Protein 4QMI (pdb70)

Radius of gyration: 23.78 Å; Cα contacts (8 Å, |Δi|>4): 631; chains: 2; bounding box: 46×68×69 Å

InterPro domains:
  IPR011989 Armadillo-like helical [G3DSA:1.25.10.10] (2-251)
  IPR011989 Armadillo-like helical [G3DSA:1.25.10.10] (266-497)
  IPR011989 Armadillo-like helical [G3DSA:1.25.10.10] (587-831)
  IPR011989 Armadillo-like helical [G3DSA:1.25.10.10] (843-1081)
  IPR011989 Armadillo-like helical [G3DSA:1.25.10.10] (1160-1424)
  IPR016024 Armadillo-type fold [SSF48371] (14-808)
  IPR016024 Armadillo-type fold [SSF48371] (602-1880)
  IPR021133 HEAT, type 2 [PS50077] (440-478)
  IPR024395 CLASP N-terminal domain [PF12348] (864-1042)
  IPR034085 TOG domain [SM01349] (1-227)
  IPR034085 TOG domain [SM01349] (269-507)
  IPR034085 TOG domain [SM01349] (586-818)
  IPR034085 TOG domain [SM01349] (850-1082)
  IPR034085 TOG domain [SM01349] (1191-1429)
  IPR045110 XMAP215 [PTHR12609] (2-2030)
  IPR048491 XMAP215/Dis1/CLASP, TOG domain [PF21041] (6-218)
  IPR048491 XMAP215/Dis1/CLASP, TOG domain [PF21041] (285-484)
  IPR048491 XMAP215/Dis1/CLASP, TOG domain [PF21041] (608-809)
  IPR048491 XMAP215/Dis1/CLASP, TOG domain [PF21041] (1254-1414)

Nearest PDB structures (foldseek):
  4qmi-assembly2_B  TM=9.983E-01  e=2.477E-29  Homo sapiens
  4qmh-assembly1_A  TM=9.505E-01  e=1.145E-16  Drosophila melanogaster
  3woy-assembly1_A  TM=6.774E-01  e=5.704E-06  Homo sapiens
  4k92-assembly2_B  TM=7.128E-01  e=7.925E-05  Homo sapiens
  8whi-assembly1_A  TM=6.659E-01  e=3.290E-04  Homo sapiens

Sequence (453 aa):
PRTEISDKITSELVSKIGDKNWKIRKEGLDEVAGIINDAKFIQPNIGELPTALKGRLNDSNKILVQQTLNILQQLAVAMGPNIKQHVKNLGIPIITVLGDSKNNVRAAALATVNAWAEQTGMKEWLEGEDLSEELKKENPFLRQELLGWLAEKLPTLRSTPTDLILCVPHLYSCLEDRNGDVRKKAQDALPFFMMHLGYEKMAKATGKLKPTSKDQVLAMLEKAKVNMPRTEISDKITSELVSKIGDKNWKIRKEGLDEVAGIINDAKFIQPNIGELPTALKGRLNDSNKILVQQTLNILQQLAVAMGPNIKQHVKNLGIPIITVLGDSKNNVRAAALATVNAWAEQTGMKEWLEGEDLSEELKKENPFLRQELLGWLAEKLPTLRSTPTDLILCVPHLYSCLEDRNGDVRKKAQDALPFFMMHLGYEKMAKATGKLKPTSKDQVLAMLEKAK

Solvent-accessible surface area: 20914 Å² total; per-residue (Å²): 174,85,69,82,4,25,118,101,16,62,100,119,3,45,71,35,0,50,46,199,68,46,104,60,15,17,91,0,0,17,74,1,10,16,23,3,36,85,23,139,90,0,53,29,80,2,34,108,0,11,85,11,0,78,42,37,15,130,4,99,31,77,27,0,0,9,31,0,0,23,1,0,4,18,0,0,72,3,0,4,78,54,0,114,115,23,0,64,72,0,0,14,31,0,0,56,7,0,11,20,81,109,75,30,1,24,31,16,0,47,9,0,0,30,9,0,9,93,49,27,36,15,120,59,0,12,75,16,114,53,3,6,82,15,0,110,93,159,45,48,66,4,13,36,39,0,0,22,2,0,18,103,38,1,66,86,36,242,48,110,18,100,39,4,42,67,7,0,42,28,0,3,50,0,2,65,20,233,46,37,82,0,95,116,72,0,71,58,0,5,32,68,0,1,90,66,36,31,40,130,103,0,18,165,4,4,50,140,38,133,99,84,6,60,99,74,0,53,47,56,0,74,152,8,100,125,112,106,167,100,56,93,0,17,125,113,14,67,99,128,6,39,71,54,0,50,52,205,70,48,95,51,16,18,87,0,0,18,88,0,10,15,24,3,26,85,21,134,88,0,66,29,78,3,37,106,0,10,82,10,0,78,39,34,14,129,2,100,31,84,32,0,0,12,30,0,0,23,1,0,5,19,0,0,89,2,2,5,89,79,1,104,128,13,0,58,68,1,0,11,29,0,0,60,9,0,11,20,81,74,74,18,1,27,35,14,0,52,11,0,0,31,9,0,6,105,50,21,36,9,133,47,0,8,90,20,108,51,2,4,73,17,0,110,89,160,45,48,67,2,12,35,41,0,0,19,5,0,19,110,34,0,75,75,29,241,50,103,12,107,43,1,57,71,5,0,73,29,0,3,54,0,12,74,19,232,46,50,69,0,104,111,75,0,75,72,0,3,51,63,0,17,102,54,21,32,56,117,123,0,18,150,31,3,53,165,49,131,95,96,6,60,96,117,3,51,59,50,0,82,192,25,148

CATH classification: 1.25.10.10

B-factor: mean 21.79, std 12.62, range [5.91, 80.2]

GO terms:
  GO:0090063 positive regulation of microtubule nucleation (P, IDA)
  GO:0046785 microtubule polymerization (P, TAS)
  GO:0007019 microtubule depolymerization (P, TAS)
  GO:0008017 microtubule binding (F, IDA)
  GO:0005737 cytoplasm (C, IDA)
  GO:0043021 ribonucleoprotein complex binding (F, IDA)
  GO:0032991 protein-containing complex (C, IDA)
  GO:0007098 centrosome cycle (P, IMP)
  GO:0005813 centrosome (C, IDA)
  GO:0030951 establishment or maintenance of microtubule cytoskeleton polarity (P, IMP)
  GO:0005515 protein binding (F, IPI)
  GO:0035371 microtubule plus-end (C, IDA)
  GO:0000776 kinetochore (C, IDA)
  GO:0000922 spindle pole (C, IDA)
  GO:0005829 cytosol (C, TAS)
  GO:0045296 cadherin binding (F, HDA)
  GO:0016020 membrane (C, HDA)
  GO:0007051 spindle organization (P, IMP)

Organism: Homo sapiens (NCBI:txid9606)

Foldseek 3Di:
DQAECQVVCDPCLLCQCPDPDVVSVVVSLVVLQVSLVVSQAYELNNHCVLVSLLVQCPPPDVVSVLSSLVSLLSCCRRHALSCLVCCVPRVLSLLLQLLDPDPVSVVSSLVSNVSNCVRHPCAVVLPDCSVLVQLQDLRQSSLLSSLQVLLVRLVPHPDQRPRLLSNLVSLLVQCVRPDPSSVVSSLSNLLSSCVRQNLVSSLVVLVPDDPVSNVVVNVSSVVSNVVD/DAAACQVVCDPVLLCQCPDPDVVSVVVSLVVLQVSLVVRQAHELRNHCVLVSLLVQCPPPDVVSVLSSLVSLLSCCRRHAQSCLVCCQSRVLSLLVQLLDPDPVSVVSSLVSNVSNCVRHPCQSVLPDCSNLVQLQDLRQSSLLSSLQVLLVRLVVHPDQSVNNLSNLVSLLVQCVRPDPSSVVSSLSSVLSSCVRVNLPSSLVVLVPDDVVSNVVSNVSSVVSD

Secondary structure (DSSP, 8-state):
-PBP-GGGS-HHHHHHHT-SSHHHHHHHHHHHHHHHHHHSSB-S--TTHHHHHHTTTT-SSHHHHHHHHHHHHHHHHHHGGGGGGGIIIIIHHHHHGGG-SSHHHHHHHHHHHHHHHHHH-SHHHHSSSHHHHHHTS--HHHHHHHHHHHHHHGGG-SS--TTGGGGHHHHHHHHT-SSHHHHHHHHHHHHHHHHHH-HHHHHHGGGGS-HHHHHHHHHHHHHHGGG-/-PBP-GGGS-HHHHHHHT-SSHHHHHHHHHHHHHHHHHH-SB-S--TTHHHHHHHHTT-SSHHHHHHHHHHHHHHHHHHGGGGGGGIIIIIHHHHHHTT-SSHHHHHHHHHHHHHHHHHH-SHHHHSSSHHHHHHTS--HHHHHHHHHHHHHHGGG-SS--GGGGGGHHHHHHHTT-SSHHHHHHHHHHHHHHHHHHHHHHHHHGGGGS-HHHHHHHHHHHHTT-

Structure (mmCIF, N/CA/C/O backbone):
data_4QMI
#
_entry.id   4QMI
#
_cell.length_a   64.418
_cell.length_b   74.293
_cell.length_c   93.684
_cell.angle_alpha   90.00
_cell.angle_beta   90.00
_cell.angle_gamma   90.00
#
_symmetry.space_group_name_H-M   'P 21 21 21'
#
loop_
_entity.id
_entity.type
_entity.pdbx_description
1 polymer 'Cytoskeleton-associated protein 5'
2 water water
#
loop_
_atom_site.group_PDB
_atom_site.id
_atom_site.type_symbol
_atom_site.label_atom_id
_atom_site.label_alt_id
_atom_site.label_comp_id
_atom_site.label_asym_id
_atom_site.label_entity_id
_atom_site.label_seq_id
_atom_site.pdbx_PDB_ins_code
_atom_site.Cartn_x
_atom_site.Cartn_y
_atom_site.Cartn_z
_atom_site.occupancy
_atom_site.B_iso_or_equiv
_atom_site.auth_seq_id
_atom_site.auth_comp_id
_atom_site.auth_asym_id
_atom_site.auth_atom_id
_atom_site.pdbx_PDB_model_num
ATOM 1 N N . PRO A 1 12 ? -0.037 -5.703 8.267 1.00 46.00 853 PRO A N 1
ATOM 2 C CA . PRO A 1 12 ? -1.045 -5.535 7.219 1.00 43.16 853 PRO A CA 1
ATOM 3 C C . PRO A 1 12 ? -2.359 -5.027 7.802 1.00 41.53 853 PRO A C 1
ATOM 4 O O . PRO A 1 12 ? -2.435 -4.705 8.988 1.00 41.63 853 PRO A O 1
ATOM 8 N N . ARG A 1 13 ? -3.388 -4.957 6.967 1.00 35.74 854 ARG A N 1
ATOM 9 C CA . ARG A 1 13 ? -4.711 -4.593 7.436 1.00 27.16 854 ARG A CA 1
ATOM 10 C C . ARG A 1 13 ? -5.275 -5.761 8.244 1.00 26.47 854 ARG A C 1
ATOM 11 O O . ARG A 1 13 ? -4.870 -6.909 8.048 1.00 32.80 854 ARG A O 1
ATOM 19 N N . THR A 1 14 ? -6.196 -5.475 9.159 1.00 25.53 855 THR A N 1
ATOM 20 C CA . THR A 1 14 ? -6.784 -6.520 9.995 1.00 19.42 855 THR A CA 1
ATOM 21 C C . THR A 1 14 ? -7.968 -7.200 9.300 1.00 19.61 855 THR A C 1
ATOM 22 O O . THR A 1 14 ? -8.845 -6.532 8.745 1.00 18.35 855 THR A O 1
ATOM 26 N N . GLU A 1 15 ? -7.992 -8.529 9.338 1.00 18.35 856 GLU A N 1
ATOM 27 C CA . GLU A 1 15 ? -9.124 -9.301 8.840 1.00 20.39 856 GLU A CA 1
ATOM 28 C C . GLU A 1 15 ? -10.243 -9.330 9.888 1.00 19.69 856 GLU A C 1
ATOM 29 O O . GLU A 1 15 ? -10.023 -9.783 11.009 1.00 19.57 856 GLU A O 1
ATOM 35 N N . ILE A 1 16 ? -11.439 -8.853 9.543 1.00 14.36 857 ILE A N 1
ATOM 36 C CA . ILE A 1 16 ? -12.513 -8.796 10.541 1.00 14.01 857 ILE A CA 1
ATOM 37 C C . ILE A 1 16 ? -13.653 -9.748 10.222 1.00 15.51 857 ILE A C 1
ATOM 38 O O . ILE A 1 16 ? -14.708 -9.683 10.845 1.00 15.72 857 ILE A O 1
ATOM 43 N N . SER A 1 17 ? -13.436 -10.636 9.254 1.00 16.20 858 SER A N 1
ATOM 44 C CA . SER A 1 17 ? -14.485 -11.559 8.820 1.00 18.38 858 SER A CA 1
ATOM 45 C C . SER A 1 17 ? -14.983 -12.438 9.966 1.00 18.78 858 SER A C 1
ATOM 46 O O . SER A 1 17 ? -16.175 -12.743 10.036 1.00 16.46 858 SER A O 1
ATOM 49 N N . ASP A 1 18 ? -14.092 -12.833 10.874 1.00 17.80 859 ASP A N 1
ATOM 50 C CA . ASP A 1 18 ? -14.522 -13.700 11.981 1.00 18.28 859 ASP A CA 1
ATOM 51 C C . ASP A 1 18 ? -15.261 -12.941 13.088 1.00 18.80 859 ASP A C 1
ATOM 52 O O . ASP A 1 18 ? -15.836 -13.551 13.998 1.00 19.70 859 ASP A O 1
ATOM 57 N N . LYS A 1 19 ? -15.260 -11.612 13.000 1.00 15.87 860 LYS A N 1
ATOM 58 C CA . LYS A 1 19 ? -16.074 -10.785 13.902 1.00 16.54 860 LYS A CA 1
ATOM 59 C C . LYS A 1 19 ? -17.512 -10.681 13.415 1.00 16.58 860 LYS A C 1
ATOM 60 O O . LYS A 1 19 ? -18.408 -10.286 14.166 1.00 17.29 860 LYS A O 1
ATOM 66 N N . ILE A 1 20 ? -17.724 -11.009 12.145 1.00 16.62 861 ILE A N 1
ATOM 67 C CA . ILE A 1 20 ? -19.053 -10.952 11.555 1.00 18.30 861 ILE A CA 1
ATOM 68 C C . ILE A 1 20 ? -19.755 -12.294 11.759 1.00 20.56 861 ILE A C 1
ATOM 69 O O . ILE A 1 20 ? -19.896 -13.101 10.831 1.00 18.67 861 ILE A O 1
ATOM 74 N N . THR A 1 21 ? -20.194 -12.518 12.992 1.00 20.05 862 THR A N 1
ATOM 75 C CA . THR A 1 21 ? -20.753 -13.802 13.402 1.00 23.11 862 THR A CA 1
ATOM 76 C C . THR A 1 21 ? -22.225 -13.960 13.040 1.00 27.21 862 THR A C 1
ATOM 77 O O . THR A 1 21 ? -22.915 -12.992 12.691 1.00 19.57 862 THR A O 1
ATOM 81 N N . SER A 1 22 ? -22.698 -15.195 13.131 1.00 28.59 863 SER A N 1
ATOM 82 C CA . SER A 1 22 ? -24.113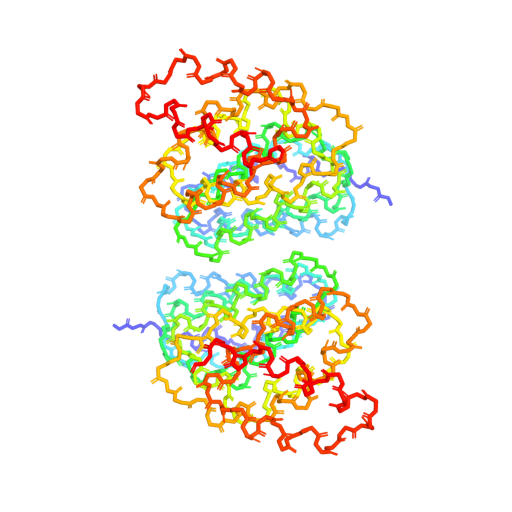 -15.486 12.984 1.00 28.47 863 SER A CA 1
ATOM 83 C C . SER A 1 22 ? -24.938 -14.671 13.985 1.00 26.09 863 SER A C 1
ATOM 84 O O . SER A 1 22 ? -26.009 -14.160 13.641 1.00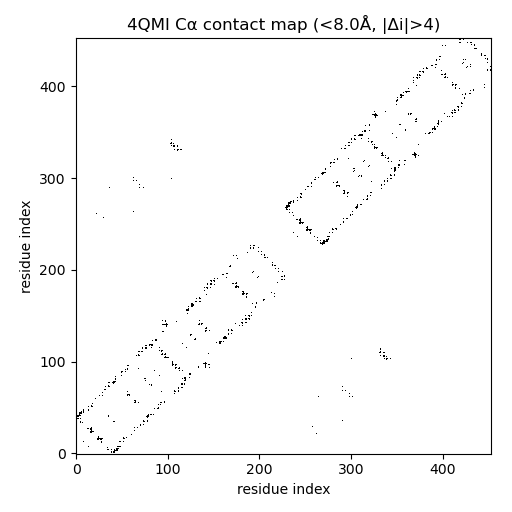 25.12 863 SER A O 1
ATOM 87 N N . GLU A 1 23 ? -24.435 -14.548 15.216 1.00 20.65 864 GLU A N 1
ATOM 88 C CA . GLU A 1 23 ? -25.084 -13.734 16.247 1.00 24.48 864 GLU A CA 1
ATOM 89 C C . GLU A 1 23 ? -25.205 -12.276 15.809 1.00 21.75 864 GLU A C 1
ATOM 90 O O . GLU A 1 23 ? -26.262 -11.653 15.949 1.00 20.04 864 GLU A O 1
ATOM 96 N N . LEU A 1 24 ? -24.113 -11.723 15.295 1.00 18.09 865 LEU A N 1
ATOM 97 C CA . LEU A 1 24 ? -24.109 -10.318 14.902 1.00 19.33 865 LEU A CA 1
ATOM 98 C C . LEU A 1 24 ? -25.032 -10.059 13.710 1.00 15.15 865 LEU A C 1
ATOM 99 O O . LEU A 1 24 ? -25.813 -9.105 13.720 1.00 15.53 865 LEU A O 1
ATOM 104 N N . VAL A 1 25 ? -24.940 -10.898 12.682 1.00 17.27 866 VAL A N 1
ATOM 105 C CA . VAL A 1 25 ? -25.806 -10.748 11.507 1.00 17.52 866 VAL A CA 1
ATOM 106 C C . VAL A 1 25 ? -27.272 -10.883 11.902 1.00 18.87 866 VAL A C 1
ATOM 107 O O . VAL A 1 25 ? -28.133 -10.134 11.429 1.00 16.29 866 VAL A O 1
ATOM 111 N N . SER A 1 26 ? -27.551 -11.817 12.806 1.00 18.87 867 SER A N 1
ATOM 112 C CA . SER A 1 26 ? -28.913 -12.019 13.298 1.00 19.72 867 SER A CA 1
ATOM 113 C C . SER A 1 26 ? -29.449 -10.782 14.026 1.00 18.55 867 SER A C 1
ATOM 114 O O . SER A 1 26 ? -30.620 -10.415 13.874 1.00 16.92 867 SER A O 1
ATOM 117 N N . LYS A 1 27 ? -28.599 -10.130 14.814 1.00 14.23 868 LYS A N 1
ATOM 118 C CA . LYS A 1 27 ? -29.028 -8.916 15.515 1.00 13.89 868 LYS A CA 1
ATOM 119 C C . LYS A 1 27 ? -29.389 -7.800 14.538 1.00 13.83 868 LYS A C 1
ATOM 120 O O . LYS A 1 27 ? -30.440 -7.167 14.661 1.00 14.91 868 LYS A O 1
ATOM 126 N N . ILE A 1 28 ? -28.505 -7.568 13.572 1.00 13.32 869 ILE A N 1
ATOM 127 C CA . ILE A 1 28 ? -28.691 -6.523 12.566 1.00 10.57 869 ILE A CA 1
ATOM 128 C C . ILE A 1 28 ? -30.031 -6.675 11.822 1.00 15.28 869 ILE A C 1
ATOM 129 O O . ILE A 1 28 ? -30.657 -5.683 11.466 1.00 13.82 869 ILE A O 1
ATOM 134 N N . GLY A 1 29 ? -30.497 -7.909 11.640 1.00 15.23 870 GLY A N 1
ATOM 135 C CA . GLY A 1 29 ? -31.761 -8.155 10.960 1.00 13.17 870 GLY A CA 1
ATOM 136 C C . GLY A 1 29 ? -32.966 -8.385 11.865 1.00 19.06 870 GLY A C 1
ATOM 137 O O . GLY A 1 29 ? -34.050 -8.718 11.379 1.00 16.12 870 GLY A O 1
ATOM 138 N N . ASP A 1 30 ? -32.788 -8.192 13.172 1.00 13.06 871 ASP A N 1
ATOM 139 C CA . ASP A 1 30 ? -33.856 -8.428 14.154 1.00 15.47 871 ASP A CA 1
ATOM 140 C C . ASP A 1 30 ? -35.102 -7.576 13.888 1.00 19.83 871 ASP A C 1
ATOM 141 O O . ASP A 1 30 ? -35.017 -6.521 13.264 1.00 16.10 871 ASP A O 1
ATOM 146 N N . LYS A 1 31 ? -36.263 -8.028 14.362 1.00 14.93 872 LYS A N 1
ATOM 147 C CA . LYS A 1 31 ? -37.484 -7.240 14.203 1.00 16.22 872 LYS A CA 1
ATOM 148 C C . LYS A 1 31 ? -37.549 -6.025 15.135 1.00 15.25 872 LYS A C 1
ATOM 149 O O . LYS A 1 31 ? -38.314 -5.087 14.889 1.00 17.41 872 LYS A O 1
ATOM 155 N N . ASN A 1 32 ? -36.751 -6.032 16.200 1.00 14.88 873 ASN A N 1
ATOM 156 C CA . ASN A 1 32 ? -36.744 -4.930 17.172 1.00 16.81 873 ASN A CA 1
ATOM 157 C C . ASN A 1 32 ? -35.632 -3.946 16.799 1.00 14.20 873 ASN A C 1
ATOM 158 O O . ASN A 1 32 ? -34.474 -4.351 16.713 1.00 12.14 873 ASN A O 1
ATOM 163 N N . TRP A 1 33 ? -35.966 -2.668 16.593 1.00 12.87 874 TRP A N 1
ATOM 164 C CA . TRP A 1 33 ? -34.961 -1.687 16.142 1.00 14.11 874 TRP A CA 1
ATOM 165 C C . TRP A 1 33 ? -33.824 -1.510 17.143 1.00 13.43 874 TRP A C 1
ATOM 166 O O . TRP A 1 33 ? -32.689 -1.194 16.766 1.00 11.47 874 TRP A O 1
ATOM 177 N N . LYS A 1 34 ? -34.122 -1.689 18.425 1.00 13.56 875 LYS A N 1
ATOM 178 C CA . LYS A 1 34 ? -33.072 -1.535 19.433 1.00 12.99 875 LYS A CA 1
ATOM 179 C C . LYS A 1 34 ? -31.991 -2.597 19.288 1.00 12.55 875 LYS A C 1
ATOM 180 O O . LYS A 1 34 ? -30.807 -2.349 19.549 1.00 14.11 875 LYS A O 1
ATOM 186 N N . ILE A 1 35 ? -32.395 -3.789 18.873 1.00 10.75 876 ILE A N 1
ATOM 187 C CA . ILE A 1 35 ? -31.432 -4.861 18.663 1.00 11.85 876 ILE A CA 1
ATOM 188 C C . ILE A 1 35 ? -30.675 -4.671 17.347 1.00 11.89 876 ILE A C 1
ATOM 189 O O . ILE A 1 35 ? -29.474 -4.940 17.274 1.00 11.65 876 ILE A O 1
ATOM 194 N N . ARG A 1 36 ? -31.372 -4.206 16.312 1.00 10.09 877 ARG A N 1
ATOM 195 C CA . ARG A 1 36 ? -30.699 -3.852 15.058 1.00 11.92 877 ARG A CA 1
ATOM 196 C C . ARG A 1 36 ? -29.637 -2.786 15.318 1.00 10.78 877 ARG A C 1
ATOM 197 O O . ARG A 1 36 ? -28.510 -2.859 14.805 1.00 10.27 877 ARG A O 1
ATOM 205 N N . LYS A 1 37 ? -29.996 -1.794 16.124 1.00 9.45 878 LYS A N 1
ATOM 206 C CA . LYS A 1 37 ? -29.080 -0.696 16.423 1.00 10.87 878 LYS A CA 1
ATOM 207 C C . LYS A 1 37 ? -27.864 -1.189 17.193 1.00 12.17 878 LYS A C 1
ATOM 208 O O . LYS A 1 37 ? -26.741 -0.775 16.927 1.00 9.64 878 LYS A O 1
ATOM 214 N N . GLU A 1 38 ? -28.097 -2.083 18.146 1.00 11.49 879 GLU A N 1
ATOM 215 C CA . GLU A 1 38 ? -27.012 -2.666 18.922 1.00 12.02 879 GLU A CA 1
ATOM 216 C C . GLU A 1 38 ? -26.034 -3.377 17.985 1.00 12.34 879 GLU A C 1
ATOM 217 O O . GLU A 1 38 ? -24.812 -3.262 18.140 1.00 11.97 879 GLU A O 1
ATOM 223 N N . GLY A 1 39 ? -26.567 -4.087 16.993 1.00 8.94 880 GLY A N 1
ATOM 224 C CA . GLY A 1 39 ? -25.719 -4.768 16.025 1.00 9.67 880 GLY A CA 1
ATOM 225 C C . GLY A 1 39 ? -24.898 -3.781 15.199 1.00 9.21 880 GLY A C 1
ATOM 226 O O . GLY A 1 39 ? -23.695 -3.957 15.014 1.00 10.12 880 GLY A O 1
ATOM 227 N N . LEU A 1 40 ? -25.552 -2.739 14.695 1.00 9.64 881 LEU A N 1
ATOM 228 C CA . LEU A 1 40 ? -24.872 -1.717 13.893 1.00 9.57 881 LEU A CA 1
ATOM 229 C C . LEU A 1 40 ? -23.867 -0.906 14.720 1.00 10.58 881 LEU A C 1
ATOM 230 O O . LEU A 1 40 ? -22.800 -0.564 14.223 1.00 9.33 881 LEU A O 1
ATOM 235 N N . ASP A 1 41 ? -24.197 -0.601 15.977 1.00 10.15 882 ASP A N 1
ATOM 236 C CA . ASP A 1 41 ? -23.226 0.036 16.873 1.00 10.96 882 ASP A CA 1
ATOM 237 C C . ASP A 1 41 ? -21.967 -0.819 17.011 1.00 10.87 882 ASP A C 1
ATOM 238 O O . ASP A 1 41 ? -20.850 -0.303 17.001 1.00 11.25 882 ASP A O 1
ATOM 243 N N . GLU A 1 42 ? -22.143 -2.126 17.175 1.00 10.68 883 GLU A N 1
ATOM 244 C CA . GLU A 1 42 ? -20.996 -3.017 17.326 1.00 10.64 883 GLU A CA 1
ATOM 245 C C . GLU A 1 42 ? -20.122 -3.015 16.074 1.00 10.80 883 GLU A C 1
ATOM 246 O O . GLU A 1 42 ? -18.895 -2.949 16.168 1.00 9.85 883 GLU A O 1
ATOM 252 N N . VAL A 1 43 ? -20.751 -3.096 14.905 1.00 9.28 884 VAL A N 1
ATOM 253 C CA . VAL A 1 43 ? -20.011 -3.056 13.643 1.00 7.76 884 VAL A CA 1
ATOM 254 C C . VAL A 1 43 ? -19.169 -1.784 13.519 1.00 9.27 884 VAL A C 1
ATOM 255 O O . VAL A 1 43 ? -18.015 -1.846 13.104 1.00 9.65 884 VAL A O 1
ATOM 259 N N . ALA A 1 44 ? -19.748 -0.633 13.862 1.00 8.12 885 ALA A N 1
ATOM 260 C CA . ALA A 1 44 ? -19.025 0.641 13.761 1.00 9.20 885 ALA A CA 1
ATOM 261 C C . ALA A 1 44 ? -17.784 0.617 14.636 1.00 10.84 885 ALA A C 1
ATOM 262 O O . ALA A 1 44 ? -16.732 1.126 14.241 1.00 9.71 885 ALA A O 1
ATOM 264 N N . GLY A 1 45 ? -17.923 0.041 15.831 1.00 9.56 886 GLY A N 1
ATOM 265 C CA . GLY A 1 45 ? -16.820 -0.066 16.771 1.00 9.17 886 GLY A CA 1
ATOM 266 C C . GLY A 1 45 ? -15.730 -1.000 16.271 1.00 10.35 886 GLY A C 1
ATOM 267 O O . GLY A 1 45 ? -14.542 -0.707 16.413 1.00 10.40 886 GLY A O 1
ATOM 268 N N . ILE A 1 46 ? -16.127 -2.126 15.683 1.00 10.23 887 ILE A N 1
ATOM 269 C CA . ILE A 1 46 ? -15.155 -3.096 15.170 1.00 9.93 887 ILE A CA 1
ATOM 270 C C . ILE A 1 46 ? -14.269 -2.489 14.080 1.00 10.79 887 ILE A C 1
ATOM 271 O O . ILE A 1 46 ? -13.050 -2.672 14.074 1.00 9.81 887 ILE A O 1
ATOM 276 N N . ILE A 1 47 ? -14.881 -1.772 13.149 1.00 8.34 888 ILE A N 1
ATOM 277 C CA . ILE A 1 47 ? -14.123 -1.144 12.064 1.00 9.69 888 ILE A CA 1
ATOM 278 C C . ILE A 1 47 ? -13.210 -0.018 12.574 1.00 9.64 888 ILE A C 1
ATOM 279 O O . ILE A 1 47 ? -12.051 0.092 12.163 1.00 9.44 888 ILE A O 1
ATOM 284 N N . ASN A 1 48 ? -13.727 0.826 13.465 1.00 7.81 889 ASN A N 1
ATOM 285 C CA . ASN A 1 48 ? -12.932 1.942 13.967 1.00 9.45 889 ASN A CA 1
ATOM 286 C C . ASN A 1 48 ? -11.729 1.457 14.779 1.00 10.13 889 ASN A C 1
ATOM 287 O O . ASN A 1 48 ? -10.647 2.055 14.718 1.00 9.98 889 ASN A O 1
ATOM 292 N N . ASP A 1 49 ? -11.912 0.364 15.520 1.00 9.61 890 ASP A N 1
ATOM 293 C CA . ASP A 1 49 ? -10.811 -0.224 16.303 1.00 11.17 890 ASP A CA 1
ATOM 294 C C . ASP A 1 49 ? -9.751 -0.871 15.404 1.00 14.74 890 ASP A C 1
ATOM 295 O O . ASP A 1 49 ? -8.561 -0.759 15.673 1.00 17.47 890 ASP A O 1
ATOM 300 N N . ALA A 1 50 ? -10.176 -1.532 14.325 1.00 11.33 891 ALA A N 1
ATOM 301 C CA . ALA A 1 50 ? -9.218 -2.113 13.373 1.00 14.99 891 ALA A CA 1
ATOM 302 C C . ALA A 1 50 ? -8.481 -1.034 12.580 1.00 11.65 891 ALA A C 1
ATOM 303 O O . ALA A 1 50 ? -7.310 -1.213 12.202 1.00 14.54 891 ALA A O 1
ATOM 305 N N . LYS A 1 51 ? -9.198 0.055 12.307 1.00 9.80 892 LYS A N 1
ATOM 306 C CA . LYS A 1 51 ? -8.731 1.206 11.527 1.00 14.30 892 LYS A CA 1
ATOM 307 C C . LYS A 1 51 ? -8.592 0.883 10.042 1.00 15.89 892 LYS A C 1
ATOM 308 O O . LYS A 1 51 ? -9.164 1.573 9.193 1.00 14.60 892 LYS A O 1
ATOM 314 N N . PHE A 1 52 ? -7.840 -0.162 9.724 1.00 10.25 893 PHE A N 1
ATOM 315 C CA . PHE A 1 52 ? -7.737 -0.609 8.333 1.00 14.36 893 PHE A CA 1
ATOM 316 C C . PHE A 1 52 ? -8.040 -2.095 8.246 1.00 17.48 893 PHE A C 1
ATOM 317 O O . PHE A 1 52 ? -7.594 -2.879 9.099 1.00 16.92 893 PHE A O 1
ATOM 325 N N . ILE A 1 53 ? -8.810 -2.493 7.236 1.00 13.39 894 ILE A N 1
ATOM 326 C CA . ILE A 1 53 ? -9.301 -3.873 7.179 1.00 11.73 894 ILE A CA 1
ATOM 327 C C . ILE A 1 53 ? -9.058 -4.557 5.831 1.00 15.87 894 ILE A C 1
ATOM 328 O O . ILE A 1 53 ? -8.868 -3.887 4.809 1.00 11.95 894 ILE A O 1
ATOM 333 N N . GLN A 1 54 ? -9.049 -5.891 5.852 1.00 18.02 895 GLN A N 1
ATOM 334 C CA . GLN A 1 54 ? -8.970 -6.717 4.645 1.00 18.06 895 GLN A CA 1
ATOM 335 C C . GLN A 1 54 ? -10.334 -6.742 3.954 1.00 16.01 895 GLN A C 1
ATOM 336 O O . GLN A 1 54 ? -11.340 -6.432 4.581 1.00 15.29 895 GLN A O 1
ATOM 342 N N . PRO A 1 55 ? -10.376 -7.110 2.658 1.00 14.45 896 PRO A N 1
ATOM 343 C CA . PRO A 1 55 ? -11.659 -7.020 1.942 1.00 19.18 896 PRO A CA 1
ATOM 344 C C . PRO A 1 55 ? -12.717 -8.063 2.302 1.00 16.40 896 PRO A C 1
ATOM 345 O O . PRO A 1 55 ? -13.891 -7.837 1.992 1.00 16.88 896 PRO A O 1
ATOM 349 N N . ASN A 1 56 ? -12.335 -9.178 2.917 1.00 18.17 897 ASN A N 1
ATOM 350 C CA . ASN A 1 56 ? -13.328 -10.179 3.320 1.00 20.50 897 ASN A CA 1
ATOM 351 C C . ASN A 1 56 ? -14.084 -9.743 4.573 1.00 18.91 897 ASN A C 1
ATOM 352 O O . ASN A 1 56 ? -13.553 -9.805 5.687 1.00 17.63 897 ASN A O 1
ATOM 357 N N . ILE A 1 57 ? -15.332 -9.325 4.398 1.00 17.23 898 ILE A N 1
ATOM 358 C CA . ILE A 1 57 ? -16.126 -8.895 5.538 1.00 19.06 898 ILE A CA 1
ATOM 359 C C . ILE A 1 57 ? -17.318 -9.817 5.782 1.00 17.38 898 ILE A C 1
ATOM 360 O O . ILE A 1 57 ? -18.382 -9.375 6.207 1.00 18.58 898 ILE A O 1
ATOM 365 N N . GLY A 1 58 ? -17.114 -11.107 5.516 1.00 19.68 899 GLY A N 1
ATOM 366 C CA . GLY A 1 58 ? -18.137 -12.119 5.729 1.00 21.72 899 GLY A CA 1
ATOM 367 C C . GLY A 1 58 ? -19.471 -11.765 5.111 1.00 21.59 899 GLY A C 1
ATOM 368 O O . GLY A 1 58 ? -19.527 -11.314 3.971 1.00 20.78 899 GLY A O 1
ATOM 369 N N . GLU A 1 59 ? -20.542 -11.954 5.876 1.00 19.17 900 GLU A N 1
ATOM 370 C CA . GLU A 1 59 ? -21.892 -11.671 5.405 1.00 21.93 900 GLU A CA 1
ATOM 371 C C . GLU A 1 59 ? -22.345 -10.250 5.716 1.00 16.15 900 GLU A C 1
ATOM 372 O O . GLU A 1 59 ? -23.537 -9.949 5.632 1.00 16.09 900 GLU A O 1
ATOM 378 N N . LEU A 1 60 ? -21.409 -9.382 6.087 1.00 13.26 901 LEU A N 1
ATOM 379 C CA . LEU A 1 60 ? -21.761 -7.989 6.388 1.00 10.78 901 LEU A CA 1
ATOM 380 C C . LEU A 1 60 ? -22.476 -7.268 5.231 1.00 10.43 901 LEU A C 1
ATOM 381 O O . LEU A 1 60 ? -23.445 -6.533 5.472 1.00 14.64 901 LEU A O 1
ATOM 386 N N . PRO A 1 61 ? -22.016 -7.470 3.977 1.00 11.82 902 PRO A N 1
ATOM 387 C CA . PRO A 1 61 ? -22.714 -6.723 2.923 1.00 13.37 902 PRO A CA 1
ATOM 388 C C . PRO A 1 61 ? -24.202 -7.052 2.842 1.00 14.36 902 PRO A C 1
ATOM 389 O O . PRO A 1 61 ? -25.015 -6.141 2.675 1.00 14.72 902 PRO A O 1
ATOM 393 N N . THR A 1 62 ? -24.564 -8.320 2.999 1.00 15.76 903 THR A N 1
ATOM 394 C CA . THR A 1 62 ? -25.983 -8.681 2.979 1.00 16.15 903 THR A CA 1
ATOM 395 C C . THR A 1 62 ? -26.732 -8.043 4.138 1.00 18.31 903 THR A C 1
ATOM 396 O O . THR A 1 62 ? -27.843 -7.536 3.959 1.00 13.43 903 THR A O 1
ATOM 400 N N . ALA A 1 63 ? -26.129 -8.057 5.323 1.00 14.22 904 ALA A N 1
ATOM 401 C CA . ALA A 1 63 ? -26.768 -7.435 6.479 1.00 13.71 904 ALA A CA 1
ATOM 402 C C . ALA A 1 63 ? -26.984 -5.933 6.282 1.00 11.78 904 ALA A C 1
ATOM 403 O O . ALA A 1 63 ? -28.047 -5.406 6.616 1.00 13.71 904 ALA A O 1
ATOM 405 N N . LEU A 1 64 ? -25.984 -5.233 5.749 1.00 12.28 905 LEU A N 1
ATOM 406 C CA . LEU A 1 64 ? -26.097 -3.776 5.622 1.00 12.25 905 LEU A CA 1
ATOM 407 C C . LEU A 1 64 ? -27.053 -3.358 4.501 1.00 12.85 905 LEU A C 1
ATOM 408 O O . LEU A 1 64 ? -27.749 -2.353 4.622 1.00 13.12 905 LEU A O 1
ATOM 413 N N . LYS A 1 65 ? -27.070 -4.122 3.412 1.00 15.81 906 LYS A N 1
ATOM 414 C CA . LYS A 1 65 ? -28.013 -3.892 2.316 1.00 16.80 906 LYS A CA 1
ATOM 415 C C . LYS A 1 65 ? -29.430 -3.934 2.839 1.00 17.12 906 LYS A C 1
ATOM 416 O O . LYS A 1 65 ? -30.286 -3.151 2.422 1.00 16.32 906 LYS A O 1
ATOM 422 N N . GLY A 1 66 ? -29.668 -4.848 3.771 1.00 16.95 907 GLY A N 1
ATOM 423 C CA . GLY A 1 66 ? -30.976 -4.988 4.376 1.00 17.43 907 GLY A CA 1
ATOM 424 C C . GLY A 1 66 ? -31.387 -3.822 5.252 1.00 18.35 907 GLY A C 1
ATOM 425 O O . GLY A 1 66 ? -32.551 -3.720 5.597 1.00 22.53 907 GLY A O 1
ATOM 426 N N . ARG A 1 67 ? -30.447 -2.953 5.631 1.00 14.25 908 ARG A N 1
ATOM 427 C CA . ARG A 1 67 ? -30.790 -1.825 6.504 1.00 12.79 908 ARG A CA 1
ATOM 428 C C . ARG A 1 67 ? -30.863 -0.494 5.753 1.00 10.43 908 ARG A C 1
ATOM 429 O O . ARG A 1 67 ? -31.164 0.539 6.344 1.00 11.12 908 ARG A O 1
ATOM 437 N N . LEU A 1 68 ? -30.577 -0.513 4.458 1.00 12.68 909 LEU A N 1
ATOM 438 C CA . LEU A 1 68 ? -30.627 0.721 3.668 1.00 11.74 909 LEU A CA 1
ATOM 439 C C . LEU A 1 68 ? -32.060 1.218 3.488 1.00 11.58 909 LEU A C 1
ATOM 440 O O . LEU A 1 68 ? -32.282 2.357 3.076 1.00 13.11 909 LEU A O 1
ATOM 445 N N . ASN A 1 69 ? -33.032 0.371 3.812 1.00 11.88 910 ASN A N 1
ATOM 446 C CA . ASN A 1 69 ? -34.430 0.815 3.834 1.00 12.79 910 ASN A CA 1
ATOM 447 C C . ASN A 1 69 ? -35.080 0.539 5.176 1.00 13.54 910 ASN A C 1
ATOM 448 O O . ASN A 1 69 ? -36.266 0.213 5.250 1.00 13.21 910 ASN A O 1
ATOM 453 N N . ASP A 1 70 ? -34.305 0.680 6.244 1.00 10.53 911 ASP A N 1
ATOM 454 C CA . ASP A 1 70 ? -34.832 0.447 7.583 1.00 11.86 911 ASP A CA 1
ATOM 455 C C . ASP A 1 70 ? -36.028 1.373 7.827 1.00 11.60 911 ASP A C 1
ATOM 456 O O . ASP A 1 70 ? -36.080 2.491 7.297 1.00 11.70 911 ASP A O 1
ATOM 461 N N . SER A 1 71 ? -37.004 0.896 8.596 1.00 11.25 912 SER A N 1
ATOM 462 C CA . SER A 1 71 ? -38.161 1.712 8.952 1.00 12.31 912 SER A CA 1
ATOM 463 C C . SER A 1 71 ? -37.756 2.854 9.886 1.00 14.05 912 SER A C 1
ATOM 464 O O . SER A 1 71 ? -38.437 3.879 9.960 1.00 13.57 912 SER A O 1
ATOM 467 N N . ASN A 1 72 ? -36.665 2.667 10.628 1.00 10.28 913 ASN A N 1
ATOM 468 C CA . ASN A 1 72 ? -36.149 3.730 11.491 1.00 8.92 913 ASN A CA 1
ATOM 469 C C . ASN A 1 72 ? -35.043 4.465 10.757 1.00 11.44 913 ASN A C 1
ATOM 470 O O . ASN A 1 72 ? -33.975 3.899 10.518 1.00 11.03 913 ASN A O 1
ATOM 475 N N . LYS A 1 73 ? -35.289 5.721 10.387 1.00 9.28 914 LYS A N 1
ATOM 476 C CA . LYS A 1 73 ? -34.319 6.467 9.581 1.00 10.31 914 LYS A CA 1
ATOM 477 C C . LYS A 1 73 ? -32.949 6.617 10.246 1.00 10.32 914 LYS A C 1
ATOM 478 O O . LYS A 1 73 ? -31.941 6.697 9.548 1.00 8.94 914 LYS A O 1
ATOM 484 N N . ILE A 1 74 ? -32.879 6.641 11.575 1.00 10.01 915 ILE A N 1
ATOM 485 C CA . ILE A 1 74 ? -31.541 6.737 12.188 1.00 12.03 915 ILE A CA 1
ATOM 486 C C . ILE A 1 74 ? -30.673 5.525 11.870 1.00 9.76 915 ILE A C 1
ATOM 487 O O . ILE A 1 74 ? -29.446 5.615 11.902 1.00 11.11 915 ILE A O 1
ATOM 492 N N . LEU A 1 75 ? -31.297 4.389 11.554 1.00 8.93 916 LEU A N 1
ATOM 493 C CA . LEU A 1 75 ? -30.523 3.194 11.256 1.00 8.32 916 LEU A CA 1
ATOM 494 C C . LEU A 1 75 ? -30.075 3.194 9.798 1.00 9.86 916 LEU A C 1
ATOM 495 O O . LEU A 1 75 ? -29.039 2.615 9.469 1.00 9.03 916 LEU A O 1
ATOM 500 N N . VAL A 1 76 ? -30.851 3.838 8.923 1.00 7.68 917 VAL A N 1
ATOM 501 C CA . VAL A 1 76 ? -30.373 4.111 7.563 1.00 6.72 917 VAL A CA 1
ATOM 502 C C . VAL A 1 76 ? -29.125 4.993 7.668 1.00 8.49 917 VAL A C 1
ATOM 503 O O . VAL A 1 76 ? -28.084 4.679 7.096 1.00 9.40 917 VAL A O 1
ATOM 507 N N . GLN A 1 77 ? -29.225 6.085 8.426 1.00 8.53 918 GLN A N 1
ATOM 508 C CA . GLN A 1 77 ? -28.080 6.979 8.619 1.00 12.48 918 GLN A CA 1
ATOM 509 C C . GLN A 1 77 ? -26.869 6.289 9.238 1.00 9.97 918 GLN A C 1
ATOM 510 O O . GLN A 1 77 ? -25.735 6.535 8.827 1.00 8.32 918 GLN A O 1
ATOM 516 N N . GLN A 1 78 ? -27.099 5.436 10.229 1.00 10.08 919 GLN A N 1
ATOM 517 C CA . GLN A 1 78 ? -26.002 4.686 10.838 1.00 10.12 919 GLN A CA 1
ATOM 518 C C . GLN A 1 78 ? -25.349 3.742 9.831 1.00 8.81 919 GLN A C 1
ATOM 519 O O . GLN A 1 78 ? -24.118 3.591 9.804 1.00 8.41 919 GLN A O 1
ATOM 525 N N . THR A 1 79 ? -26.168 3.119 8.988 1.00 7.74 920 THR A N 1
ATOM 526 C CA . THR A 1 79 ? -25.657 2.204 7.970 1.00 6.37 920 THR A CA 1
ATOM 527 C C . THR A 1 79 ? -24.804 2.978 6.955 1.00 7.89 920 THR A C 1
ATOM 528 O O . THR A 1 79 ? -23.715 2.530 6.565 1.00 7.31 920 THR A O 1
ATOM 532 N N . LEU A 1 80 ? -25.269 4.152 6.551 1.00 8.15 921 LEU A N 1
ATOM 533 C CA . LEU A 1 80 ? -24.482 4.976 5.631 1.00 6.19 921 LEU A CA 1
ATOM 534 C C . LEU A 1 80 ? -23.139 5.380 6.247 1.00 7.15 921 LEU A C 1
ATOM 535 O O . LEU A 1 80 ? -22.113 5.398 5.552 1.00 8.65 921 LEU A O 1
ATOM 540 N N . ASN A 1 81 ? -23.130 5.718 7.537 1.00 9.93 922 ASN A N 1
ATOM 541 C CA . ASN A 1 81 ? -21.860 6.055 8.183 1.00 9.21 922 ASN A CA 1
ATOM 542 C C . ASN A 1 81 ? -20.906 4.862 8.233 1.00 8.84 922 ASN A C 1
ATOM 543 O O . ASN A 1 81 ? -19.703 5.019 8.054 1.00 9.07 922 ASN A O 1
ATOM 548 N N . ILE A 1 82 ? -21.444 3.673 8.475 1.00 7.92 923 ILE A N 1
ATOM 549 C CA . ILE A 1 82 ? -20.643 2.445 8.469 1.00 8.33 923 ILE A CA 1
ATOM 550 C C . ILE A 1 82 ? -20.088 2.171 7.071 1.00 8.51 923 ILE A C 1
ATOM 551 O O . ILE A 1 82 ? -18.928 1.791 6.915 1.00 6.77 923 ILE A O 1
ATOM 556 N N . LEU A 1 83 ? -20.912 2.377 6.049 1.00 7.52 924 LEU A N 1
ATOM 557 C CA . LEU A 1 83 ? -20.428 2.259 4.673 1.00 7.37 924 LEU A CA 1
ATOM 558 C C . LEU A 1 83 ? -19.295 3.252 4.362 1.00 8.37 924 LEU A C 1
ATOM 559 O O . LEU A 1 83 ? -18.366 2.923 3.608 1.00 8.03 924 LEU A O 1
ATOM 564 N N . GLN A 1 84 ? -19.360 4.458 4.925 1.00 6.44 925 GLN A N 1
ATOM 565 C CA . GLN A 1 84 ? -18.240 5.402 4.809 1.00 7.80 925 GLN A CA 1
ATOM 566 C C . GLN A 1 84 ? -16.996 4.898 5.531 1.00 10.66 925 GLN A C 1
ATOM 567 O O . GLN A 1 84 ? -15.891 5.030 5.011 1.00 9.87 925 GLN A O 1
ATOM 573 N N . GLN A 1 85 ? -17.166 4.348 6.737 1.00 8.04 926 GLN A N 1
ATOM 574 C CA . GLN A 1 85 ? -16.037 3.761 7.452 1.00 8.02 926 GLN A CA 1
ATOM 575 C C . GLN A 1 85 ? -15.388 2.663 6.624 1.00 8.37 926 GLN A C 1
ATOM 576 O O . GLN A 1 85 ? -14.165 2.552 6.563 1.00 9.83 926 GLN A O 1
ATOM 582 N N . LEU A 1 86 ? -16.218 1.831 6.005 1.00 7.89 927 LEU A N 1
ATOM 583 C CA . LEU A 1 86 ? -15.716 0.697 5.236 1.00 8.73 927 LEU A CA 1
ATOM 584 C C . LEU A 1 86 ? -14.836 1.136 4.077 1.00 9.74 927 LEU A C 1
ATOM 585 O O . LEU A 1 86 ? -13.820 0.501 3.806 1.00 10.21 927 LEU A O 1
ATOM 590 N N . ALA A 1 87 ? -15.235 2.196 3.375 1.00 8.91 928 ALA A N 1
ATOM 591 C CA . ALA A 1 87 ? -14.435 2.693 2.257 1.00 10.78 928 ALA A CA 1
ATOM 592 C C . ALA A 1 87 ? -13.061 3.147 2.730 1.00 11.95 928 ALA A C 1
ATOM 593 O O . ALA A 1 87 ? -12.039 2.773 2.147 1.00 11.52 928 ALA A O 1
ATOM 595 N N . VAL A 1 88 ? -13.028 3.951 3.785 1.00 10.05 929 VAL A N 1
ATOM 596 C CA . VAL A 1 88 ? -11.744 4.433 4.305 1.00 9.98 929 VAL A CA 1
ATOM 597 C C . VAL A 1 88 ? -10.902 3.291 4.885 1.00 13.29 929 VAL A C 1
ATOM 598 O O . VAL A 1 88 ? -9.692 3.225 4.658 1.00 12.75 929 VAL A O 1
ATOM 602 N N . ALA A 1 89 ? -11.539 2.385 5.625 1.00 7.82 930 ALA A N 1
ATOM 603 C CA . ALA A 1 89 ? -10.803 1.301 6.288 1.00 9.89 930 ALA A CA 1
ATOM 604 C C . ALA A 1 89 ? -10.277 0.262 5.298 1.00 13.20 930 ALA A C 1
ATOM 605 O O . ALA A 1 89 ? -9.188 -0.294 5.480 1.00 12.39 930 ALA A O 1
ATOM 607 N N . MET A 1 90 ? -11.063 -0.018 4.263 1.00 8.48 931 MET A N 1
ATOM 608 C CA . MET A 1 90 ? -10.714 -1.057 3.292 1.00 11.80 931 MET A CA 1
ATOM 609 C C . MET A 1 90 ? -9.871 -0.506 2.133 1.00 13.55 931 MET A C 1
ATOM 610 O O . MET A 1 90 ? -9.105 -1.246 1.502 1.00 15.77 931 MET A O 1
ATOM 615 N N . GLY A 1 91 ? -10.011 0.789 1.848 1.00 13.08 932 GLY A N 1
ATOM 616 C CA . GLY A 1 91 ? -9.279 1.391 0.735 1.00 13.25 932 GLY A CA 1
ATOM 617 C C . GLY A 1 91 ? -9.813 0.904 -0.604 1.00 11.05 932 GLY A C 1
ATOM 618 O O . GLY A 1 91 ? -10.949 0.446 -0.682 1.00 10.01 932 GLY A O 1
ATOM 619 N N . PRO A 1 92 ? -8.993 0.993 -1.667 1.00 12.93 933 PRO A N 1
ATOM 620 C CA . PRO A 1 92 ? -9.418 0.636 -3.028 1.00 14.08 933 PRO A CA 1
ATOM 621 C C . PRO A 1 92 ? -10.001 -0.764 -3.193 1.00 12.63 933 PRO A C 1
ATOM 622 O O . PRO A 1 92 ? -10.773 -0.974 -4.129 1.00 14.66 933 PRO A O 1
ATOM 626 N N . ASN A 1 93 ? -9.666 -1.698 -2.308 1.00 12.74 934 ASN A N 1
ATOM 627 C CA . ASN A 1 93 ? -10.258 -3.035 -2.364 1.00 16.33 934 ASN A CA 1
ATOM 628 C C . ASN A 1 93 ? -11.776 -3.016 -2.190 1.00 15.34 934 ASN A C 1
ATOM 629 O O . ASN A 1 93 ? -12.453 -4.008 -2.472 1.00 15.83 934 ASN A O 1
ATOM 634 N N . ILE A 1 94 ? -12.316 -1.885 -1.756 1.00 12.36 935 ILE A N 1
ATOM 635 C CA . ILE A 1 94 ? -13.771 -1.763 -1.630 1.00 13.54 935 ILE A CA 1
ATOM 636 C C . ILE A 1 94 ? -14.439 -1.849 -3.015 1.00 14.54 935 ILE A C 1
ATOM 637 O O . ILE A 1 94 ? -15.638 -2.087 -3.120 1.00 11.13 935 ILE A O 1
ATOM 642 N N . LYS A 1 95 ? -13.651 -1.715 -4.083 1.00 12.38 936 LYS A N 1
ATOM 643 C CA . LYS A 1 95 ? -14.174 -1.933 -5.441 1.00 13.16 936 LYS A CA 1
ATOM 644 C C . LYS A 1 95 ? -14.888 -3.283 -5.593 1.00 13.25 936 LYS A C 1
ATOM 645 O O . LYS A 1 95 ? -15.828 -3.409 -6.386 1.00 15.83 936 LYS A O 1
ATOM 651 N N . GLN A 1 96 ? -14.445 -4.288 -4.837 1.00 15.26 937 GLN A N 1
ATOM 652 C CA . GLN A 1 96 ? -15.017 -5.634 -4.921 1.00 20.00 937 GLN A CA 1
ATOM 653 C C . GLN A 1 96 ? -16.476 -5.644 -4.481 1.00 18.92 937 GLN A C 1
ATOM 654 O O . GLN A 1 96 ? -17.229 -6.560 -4.818 1.00 21.52 937 GLN A O 1
ATOM 660 N N . HIS A 1 97 ? -16.873 -4.620 -3.730 1.00 13.78 938 HIS A N 1
ATOM 661 C CA . HIS A 1 97 ? -18.222 -4.559 -3.184 1.00 16.77 938 HIS A CA 1
ATOM 662 C C . HIS A 1 97 ? -19.135 -3.558 -3.894 1.00 14.49 938 HIS A C 1
ATOM 663 O O . HIS A 1 97 ? -20.283 -3.391 -3.492 1.00 14.71 938 HIS A O 1
ATOM 670 N N . VAL A 1 98 ? -18.650 -2.891 -4.942 1.00 12.34 939 VAL A N 1
ATOM 671 C CA . VAL A 1 98 ? -19.455 -1.830 -5.558 1.00 13.11 939 VAL A CA 1
ATOM 672 C C . VAL A 1 98 ? -20.787 -2.295 -6.170 1.00 13.16 939 VAL A C 1
ATOM 673 O O . VAL A 1 98 ? -21.840 -1.674 -5.962 1.00 16.45 939 VAL A O 1
ATOM 677 N N . LYS A 1 99 ? -20.752 -3.375 -6.935 1.00 16.94 940 LYS A N 1
ATOM 678 C CA . LYS A 1 99 ? -21.972 -3.809 -7.613 1.00 17.98 940 LYS A CA 1
ATOM 679 C C . LYS A 1 99 ? -23.002 -4.402 -6.648 1.00 21.10 940 LYS A C 1
ATOM 680 O O . LYS A 1 99 ? -24.208 -4.190 -6.808 1.00 20.20 940 LYS A O 1
ATOM 686 N N . ASN A 1 100 ? -22.531 -5.121 -5.634 1.00 18.11 941 ASN A N 1
ATOM 687 C CA . ASN A 1 100 ? -23.449 -5.746 -4.683 1.00 16.12 941 ASN A CA 1
ATOM 688 C C . ASN A 1 100 ? -23.958 -4.765 -3.626 1.00 20.22 941 ASN A C 1
ATOM 689 O O . ASN A 1 100 ? -25.138 -4.764 -3.277 1.00 18.72 941 ASN A O 1
ATOM 694 N N . LEU A 1 101 ? -23.062 -3.924 -3.123 1.00 17.13 942 LEU A N 1
ATOM 695 C CA . LEU A 1 101 ? -23.362 -3.102 -1.947 1.00 19.92 942 LEU A CA 1
ATOM 696 C C . LEU A 1 101 ? -23.376 -1.600 -2.249 1.00 22.45 942 LEU A C 1
ATOM 697 O O . LEU A 1 101 ? -24.142 -0.848 -1.648 1.00 20.58 942 LEU A O 1
ATOM 702 N N . GLY A 1 102 ? -22.539 -1.165 -3.191 1.00 20.99 943 GLY A N 1
ATOM 703 C CA . GLY A 1 102 ? -22.464 0.242 -3.547 1.00 17.55 943 GLY A CA 1
ATOM 704 C C . GLY A 1 102 ? -23.687 0.769 -4.282 1.00 19.05 943 GLY A C 1
ATOM 705 O O . GLY A 1 102 ? -24.237 1.809 -3.925 1.00 18.23 943 GLY A O 1
ATOM 706 N N . ILE A 1 103 ? -24.111 0.066 -5.327 1.00 17.56 944 ILE A N 1
ATOM 707 C CA . ILE A 1 103 ? -25.299 0.473 -6.075 1.00 15.87 944 ILE A CA 1
ATOM 708 C C . ILE A 1 103 ? -26.581 0.632 -5.240 1.00 18.95 944 ILE A C 1
ATOM 709 O O . ILE A 1 103 ? -27.347 1.575 -5.464 1.00 17.40 944 ILE A O 1
ATOM 714 N N . PRO A 1 104 ? -26.838 -0.289 -4.284 1.00 17.62 945 PRO A N 1
ATOM 715 C CA . PRO A 1 104 ? -27.981 -0.046 -3.397 1.00 18.35 945 PRO A CA 1
ATOM 716 C C . PRO A 1 104 ? -27.912 1.276 -2.631 1.00 15.44 945 PRO A C 1
ATOM 717 O O . PRO A 1 104 ? -28.960 1.788 -2.238 1.00 13.00 945 PRO A O 1
ATOM 721 N N . ILE A 1 105 ? -26.720 1.827 -2.420 1.00 10.75 946 ILE A N 1
ATOM 722 C CA . ILE A 1 105 ? -26.619 3.140 -1.773 1.00 9.35 946 ILE A CA 1
ATOM 723 C C . ILE A 1 105 ? -27.258 4.223 -2.640 1.00 11.63 946 ILE A C 1
ATOM 724 O O . ILE A 1 105 ? -27.857 5.176 -2.132 1.00 10.23 946 ILE A O 1
ATOM 729 N N . ILE A 1 106 ? -27.149 4.068 -3.955 1.00 12.06 947 ILE A N 1
ATOM 730 C CA . ILE A 1 106 ? -27.737 5.033 -4.891 1.00 10.66 947 ILE A CA 1
ATOM 731 C C . ILE A 1 106 ? -29.239 5.196 -4.681 1.00 9.19 947 ILE A C 1
ATOM 732 O O . ILE A 1 106 ? -29.772 6.302 -4.776 1.00 10.58 947 ILE A O 1
ATOM 737 N N . THR A 1 107 ? -29.927 4.103 -4.379 1.00 11.17 948 THR A N 1
ATOM 738 C CA . THR A 1 107 ? -31.375 4.182 -4.157 1.00 12.62 948 THR A CA 1
ATOM 739 C C . THR A 1 107 ? -31.730 5.106 -2.981 1.00 11.29 948 THR A C 1
ATOM 740 O O . THR A 1 107 ? -32.843 5.661 -2.922 1.00 12.63 948 THR A O 1
ATOM 744 N N . VAL A 1 108 ? -30.796 5.271 -2.048 1.00 11.05 949 VAL A N 1
ATOM 745 C CA . VAL A 1 108 ? -31.030 6.122 -0.873 1.00 10.36 949 VAL A CA 1
ATOM 746 C C . VAL A 1 108 ? -31.029 7.617 -1.242 1.00 10.68 949 VAL A C 1
ATOM 747 O O . VAL A 1 108 ? -31.548 8.458 -0.499 1.00 11.19 949 VAL A O 1
ATOM 751 N N . LEU A 1 109 ? -30.484 7.949 -2.408 1.00 7.42 950 LEU A N 1
ATOM 752 C CA . LEU A 1 109 ? -30.587 9.320 -2.910 1.00 9.07 950 LEU A CA 1
ATOM 753 C C . LEU A 1 109 ? -32.047 9.694 -3.158 1.00 13.12 950 LEU A C 1
ATOM 754 O O . LEU A 1 109 ? -32.376 10.873 -3.280 1.00 12.89 950 LEU A O 1
ATOM 759 N N . GLY A 1 110 ? -32.923 8.693 -3.223 1.00 12.26 951 GLY A N 1
ATOM 760 C CA . GLY A 1 110 ? -34.348 8.937 -3.407 1.00 11.62 951 GLY A CA 1
ATOM 761 C C . GLY A 1 110 ? -35.111 9.164 -2.115 1.00 16.01 951 GLY A C 1
ATOM 762 O O . GLY A 1 110 ? -36.343 9.318 -2.125 1.00 12.31 951 GLY A O 1
ATOM 763 N N . ASP A 1 111 ? -34.403 9.182 -0.987 1.00 10.36 952 ASP A N 1
ATOM 764 C CA . ASP A 1 111 ? -35.082 9.442 0.278 1.00 13.08 952 ASP A CA 1
ATOM 765 C C . ASP A 1 111 ? -35.742 10.819 0.301 1.00 14.80 952 ASP A C 1
ATOM 766 O O . ASP A 1 111 ? -35.191 11.796 -0.214 1.00 16.03 952 ASP A O 1
ATOM 771 N N . SER A 1 112 ? -36.923 10.894 0.899 1.00 12.30 953 SER A N 1
ATOM 772 C CA . SER A 1 112 ? -37.633 12.160 1.018 1.00 16.54 953 SER A CA 1
ATOM 773 C C . SER A 1 112 ? -37.002 13.073 2.074 1.00 18.26 953 SER A C 1
ATOM 774 O O . SER A 1 112 ? -37.244 14.280 2.077 1.00 18.13 953 SER A O 1
ATOM 777 N N . LYS A 1 113 ? -36.194 12.500 2.963 1.00 15.61 954 LYS A N 1
ATOM 778 C CA . LYS A 1 113 ? -35.561 13.293 4.023 1.00 13.56 954 LYS A CA 1
ATOM 779 C C . LYS A 1 113 ? -34.238 13.873 3.538 1.00 16.41 954 LYS A C 1
ATOM 780 O O . LYS A 1 113 ? -33.330 13.124 3.145 1.00 12.09 954 LYS A O 1
ATOM 786 N N . ASN A 1 114 ? -34.139 15.201 3.553 1.00 13.76 955 ASN A N 1
ATOM 787 C CA . ASN A 1 114 ? -32.971 15.905 3.023 1.00 14.45 955 ASN A CA 1
ATOM 788 C C . ASN A 1 114 ? -31.664 15.446 3.657 1.00 15.64 955 ASN A C 1
ATOM 789 O O . ASN A 1 114 ? -30.638 15.335 2.981 1.00 13.59 955 ASN A O 1
ATOM 794 N N . ASN A 1 115 ? -31.694 15.199 4.963 1.00 11.27 956 ASN A N 1
ATOM 795 C CA . ASN A 1 115 ? -30.475 14.816 5.673 1.00 9.82 956 ASN A CA 1
ATOM 796 C C . ASN A 1 115 ? -30.022 13.393 5.337 1.00 11.45 956 ASN A C 1
ATOM 797 O O . ASN A 1 115 ? -28.826 13.087 5.341 1.00 11.36 956 ASN A O 1
ATOM 802 N N . VAL A 1 116 ? -30.979 12.527 5.037 1.00 9.69 957 VAL A N 1
ATOM 803 C CA . VAL A 1 116 ? -30.673 11.170 4.611 1.00 11.26 957 VAL A CA 1
ATOM 804 C C . VAL A 1 116 ? -30.098 11.178 3.194 1.00 12.27 957 VAL A C 1
ATOM 805 O O . VAL A 1 116 ? -29.099 10.499 2.927 1.00 9.71 957 VAL A O 1
ATOM 809 N N . ARG A 1 117 ? -30.706 11.949 2.289 1.00 8.94 958 ARG A N 1
ATOM 810 C CA . ARG A 1 117 ? -30.163 12.081 0.927 1.00 12.43 958 ARG A CA 1
ATOM 811 C C . ARG A 1 117 ? -28.759 12.629 0.941 1.00 10.65 958 ARG A C 1
ATOM 812 O O . ARG A 1 117 ? -27.889 12.195 0.178 1.00 9.16 958 ARG A O 1
ATOM 820 N N . ALA A 1 118 ? -28.541 13.622 1.792 1.00 10.18 959 ALA A N 1
ATOM 821 C CA . ALA A 1 118 ? -27.223 14.239 1.881 1.00 12.47 959 ALA A CA 1
ATOM 822 C C . ALA A 1 118 ? -26.171 13.222 2.333 1.00 12.22 959 ALA A C 1
ATOM 823 O O . ALA A 1 118 ? -25.036 13.217 1.832 1.00 12.03 959 ALA A O 1
ATOM 825 N N . ALA A 1 119 ? -26.540 12.345 3.267 1.00 10.13 960 ALA A N 1
ATOM 826 C CA . ALA A 1 119 ? -25.590 11.337 3.757 1.00 10.64 960 ALA A CA 1
ATOM 827 C C . ALA A 1 119 ? -25.327 10.258 2.710 1.00 9.94 960 ALA A C 1
ATOM 828 O O . ALA A 1 119 ? -24.222 9.728 2.619 1.00 9.51 960 ALA A O 1
ATOM 830 N N . ALA A 1 120 ? -26.341 9.915 1.925 1.00 8.45 961 ALA A N 1
ATOM 831 C CA . ALA A 1 120 ? -26.138 8.932 0.852 1.00 8.02 961 ALA A CA 1
ATOM 832 C C . ALA A 1 120 ? -25.172 9.478 -0.208 1.00 8.37 961 ALA A C 1
ATOM 833 O O . ALA A 1 120 ? -24.286 8.758 -0.685 1.00 8.01 961 ALA A O 1
ATOM 835 N N . LEU A 1 121 ? -25.350 10.739 -0.595 1.00 8.84 962 LEU A N 1
ATOM 836 C CA . LEU A 1 121 ? -24.444 11.355 -1.575 1.00 7.13 962 LEU A CA 1
ATOM 837 C C . LEU A 1 121 ? -23.018 11.405 -1.031 1.00 10.05 962 LEU A C 1
ATOM 838 O O . LEU A 1 121 ? -22.052 11.116 -1.752 1.00 9.60 962 LEU A O 1
ATOM 843 N N . ALA A 1 122 ? -22.875 11.761 0.243 1.00 7.72 963 ALA A N 1
ATOM 844 C CA . ALA A 1 122 ? -21.551 11.780 0.846 1.00 7.42 963 ALA A CA 1
ATOM 845 C C . ALA A 1 122 ? -20.943 10.378 0.858 1.00 8.09 963 ALA A C 1
ATOM 846 O O . ALA A 1 122 ? -19.718 10.215 0.756 1.00 8.87 963 ALA A O 1
ATOM 848 N N . THR A 1 123 ? -21.799 9.363 0.965 1.00 8.17 964 THR A N 1
ATOM 849 C CA . THR A 1 123 ? -21.328 7.983 1.029 1.00 7.91 964 THR A CA 1
ATOM 850 C C . THR A 1 123 ? -20.849 7.504 -0.338 1.00 9.92 964 THR A C 1
ATOM 851 O O . THR A 1 123 ? -19.772 6.888 -0.444 1.00 9.76 964 THR A O 1
ATOM 855 N N . VAL A 1 124 ? -21.615 7.770 -1.396 1.00 6.79 965 VAL A N 1
ATOM 856 C CA . VAL A 1 124 ? -21.115 7.343 -2.705 1.00 6.73 965 VAL A CA 1
ATOM 857 C C . VAL A 1 124 ? -19.845 8.117 -3.073 1.00 9.68 965 VAL A C 1
ATOM 858 O O . VAL A 1 124 ? -18.934 7.556 -3.697 1.00 9.11 965 VAL A O 1
ATOM 862 N N . ASN A 1 125 ? -19.757 9.385 -2.665 1.00 8.14 966 ASN A N 1
ATOM 863 C CA . ASN A 1 125 ? -18.509 10.141 -2.885 1.00 11.60 966 ASN A CA 1
ATOM 864 C C . ASN A 1 125 ? -17.320 9.578 -2.098 1.00 12.83 966 ASN A C 1
ATOM 865 O O . ASN A 1 125 ? -16.182 9.552 -2.589 1.00 12.71 966 ASN A O 1
ATOM 870 N N . ALA A 1 126 ? -17.571 9.125 -0.873 1.00 9.15 967 ALA A N 1
ATOM 871 C CA . ALA A 1 126 ? -16.507 8.495 -0.084 1.00 9.79 967 ALA A CA 1
ATOM 872 C C . ALA A 1 126 ? -16.010 7.214 -0.744 1.00 9.45 967 ALA A C 1
ATOM 873 O O . ALA A 1 126 ? -14.807 6.936 -0.749 1.00 10.53 967 ALA A O 1
ATOM 875 N N . TRP A 1 127 ? -16.924 6.418 -1.290 1.00 9.34 968 TRP A N 1
ATOM 876 C CA . TRP A 1 127 ? -16.503 5.232 -2.042 1.00 7.52 968 TRP A CA 1
ATOM 877 C C . TRP A 1 127 ? -15.750 5.615 -3.311 1.00 9.62 968 TRP A C 1
ATOM 878 O O . TRP A 1 127 ? -14.706 5.032 -3.618 1.00 11.44 968 TRP A O 1
ATOM 889 N N . ALA A 1 128 ? -16.266 6.587 -4.056 1.00 9.07 969 ALA A N 1
ATOM 890 C CA . ALA A 1 128 ? -15.638 6.949 -5.330 1.00 9.51 969 ALA A CA 1
ATOM 891 C C . ALA A 1 128 ? -14.208 7.463 -5.153 1.00 11.95 969 ALA A C 1
ATOM 892 O O . ALA A 1 128 ? -13.379 7.333 -6.065 1.00 11.80 969 ALA A O 1
ATOM 894 N N . GLU A 1 129 ? -13.912 8.047 -3.990 1.00 10.69 970 GLU A N 1
ATOM 895 C CA . GLU A 1 129 ? -12.544 8.464 -3.677 1.00 14.84 970 GLU A CA 1
ATOM 896 C C . GLU A 1 129 ? -11.605 7.262 -3.657 1.00 13.66 970 GLU A C 1
ATOM 897 O O . GLU A 1 129 ? -10.407 7.398 -3.933 1.00 14.34 970 GLU A O 1
ATOM 903 N N . GLN A 1 130 ? -12.136 6.090 -3.307 1.00 10.36 971 GLN A N 1
ATOM 904 C CA . GLN A 1 130 ? -11.318 4.874 -3.250 1.00 9.91 971 GLN A CA 1
ATOM 905 C C . GLN A 1 130 ? -11.347 4.089 -4.557 1.00 14.01 971 GLN A C 1
ATOM 906 O O . GLN A 1 130 ? -10.343 3.511 -4.958 1.00 13.21 971 GLN A O 1
ATOM 912 N N . THR A 1 131 ? -12.499 4.078 -5.219 1.00 9.48 972 THR A N 1
ATOM 913 C CA . THR A 1 131 ? -12.732 3.179 -6.350 1.00 9.74 972 THR A CA 1
ATOM 914 C C . THR A 1 131 ? -12.621 3.820 -7.733 1.00 12.30 972 THR A C 1
ATOM 915 O O . THR A 1 131 ? -12.509 3.114 -8.733 1.00 12.45 972 THR A O 1
ATOM 919 N N . GLY A 1 132 ? -12.703 5.139 -7.813 1.00 12.40 973 GLY A N 1
ATOM 920 C CA . GLY A 1 132 ? -12.903 5.767 -9.110 1.00 12.13 973 GLY A CA 1
ATOM 921 C C . GLY A 1 132 ? -14.341 5.545 -9.557 1.00 12.30 973 GLY A C 1
ATOM 922 O O . GLY A 1 132 ? -15.115 4.857 -8.884 1.00 13.19 973 GLY A O 1
ATOM 923 N N . MET A 1 133 ? -14.716 6.126 -10.687 1.00 12.31 974 MET A N 1
ATOM 924 C CA . MET A 1 133 ? -16.116 6.093 -11.114 1.00 10.60 974 MET A CA 1
ATOM 925 C C . MET A 1 133 ? -16.425 4.956 -12.074 1.00 11.06 974 MET A C 1
ATOM 926 O O . MET A 1 133 ? -17.582 4.728 -12.417 1.00 11.08 974 MET A O 1
ATOM 931 N N . LYS A 1 134 ? -15.399 4.228 -12.502 1.00 14.29 975 LYS A N 1
ATOM 932 C CA . LYS A 1 134 ? -15.584 3.237 -13.566 1.00 17.13 975 LYS A CA 1
ATOM 933 C C . LYS A 1 134 ? -16.677 2.208 -13.297 1.00 18.04 975 LYS A C 1
ATOM 934 O O . LYS A 1 134 ? -17.557 1.996 -14.136 1.00 16.92 975 LYS A O 1
ATOM 940 N N . GLU A 1 135 ? -16.625 1.577 -12.128 1.00 12.27 976 GLU A N 1
ATOM 941 C CA . GLU A 1 135 ? -17.575 0.540 -11.774 1.00 16.76 976 GLU A CA 1
ATOM 942 C C . GLU A 1 135 ? -18.977 1.120 -11.592 1.00 15.99 976 GLU A C 1
ATOM 943 O O . GLU A 1 135 ? -19.985 0.459 -11.876 1.00 17.26 976 GLU A O 1
ATOM 949 N N . TRP A 1 136 ? -19.043 2.351 -11.097 1.00 12.34 977 TRP A N 1
ATOM 950 C CA . TRP A 1 136 ? -20.335 2.997 -10.885 1.00 11.02 977 TRP A CA 1
ATOM 951 C C . TRP A 1 136 ? -21.069 3.241 -12.204 1.00 14.12 977 TRP A C 1
ATOM 952 O O . TRP A 1 136 ? -22.291 3.137 -12.264 1.00 15.84 977 TRP A O 1
ATOM 963 N N . LEU A 1 137 ? -20.325 3.563 -13.259 1.00 10.15 978 LEU A N 1
ATOM 964 C CA . LEU A 1 137 ? -20.938 3.923 -14.545 1.00 14.66 978 LEU A CA 1
ATOM 965 C C . LEU A 1 137 ? -21.048 2.761 -15.537 1.00 16.69 978 LEU A C 1
ATOM 966 O O . LEU A 1 137 ? -21.677 2.893 -16.588 1.00 18.70 978 LEU A O 1
ATOM 971 N N . GLU A 1 138 ? -20.423 1.634 -15.209 1.00 14.65 979 GLU A N 1
ATOM 972 C CA . GLU A 1 138 ? -20.415 0.462 -16.090 1.00 16.44 979 GLU A CA 1
ATOM 973 C C . GLU A 1 138 ? -21.745 -0.276 -16.073 1.00 15.17 979 GLU A C 1
ATOM 974 O O . GLU A 1 138 ? -22.399 -0.383 -15.029 1.00 15.31 979 GLU A O 1
ATOM 980 N N . GLY A 1 139 ? -22.139 -0.794 -17.235 1.00 13.19 980 GLY A N 1
ATOM 981 C CA . GLY A 1 139 ? -23.327 -1.619 -17.345 1.00 18.41 980 GLY A CA 1
ATOM 982 C C . GLY A 1 139 ? -24.628 -0.870 -17.111 1.00 17.72 980 GLY A C 1
ATOM 983 O O . GLY A 1 139 ? -24.673 0.357 -17.205 1.00 15.42 980 GLY A O 1
ATOM 984 N N . GLU A 1 140 ? -25.682 -1.618 -16.798 1.00 17.75 981 GLU A N 1
ATOM 985 C CA . GLU A 1 140 ? -27.032 -1.073 -16.700 1.00 19.68 981 GLU A CA 1
ATOM 986 C C . GLU A 1 140 ? -27.423 -0.522 -15.326 1.00 17.66 981 GLU A C 1
ATOM 987 O O . GLU A 1 140 ? -28.456 0.138 -15.209 1.00 22.15 981 GLU A O 1
ATOM 993 N N . ASP A 1 141 ? -26.627 -0.795 -14.294 1.00 18.29 982 ASP A N 1
ATOM 994 C CA . ASP A 1 141 ? -27.066 -0.564 -12.911 1.00 19.86 982 ASP A CA 1
ATOM 995 C C . ASP A 1 141 ? -27.471 0.885 -12.602 1.00 24.00 982 ASP A C 1
ATOM 996 O O . ASP A 1 141 ? -28.537 1.132 -12.018 1.00 19.81 982 ASP A O 1
ATOM 1001 N N . LEU A 1 142 ? -26.633 1.844 -12.988 1.00 19.04 983 LEU A N 1
ATOM 1002 C CA . LEU A 1 142 ? -26.930 3.239 -12.678 1.00 15.98 983 LEU A CA 1
ATOM 1003 C C . LEU A 1 142 ? -28.103 3.745 -13.509 1.00 18.64 983 LEU A C 1
ATOM 1004 O O . LEU A 1 142 ? -28.975 4.447 -12.993 1.00 18.81 983 LEU A O 1
ATOM 1009 N N . SER A 1 143 ? -28.143 3.380 -14.787 1.00 15.03 984 SER A N 1
ATOM 1010 C CA . SER A 1 143 ? -29.226 3.844 -15.657 1.00 17.97 984 SER A CA 1
ATOM 1011 C C . SER A 1 143 ? -30.586 3.354 -15.148 1.00 19.44 984 SER A C 1
ATOM 1012 O O . SER A 1 143 ? -31.598 4.052 -15.267 1.00 16.38 984 SER A O 1
ATOM 1015 N N . GLU A 1 144 ? -30.602 2.163 -14.558 1.00 16.72 985 GLU A N 1
ATOM 1016 C CA . GLU A 1 144 ? -31.838 1.611 -13.997 1.00 20.88 985 GLU A CA 1
ATOM 1017 C C . GLU A 1 144 ? -32.329 2.396 -12.775 1.00 21.02 985 GLU A C 1
ATOM 1018 O O . GLU A 1 144 ? -33.520 2.372 -12.456 1.00 19.16 985 GLU A O 1
ATOM 1024 N N . GLU A 1 145 ? -31.417 3.095 -12.101 1.00 15.10 986 GLU A N 1
ATOM 1025 C CA . GLU A 1 145 ? -31.802 3.965 -10.983 1.00 14.77 986 GLU A CA 1
ATOM 1026 C C . GLU A 1 145 ? -32.325 5.295 -11.510 1.00 18.61 986 GLU A C 1
ATOM 1027 O O . GLU A 1 145 ? -33.349 5.806 -11.036 1.00 14.66 986 GLU A O 1
ATOM 1033 N N . LEU A 1 146 ? -31.626 5.847 -12.501 1.00 14.65 987 LEU A N 1
ATOM 1034 C CA . LEU A 1 146 ? -32.017 7.128 -13.109 1.00 16.88 987 LEU A CA 1
ATOM 1035 C C . LEU A 1 146 ? -33.384 7.030 -13.757 1.00 16.04 987 LEU A C 1
ATOM 1036 O O . LEU A 1 146 ? -34.125 8.016 -13.823 1.00 17.46 987 LEU A O 1
ATOM 1041 N N . LYS A 1 147 ? -33.708 5.834 -14.245 1.00 16.04 988 LYS A N 1
ATOM 1042 C CA . LYS A 1 147 ? -34.989 5.563 -14.882 1.00 17.63 988 LYS A CA 1
ATOM 1043 C C . LYS A 1 147 ? -36.176 5.782 -13.933 1.00 18.20 988 LYS A C 1
ATOM 1044 O O . LYS A 1 147 ? -37.289 6.117 -14.368 1.00 18.05 988 LYS A O 1
ATOM 1050 N N . LYS A 1 148 ? -35.940 5.587 -12.643 1.00 15.14 989 LYS A N 1
ATOM 1051 C CA . LYS A 1 148 ? -37.020 5.634 -11.662 1.00 17.76 989 LYS A CA 1
ATOM 1052 C C . LYS A 1 148 ? -37.594 7.041 -11.560 1.00 16.40 989 LYS A C 1
ATOM 1053 O O . LYS A 1 148 ? -36.848 8.017 -11.538 1.00 15.17 989 LYS A O 1
ATOM 1059 N N . GLU A 1 149 ? -38.919 7.150 -11.497 1.00 14.54 990 GLU A N 1
ATOM 1060 C CA . GLU A 1 149 ? -39.560 8.460 -11.482 1.00 16.23 990 GLU A CA 1
ATOM 1061 C C . GLU A 1 149 ? -39.612 9.059 -10.089 1.00 15.73 990 GLU A C 1
ATOM 1062 O O . GLU A 1 149 ? -40.659 9.508 -9.624 1.00 14.73 990 GLU A O 1
ATOM 1068 N N . ASN A 1 150 ? -38.463 9.070 -9.430 1.00 10.61 991 ASN A N 1
ATOM 1069 C CA . ASN A 1 150 ? -38.320 9.690 -8.127 1.00 10.21 991 ASN A CA 1
ATOM 1070 C C . ASN A 1 150 ? -37.552 10.994 -8.336 1.00 10.97 991 ASN A C 1
ATOM 1071 O O . ASN A 1 150 ? -36.425 10.965 -8.820 1.00 11.63 991 ASN A O 1
ATOM 1076 N N . PRO A 1 151 ? -38.159 12.145 -7.999 1.00 11.62 992 PRO A N 1
ATOM 1077 C CA . PRO A 1 151 ? -37.493 13.407 -8.343 1.00 9.36 992 PRO A CA 1
ATOM 1078 C C . PRO A 1 151 ? -36.284 13.693 -7.464 1.00 12.73 992 PRO A C 1
ATOM 1079 O O . PRO A 1 151 ? -35.374 14.388 -7.908 1.00 10.85 992 PRO A O 1
ATOM 1083 N N . PHE A 1 152 ? -36.273 13.183 -6.236 1.00 10.47 993 PHE A N 1
ATOM 1084 C CA . PHE A 1 152 ? -35.092 13.349 -5.387 1.00 13.56 993 PHE A CA 1
ATOM 1085 C C . PHE A 1 152 ? -33.925 12.532 -5.931 1.00 11.45 993 PHE A C 1
ATOM 1086 O O . PHE A 1 152 ? -32.798 13.006 -5.977 1.00 11.84 993 PHE A O 1
ATOM 1094 N N . LEU A 1 153 ? -34.195 11.297 -6.340 1.00 9.89 994 LEU A N 1
ATOM 1095 C CA . LEU A 1 153 ? -33.138 10.442 -6.889 1.00 10.20 994 LEU A CA 1
ATOM 1096 C C . LEU A 1 153 ? -32.572 11.036 -8.185 1.00 12.70 994 LEU A C 1
ATOM 1097 O O . LEU A 1 153 ? -31.355 11.129 -8.355 1.00 9.84 994 LEU A O 1
ATOM 1102 N N . ARG A 1 154 ? -33.451 11.470 -9.084 1.00 11.25 995 ARG A N 1
ATOM 1103 C CA . ARG A 1 154 ? -33.005 12.031 -10.362 1.00 10.67 995 ARG A CA 1
ATOM 1104 C C . ARG A 1 154 ? -32.141 13.273 -10.172 1.00 11.93 995 ARG A C 1
ATOM 1105 O O . ARG A 1 154 ? -31.092 13.417 -10.785 1.00 10.60 995 ARG A O 1
ATOM 1113 N N . GLN A 1 155 ? -32.591 14.153 -9.290 1.00 10.18 996 GLN A N 1
ATOM 1114 C CA . GLN A 1 155 ? -31.923 15.410 -8.989 1.00 12.46 996 GLN A CA 1
ATOM 1115 C C . GLN A 1 155 ? -30.492 15.178 -8.521 1.00 13.41 996 GLN A C 1
ATOM 1116 O O . GLN A 1 155 ? -29.529 15.808 -9.000 1.00 13.43 996 GLN A O 1
ATOM 1122 N N . GLU A 1 156 ? -30.360 14.276 -7.558 1.00 10.77 997 GLU A N 1
ATOM 1123 C CA . GLU A 1 156 ? -29.073 14.046 -6.917 1.00 12.29 997 GLU A CA 1
ATOM 1124 C C . GLU A 1 156 ? -28.131 13.317 -7.850 1.00 12.37 997 GLU A C 1
ATOM 1125 O O . GLU A 1 156 ? -26.932 13.616 -7.907 1.00 12.62 997 GLU A O 1
ATOM 1131 N N . LEU A 1 157 ? -28.677 12.363 -8.588 1.00 11.32 998 LEU A N 1
ATOM 1132 C CA . LEU A 1 157 ? -27.869 11.543 -9.476 1.00 12.91 998 LEU A CA 1
ATOM 1133 C C . LEU A 1 157 ? -27.363 12.377 -10.654 1.00 14.67 998 LEU A C 1
ATOM 1134 O O . LEU A 1 157 ? -26.210 12.230 -11.065 1.00 12.71 998 LEU A O 1
ATOM 1139 N N . LEU A 1 158 ? -28.205 13.271 -11.178 1.00 9.47 999 LEU A N 1
ATOM 1140 C CA . LEU A 1 158 ? -27.778 14.178 -12.252 1.00 11.34 999 LEU A CA 1
ATOM 1141 C C . LEU A 1 158 ? -26.729 15.167 -11.776 1.00 13.17 999 LEU A C 1
ATOM 1142 O O . LEU A 1 158 ? -25.799 15.503 -12.516 1.00 11.69 999 LEU A O 1
ATOM 1147 N N . GLY A 1 159 ? -26.877 15.640 -10.542 1.00 12.00 1000 GLY A N 1
ATOM 1148 C CA . GLY A 1 159 ? -25.884 16.518 -9.960 1.00 12.88 1000 GLY A CA 1
ATOM 1149 C C . GLY A 1 159 ? -24.560 15.796 -9.841 1.00 13.58 1000 GLY A C 1
ATOM 1150 O O . GLY A 1 159 ? -23.508 16.375 -10.118 1.00 14.61 1000 GLY A O 1
ATOM 1151 N N . TRP A 1 160 ? -24.609 14.531 -9.431 1.00 10.89 1001 TRP A N 1
ATOM 1152 C CA . TRP A 1 160 ? -23.388 13.744 -9.227 1.00 13.00 1001 TRP A CA 1
ATOM 1153 C C . TRP A 1 160 ? -22.691 13.511 -10.566 1.00 14.13 1001 TRP A C 1
ATOM 1154 O O . TRP A 1 160 ? -21.468 13.623 -10.671 1.00 13.15 1001 TRP A O 1
ATOM 1165 N N . LEU A 1 161 ? -23.475 13.192 -11.591 1.00 12.29 1002 LEU A N 1
ATOM 1166 C CA . LEU A 1 161 ? -22.930 13.010 -12.935 1.00 15.43 1002 LEU A CA 1
ATOM 1167 C C . LEU A 1 161 ? -22.251 14.273 -13.470 1.00 14.40 1002 LEU A C 1
ATOM 1168 O O . LEU A 1 161 ? -21.185 14.198 -14.074 1.00 14.16 1002 LEU A O 1
ATOM 1173 N N . ALA A 1 162 ? -22.859 15.435 -13.250 1.00 14.43 1003 ALA A N 1
ATOM 1174 C CA . ALA A 1 162 ? -22.299 16.677 -13.777 1.00 14.75 1003 ALA A CA 1
ATOM 1175 C C . ALA A 1 162 ? -20.953 16.970 -13.128 1.00 17.87 1003 ALA A C 1
ATOM 1176 O O . ALA A 1 162 ? -20.035 17.488 -13.771 1.00 19.41 1003 ALA A O 1
ATOM 1178 N N . GLU A 1 163 ? -20.841 16.618 -11.852 1.00 14.77 1004 GLU A N 1
ATOM 1179 C CA . GLU A 1 163 ? -19.609 16.816 -11.094 1.00 18.03 1004 GLU A CA 1
ATOM 1180 C C . GLU A 1 163 ? -18.509 15.816 -11.472 1.00 19.72 1004 GLU A C 1
ATOM 1181 O O . GLU A 1 163 ? -17.336 16.192 -11.580 1.00 16.35 1004 GLU A O 1
ATOM 1187 N N . LYS A 1 164 ? -18.883 14.552 -11.678 1.00 11.90 1005 LYS A N 1
ATOM 1188 C CA . LYS A 1 164 ? -17.905 13.475 -11.889 1.00 12.98 1005 LYS A CA 1
ATOM 1189 C C . LYS A 1 164 ? -17.477 13.252 -13.348 1.00 18.91 1005 LYS A C 1
ATOM 1190 O O . LYS A 1 164 ? -16.352 12.831 -13.609 1.00 15.30 1005 LYS A O 1
ATOM 1196 N N . LEU A 1 165 ? -18.367 13.525 -14.292 1.00 13.94 1006 LEU A N 1
ATOM 1197 C CA . LEU A 1 165 ? -18.077 13.266 -15.708 1.00 17.21 1006 LEU A CA 1
ATOM 1198 C C . LEU A 1 165 ? -16.811 13.941 -16.281 1.00 17.76 1006 LEU A C 1
ATOM 1199 O O . LEU A 1 165 ? -16.134 13.347 -17.132 1.00 16.40 1006 LEU A O 1
ATOM 1204 N N . PRO A 1 166 ? -16.483 15.174 -15.843 1.00 19.95 1007 PRO A N 1
ATOM 1205 C CA . PRO A 1 166 ? -15.227 15.706 -16.400 1.00 23.39 1007 PRO A CA 1
ATOM 1206 C C . PRO A 1 166 ? -13.957 15.211 -15.700 1.00 24.98 1007 PRO A C 1
ATOM 1207 O O . PRO A 1 166 ? -12.873 15.682 -16.047 1.00 34.71 1007 PRO A O 1
ATOM 1211 N N . THR A 1 167 ? -14.080 14.293 -14.744 1.00 21.88 1008 THR A N 1
ATOM 1212 C CA . THR A 1 167 ? -12.920 13.819 -13.988 1.00 20.53 1008 THR A CA 1
ATOM 1213 C C . THR A 1 167 ? -12.633 12.332 -14.178 1.00 20.37 1008 THR A C 1
ATOM 1214 O O . THR A 1 167 ? -11.798 11.764 -13.466 1.00 18.74 1008 THR A O 1
ATOM 1218 N N . LEU A 1 168 ? -13.323 11.692 -15.121 1.00 16.45 1009 LEU A N 1
ATOM 1219 C CA . LEU A 1 168 ? -13.185 10.248 -15.306 1.00 16.10 1009 LEU A CA 1
ATOM 1220 C C . LEU A 1 168 ? -11.806 9.848 -15.822 1.00 17.69 1009 LEU A C 1
ATOM 1221 O O . LEU A 1 168 ? -11.285 10.459 -16.753 1.00 16.52 1009 LEU A O 1
ATOM 1226 N N . ARG A 1 169 ? -11.241 8.793 -15.242 1.00 18.37 1010 ARG A N 1
ATOM 1227 C CA . ARG A 1 169 ? -9.948 8.283 -15.687 1.00 18.07 1010 ARG A CA 1
ATOM 1228 C C . ARG A 1 169 ? -10.081 7.202 -16.750 1.00 24.32 1010 ARG A C 1
ATOM 1229 O O . ARG A 1 169 ? -9.098 6.837 -17.398 1.00 26.78 1010 ARG A O 1
ATOM 1237 N N . SER A 1 170 ? -11.295 6.685 -16.917 1.00 23.20 1011 SER A N 1
ATOM 1238 C CA . SER A 1 170 ? -11.573 5.697 -17.954 1.00 25.13 1011 SER A CA 1
ATOM 1239 C C . SER A 1 170 ? -12.807 6.135 -18.726 1.00 22.06 1011 SER A C 1
ATOM 1240 O O . SER A 1 170 ? -13.720 6.738 -18.150 1.00 18.78 1011 SER A O 1
ATOM 1243 N N . THR A 1 171 ? -12.831 5.849 -20.026 1.00 23.36 1012 THR A N 1
ATOM 1244 C CA . THR A 1 171 ? -13.967 6.216 -20.860 1.00 22.91 1012 THR A CA 1
ATOM 1245 C C . THR A 1 171 ? -15.197 5.518 -20.317 1.00 20.06 1012 THR A C 1
ATOM 1246 O O . THR A 1 171 ? -15.160 4.322 -20.029 1.00 25.28 1012 THR A O 1
ATOM 1250 N N . PRO A 1 172 ? -16.291 6.267 -20.149 1.00 20.30 1013 PRO A N 1
ATOM 1251 C CA . PRO A 1 172 ? -17.500 5.655 -19.588 1.00 18.68 1013 PRO A CA 1
ATOM 1252 C C . PRO A 1 172 ? -18.254 4.859 -20.656 1.00 22.58 1013 PRO A C 1
ATOM 1253 O O . PRO A 1 172 ? -19.175 5.393 -21.285 1.00 21.31 1013 PRO A O 1
ATOM 1257 N N . THR A 1 173 ? -17.859 3.593 -20.824 1.00 22.76 1014 THR A N 1
ATOM 1258 C CA . THR A 1 173 ? -18.377 2.689 -21.863 1.00 27.15 1014 THR A CA 1
ATOM 1259 C C . THR A 1 173 ? -19.892 2.709 -22.067 1.00 21.46 1014 THR A C 1
ATOM 1260 O O . THR A 1 173 ? -20.378 2.627 -23.203 1.00 20.37 1014 THR A O 1
ATOM 1264 N N . ASP A 1 174 ? -20.633 2.804 -20.970 1.00 17.26 1015 ASP A N 1
ATOM 1265 C CA . ASP A 1 174 ? -22.078 2.636 -21.030 1.00 14.30 1015 ASP A CA 1
ATOM 1266 C C . ASP A 1 174 ? -22.864 3.885 -20.674 1.00 16.45 1015 ASP A C 1
ATOM 1267 O O . ASP A 1 174 ? -24.017 3.782 -20.270 1.00 13.65 1015 ASP A O 1
ATOM 1272 N N . LEU A 1 175 ? -22.256 5.056 -20.834 1.00 17.26 1016 LEU A N 1
ATOM 1273 C CA . LEU A 1 175 ? -22.956 6.312 -20.556 1.00 17.23 1016 LEU A CA 1
ATOM 1274 C C . LEU A 1 175 ? -24.197 6.456 -21.438 1.00 18.23 1016 LEU A C 1
ATOM 1275 O O . LEU A 1 175 ? -25.200 7.095 -21.054 1.00 14.10 1016 LEU A O 1
ATOM 1280 N N . ILE A 1 176 ? -24.151 5.834 -22.611 1.00 12.82 1017 ILE A N 1
ATOM 1281 C CA . ILE A 1 176 ? -25.277 5.900 -23.547 1.00 15.35 1017 ILE A CA 1
ATOM 1282 C C . ILE A 1 176 ? -26.564 5.317 -22.946 1.00 15.41 1017 ILE A C 1
ATOM 1283 O O . ILE A 1 176 ? -27.672 5.723 -23.311 1.00 15.72 1017 ILE A O 1
ATOM 1288 N N . LEU A 1 177 ? -26.429 4.386 -22.002 1.00 14.14 1018 LEU A N 1
ATOM 1289 C CA . LEU A 1 177 ? -27.609 3.738 -21.414 1.00 16.93 1018 LEU A CA 1
ATOM 1290 C C . LEU A 1 177 ? -28.418 4.696 -20.538 1.00 18.78 1018 LEU A C 1
ATOM 1291 O O . LEU A 1 177 ? -29.628 4.508 -20.340 1.00 15.66 1018 LEU A O 1
ATOM 1296 N N . CYS A 1 178 ? -27.741 5.710 -20.004 1.00 15.44 1019 CYS A N 1
ATOM 1297 C CA . CYS A 1 178 ? -28.390 6.762 -19.219 1.00 14.84 1019 CYS A CA 1
ATOM 1298 C C . CYS A 1 178 ? -29.160 7.765 -20.075 1.00 16.25 1019 CYS A C 1
ATOM 1299 O O . CYS A 1 178 ? -30.068 8.437 -19.588 1.00 14.46 1019 CYS A O 1
ATOM 1302 N N . VAL A 1 179 ? -28.802 7.872 -21.350 1.00 14.47 1020 VAL A N 1
ATOM 1303 C CA . VAL A 1 179 ? -29.347 8.932 -22.199 1.00 12.95 1020 VAL A CA 1
ATOM 1304 C C . VAL A 1 179 ? -30.883 9.002 -22.320 1.00 15.25 1020 VAL A C 1
ATOM 1305 O O . VAL A 1 179 ? -31.453 10.095 -22.251 1.00 13.40 1020 VAL A O 1
ATOM 1309 N N . PRO A 1 180 ? -31.564 7.854 -22.490 1.00 17.64 1021 PRO A N 1
ATOM 1310 C CA . PRO A 1 180 ? -33.024 8.004 -22.576 1.00 15.18 1021 PRO A CA 1
ATOM 1311 C C . PRO A 1 180 ? -33.627 8.578 -21.293 1.00 18.37 1021 PRO A C 1
ATOM 1312 O O . PRO A 1 180 ? -34.639 9.278 -21.350 1.00 16.77 1021 PRO A O 1
ATOM 1316 N N . HIS A 1 181 ? -33.013 8.292 -20.151 1.00 14.55 1022 HIS A N 1
ATOM 1317 C CA . HIS A 1 181 ? -33.532 8.800 -18.886 1.00 16.18 1022 HIS A CA 1
ATOM 1318 C C . HIS A 1 181 ? -33.102 10.238 -18.622 1.00 15.22 1022 HIS A C 1
ATOM 1319 O O . HIS A 1 181 ? -33.841 11.018 -18.010 1.00 13.10 1022 HIS A O 1
ATOM 1326 N N . LEU A 1 182 ? -31.928 10.603 -19.125 1.00 11.36 1023 LEU A N 1
ATOM 1327 C CA . LEU A 1 182 ? -31.515 12.002 -19.128 1.00 13.76 1023 LEU A CA 1
ATOM 1328 C C . LEU A 1 182 ? -32.552 12.844 -19.855 1.00 14.61 1023 LEU A C 1
ATOM 1329 O O . LEU A 1 182 ? -32.952 13.906 -19.370 1.00 13.02 1023 LEU A O 1
ATOM 1334 N N . TYR A 1 183 ? -33.000 12.354 -21.012 1.00 13.55 1024 TYR A N 1
ATOM 1335 C CA . TYR A 1 183 ? -33.985 13.064 -21.821 1.00 12.79 1024 TYR A CA 1
ATOM 1336 C C . TYR A 1 183 ? -35.344 13.144 -21.116 1.00 15.75 1024 TYR A C 1
ATOM 1337 O O . TYR A 1 183 ? -36.022 14.163 -21.207 1.00 16.66 1024 TYR A O 1
ATOM 1346 N N . SER A 1 184 ? -35.733 12.078 -20.420 1.00 15.01 1025 SER A N 1
ATOM 1347 C CA . SER A 1 184 ? -36.904 12.121 -19.537 1.00 17.02 1025 SER A CA 1
ATOM 1348 C C . SER A 1 184 ? -36.774 13.230 -18.499 1.00 18.82 1025 SER A C 1
ATOM 1349 O O . SER A 1 184 ? -37.726 13.966 -18.234 1.00 17.00 1025 SER A O 1
ATOM 1352 N N . CYS A 1 185 ? -35.595 13.326 -17.893 1.00 14.30 1026 CYS A N 1
ATOM 1353 C CA . CYS A 1 185 ? -35.341 14.329 -16.869 1.00 12.18 1026 CYS A CA 1
ATOM 1354 C C . CYS A 1 185 ? -35.397 15.760 -17.416 1.00 15.78 1026 CYS A C 1
ATOM 1355 O O . CYS A 1 185 ? -35.801 16.686 -16.703 1.00 14.68 1026 CYS A O 1
ATOM 1358 N N . LEU A 1 186 ? -35.013 15.951 -18.678 1.00 15.17 1027 LEU A N 1
ATOM 1359 C CA . LEU A 1 186 ? -35.075 17.283 -19.289 1.00 15.31 1027 LEU A CA 1
ATOM 1360 C C . LEU A 1 186 ? -36.508 17.812 -19.314 1.00 20.72 1027 LEU A C 1
ATOM 1361 O O . LEU A 1 186 ? -36.727 19.026 -19.358 1.00 21.40 1027 LEU A O 1
ATOM 1366 N N . GLU A 1 187 ? -37.480 16.901 -19.281 1.00 19.60 1028 GLU A N 1
ATOM 1367 C CA . GLU A 1 187 ? -38.897 17.285 -19.266 1.00 23.85 1028 GLU A CA 1
ATOM 1368 C C . GLU A 1 187 ? -39.597 16.855 -17.986 1.00 23.70 1028 GLU A C 1
ATOM 1369 O O . GLU A 1 187 ? -40.814 16.688 -17.962 1.00 22.90 1028 GLU A O 1
ATOM 1375 N N . ASP A 1 188 ? -38.824 16.668 -16.924 1.00 14.77 1029 ASP A N 1
ATOM 1376 C CA . ASP A 1 188 ? -39.364 16.169 -15.675 1.00 18.94 1029 ASP A CA 1
ATOM 1377 C C . ASP A 1 188 ? -40.334 17.189 -15.115 1.00 18.11 1029 ASP A C 1
ATOM 1378 O O . ASP A 1 188 ? -40.244 18.383 -15.416 1.00 16.44 1029 ASP A O 1
ATOM 1383 N N . ARG A 1 189 ? -41.248 16.712 -14.284 1.00 20.08 1030 ARG A N 1
ATOM 1384 C CA . ARG A 1 189 ? -42.191 17.579 -13.600 1.00 20.80 1030 ARG A CA 1
ATOM 1385 C C . ARG A 1 189 ? -41.436 18.523 -12.655 1.00 19.04 1030 ARG A C 1
ATOM 1386 O O . ARG A 1 189 ? -41.772 19.712 -12.516 1.00 17.62 1030 ARG A O 1
ATOM 1394 N N . ASN A 1 190 ? -40.396 17.987 -12.030 1.00 16.43 1031 ASN A N 1
ATOM 1395 C CA . ASN A 1 190 ? -39.632 18.726 -11.038 1.00 17.00 1031 ASN A CA 1
ATOM 1396 C C . ASN A 1 190 ? -38.625 19.667 -11.695 1.00 19.75 1031 ASN A C 1
ATOM 1397 O O . ASN A 1 190 ? -37.788 19.237 -12.505 1.00 15.88 1031 ASN A O 1
ATOM 1402 N N . GLY A 1 191 ? -38.700 20.950 -11.337 1.00 18.43 1032 GLY A N 1
ATOM 1403 C CA . GLY A 1 191 ? -37.850 21.973 -11.933 1.00 15.04 1032 GLY A CA 1
ATOM 1404 C C . GLY A 1 191 ? -36.376 21.837 -11.588 1.00 18.49 1032 GLY A C 1
ATOM 1405 O O . GLY A 1 191 ? -35.500 22.181 -12.400 1.00 16.55 1032 GLY A O 1
ATOM 1406 N N . ASP A 1 192 ? -36.088 21.353 -10.381 1.00 14.96 1033 ASP A N 1
ATOM 1407 C CA . ASP A 1 192 ? -34.707 21.084 -10.006 1.00 16.93 1033 ASP A CA 1
ATOM 1408 C C . ASP A 1 192 ? -34.131 19.937 -10.832 1.00 17.24 1033 ASP A C 1
ATOM 1409 O O . ASP A 1 192 ? -32.954 19.973 -11.212 1.00 15.41 1033 ASP A O 1
ATOM 1414 N N . VAL A 1 193 ? -34.955 18.927 -11.118 1.00 13.80 1034 VAL A N 1
ATOM 1415 C CA . VAL A 1 193 ? -34.527 17.844 -11.998 1.00 12.88 1034 VAL A CA 1
ATOM 1416 C C . VAL A 1 193 ? -34.207 18.382 -13.391 1.00 15.24 1034 VAL A C 1
ATOM 1417 O O . VAL A 1 193 ? -33.176 18.034 -13.961 1.00 11.65 1034 VAL A O 1
ATOM 1421 N N . ARG A 1 194 ? -35.078 19.230 -13.941 1.00 12.10 1035 ARG A N 1
ATOM 1422 C CA . ARG A 1 194 ? -34.820 19.801 -15.265 1.00 15.48 1035 ARG A CA 1
ATOM 1423 C C . ARG A 1 194 ? -33.537 20.605 -15.281 1.00 16.76 1035 ARG A C 1
ATOM 1424 O O . ARG A 1 194 ? -32.760 20.524 -16.237 1.00 14.70 1035 ARG A O 1
ATOM 1432 N N . LYS A 1 195 ? -33.309 21.376 -14.220 1.00 14.25 1036 LYS A N 1
ATOM 1433 C CA . LYS A 1 195 ? -32.100 22.193 -14.126 1.00 15.88 1036 LYS A CA 1
ATOM 1434 C C . LYS A 1 195 ? -30.845 21.340 -14.109 1.00 15.95 1036 LYS A C 1
ATOM 1435 O O . LYS A 1 195 ? -29.890 21.617 -14.840 1.00 16.30 1036 LYS A O 1
ATOM 1441 N N . LYS A 1 196 ? -30.843 20.310 -13.264 1.00 14.19 1037 LYS A N 1
ATOM 1442 C CA . LYS A 1 196 ? -29.702 19.395 -13.165 1.00 14.94 1037 LYS A CA 1
ATOM 1443 C C . LYS A 1 196 ? -29.472 18.616 -14.458 1.00 14.49 1037 LYS A C 1
ATOM 1444 O O . LYS A 1 196 ? -28.337 18.311 -14.806 1.00 14.02 1037 LYS A O 1
ATOM 1450 N N . ALA A 1 197 ? -30.543 18.294 -15.175 1.00 12.25 1038 ALA A N 1
ATOM 1451 C CA . ALA A 1 197 ? -30.396 17.582 -16.445 1.00 14.26 1038 ALA A CA 1
ATOM 1452 C C . ALA A 1 197 ? -29.756 18.499 -17.483 1.00 18.72 1038 ALA A C 1
ATOM 1453 O O . ALA A 1 197 ? -28.911 18.068 -18.284 1.00 13.53 1038 ALA A O 1
ATOM 1455 N N . GLN A 1 198 ? -30.167 19.764 -17.476 1.00 17.68 1039 GLN A N 1
ATOM 1456 C CA . GLN A 1 198 ? -29.587 20.751 -18.379 1.00 19.87 1039 GLN A CA 1
ATOM 1457 C C . GLN A 1 198 ? -28.117 20.970 -18.035 1.00 19.39 1039 GLN A C 1
ATOM 1458 O O . GLN A 1 198 ? -27.281 21.099 -18.933 1.00 23.98 1039 GLN A O 1
ATOM 1464 N N . ASP A 1 199 ? -27.800 21.014 -16.742 1.00 14.47 1040 ASP A N 1
ATOM 1465 C CA . ASP A 1 199 ? -26.407 21.143 -16.294 1.00 18.93 1040 ASP A CA 1
ATOM 1466 C C . ASP A 1 199 ? -25.541 19.959 -16.747 1.00 22.36 1040 ASP A C 1
ATOM 1467 O O . ASP A 1 199 ? -24.365 20.125 -17.064 1.00 18.32 1040 ASP A O 1
ATOM 1472 N N . ALA A 1 200 ? -26.125 18.764 -16.776 1.00 18.67 1041 ALA A N 1
ATOM 1473 C CA . ALA A 1 200 ? -25.379 17.549 -17.113 1.00 17.85 1041 ALA A CA 1
ATOM 1474 C C . ALA A 1 200 ? -25.156 17.366 -18.621 1.00 15.48 1041 ALA A C 1
ATOM 1475 O O . ALA A 1 200 ? -24.170 16.755 -19.046 1.00 15.05 1041 ALA A O 1
ATOM 1477 N N . LEU A 1 201 ? -26.083 17.879 -19.420 1.00 15.03 1042 LEU A N 1
ATOM 1478 C CA . LEU A 1 201 ? -26.065 17.711 -20.873 1.00 16.83 1042 LEU A CA 1
ATOM 1479 C C . LEU A 1 201 ? -24.694 17.913 -21.559 1.00 13.40 1042 LEU A C 1
ATOM 1480 O O . LEU A 1 201 ? -24.247 17.041 -22.312 1.00 15.81 1042 LEU A O 1
ATOM 1485 N N . PRO A 1 202 ? -24.016 19.050 -21.304 1.00 17.21 1043 PRO A N 1
ATOM 1486 C CA . PRO A 1 202 ? -22.731 19.212 -22.002 1.00 17.51 1043 PRO A CA 1
ATOM 1487 C C . PRO A 1 202 ? -21.681 18.205 -21.546 1.00 19.59 1043 PRO A C 1
ATOM 1488 O O . PRO A 1 202 ? -20.761 17.906 -22.310 1.00 15.62 1043 PRO A O 1
ATOM 1492 N N . PHE A 1 203 ? -21.794 17.710 -20.315 1.00 14.69 1044 PHE A N 1
ATOM 1493 C CA . PHE A 1 203 ? -20.817 16.754 -19.801 1.00 16.98 1044 PHE A CA 1
ATOM 1494 C C . PHE A 1 203 ? -21.062 15.349 -20.343 1.00 18.75 1044 PHE A C 1
ATOM 1495 O O . PHE A 1 203 ? -20.137 14.537 -20.432 1.00 17.67 1044 PHE A O 1
ATOM 1503 N N . PHE A 1 204 ? -22.308 15.064 -20.705 1.00 12.91 1045 PHE A N 1
ATOM 1504 C CA . PHE A 1 204 ? -22.616 13.860 -21.468 1.00 13.10 1045 PHE A CA 1
ATOM 1505 C C . PHE A 1 204 ? -22.035 14.007 -22.869 1.00 15.74 1045 PHE A C 1
ATOM 1506 O O . PHE A 1 204 ? -21.416 13.078 -23.403 1.00 15.04 1045 PHE A O 1
ATOM 1514 N N . MET A 1 205 ? -22.252 15.175 -23.469 1.00 14.91 1046 MET A N 1
ATOM 1515 C CA . MET A 1 205 ? -21.857 15.388 -24.862 1.00 17.88 1046 MET A CA 1
ATOM 1516 C C . MET A 1 205 ? -20.339 15.314 -25.039 1.00 19.68 1046 MET A C 1
ATOM 1517 O O . MET A 1 205 ? -19.854 14.842 -26.067 1.00 19.03 1046 MET A O 1
ATOM 1522 N N . MET A 1 206 ? -19.585 15.743 -24.031 1.00 18.42 1047 MET A N 1
ATOM 1523 C CA . MET A 1 206 ? -18.125 15.681 -24.121 1.00 20.34 1047 MET A CA 1
ATOM 1524 C C . MET A 1 206 ? -17.620 14.240 -24.303 1.00 20.96 1047 MET A C 1
ATOM 1525 O O . MET A 1 206 ? -16.564 14.013 -24.904 1.00 21.32 1047 MET A O 1
ATOM 1530 N N . HIS A 1 207 ? -18.383 13.266 -23.807 1.00 14.43 1048 HIS A N 1
ATOM 1531 C CA . HIS A 1 207 ? -18.008 11.863 -23.967 1.00 17.93 1048 HIS A CA 1
ATOM 1532 C C . HIS A 1 207 ? -18.673 11.201 -25.179 1.00 20.62 1048 HIS A C 1
ATOM 1533 O O . HIS A 1 207 ? -18.049 10.407 -25.885 1.00 16.35 1048 HIS A O 1
ATOM 1540 N N . LEU A 1 208 ? -19.943 11.518 -25.410 1.00 12.93 1049 LEU A N 1
ATOM 1541 C CA . LEU A 1 208 ? -20.713 10.837 -26.445 1.00 11.86 1049 LEU A CA 1
ATOM 1542 C C . LEU A 1 208 ? -20.632 11.544 -27.791 1.00 16.72 1049 LEU A C 1
ATOM 1543 O O . LEU A 1 208 ? -20.787 10.919 -28.845 1.00 17.15 1049 LEU A O 1
ATOM 1548 N N . GLY A 1 209 ? -20.399 12.851 -27.763 1.00 17.41 1050 GLY A N 1
ATOM 1549 C CA . GLY A 1 209 ? -20.478 13.640 -28.979 1.00 17.16 1050 GLY A CA 1
ATOM 1550 C C . GLY A 1 209 ? -21.919 13.970 -29.340 1.00 19.91 1050 GLY A C 1
ATOM 1551 O O . GLY A 1 209 ? -22.851 13.295 -28.901 1.00 16.68 1050 GLY A O 1
ATOM 1552 N N . TYR A 1 210 ? -22.099 15.002 -30.160 1.00 18.97 1051 TYR A N 1
ATOM 1553 C CA . TYR A 1 210 ? -23.427 15.450 -30.569 1.00 21.51 1051 TYR A CA 1
ATOM 1554 C C . TYR A 1 210 ? -24.232 14.431 -31.394 1.00 20.06 1051 TYR A C 1
ATOM 1555 O O . TYR A 1 210 ? -25.423 14.240 -31.149 1.00 20.50 1051 TYR A O 1
ATOM 1564 N N . GLU A 1 211 ? -23.610 13.803 -32.388 1.00 17.29 1052 GLU A N 1
ATOM 1565 C CA . GLU A 1 211 ? -24.362 12.925 -33.295 1.00 16.94 1052 GLU A CA 1
ATOM 1566 C C . GLU A 1 211 ? -24.989 11.727 -32.574 1.00 19.23 1052 GLU A C 1
ATOM 1567 O O . GLU A 1 211 ? -26.127 11.344 -32.851 1.00 18.77 1052 GLU A O 1
ATOM 1573 N N . LYS A 1 212 ? -24.236 11.143 -31.649 1.00 15.44 1053 LYS A N 1
ATOM 1574 C CA . LYS A 1 212 ? -24.705 10.006 -30.869 1.00 17.47 1053 LYS A CA 1
ATOM 1575 C C . LYS A 1 212 ? -25.912 10.400 -30.028 1.00 20.15 1053 LYS A C 1
ATOM 1576 O O . LYS A 1 212 ? -26.888 9.654 -29.925 1.00 21.14 1053 LYS A O 1
ATOM 1582 N N . MET A 1 213 ? -25.840 11.577 -29.420 1.00 17.19 1054 MET A N 1
ATOM 1583 C CA . MET A 1 213 ? -26.948 12.053 -28.595 1.00 19.28 1054 MET A CA 1
ATOM 1584 C C . MET A 1 213 ? -28.151 12.447 -29.446 1.00 22.30 1054 MET A C 1
ATOM 1585 O O . MET A 1 213 ? -29.299 12.217 -29.059 1.00 21.10 1054 MET A O 1
ATOM 1590 N N . ALA A 1 214 ? -27.886 13.017 -30.617 1.00 20.65 1055 ALA A N 1
ATOM 1591 C CA . ALA A 1 214 ? -28.966 13.399 -31.526 1.00 19.31 1055 ALA A CA 1
ATOM 1592 C C . ALA A 1 214 ? -29.688 12.163 -32.058 1.00 22.90 1055 ALA A C 1
ATOM 1593 O O . ALA A 1 214 ? -30.913 12.153 -32.159 1.00 27.68 1055 ALA A O 1
ATOM 1595 N N . LYS A 1 215 ? -28.924 11.122 -32.389 1.00 20.59 1056 LYS A N 1
ATOM 1596 C CA . LYS A 1 215 ? -29.490 9.838 -32.817 1.00 23.91 1056 LYS A CA 1
ATOM 1597 C C . LYS A 1 215 ? -30.415 9.249 -31.745 1.00 28.56 1056 LYS A C 1
ATOM 1598 O O . LYS A 1 215 ? -31.451 8.651 -32.049 1.00 29.80 1056 LYS A O 1
ATOM 1604 N N . ALA A 1 216 ? -30.040 9.434 -30.484 1.00 26.18 1057 ALA A N 1
ATOM 1605 C CA . ALA A 1 216 ? -30.809 8.881 -29.370 1.00 27.45 1057 ALA A CA 1
ATOM 1606 C C . ALA A 1 216 ? -32.175 9.556 -29.172 1.00 26.92 1057 ALA A C 1
ATOM 1607 O O . ALA A 1 216 ? -33.009 9.060 -28.413 1.00 32.24 1057 ALA A O 1
ATOM 1609 N N . THR A 1 217 ? -32.398 10.689 -29.833 1.00 24.08 1058 THR A N 1
ATOM 1610 C CA . THR A 1 217 ? -33.685 11.378 -29.739 1.00 27.93 1058 THR A CA 1
ATOM 1611 C C . THR A 1 217 ? -34.753 10.719 -30.611 1.00 34.00 1058 THR A C 1
ATOM 1612 O O . THR A 1 217 ? -35.935 11.055 -30.512 1.00 37.89 1058 THR A O 1
ATOM 1616 N N . GLY A 1 218 ? -34.331 9.797 -31.473 1.00 31.01 1059 GLY A N 1
ATOM 1617 C CA . GLY A 1 218 ? -35.257 9.108 -32.356 1.00 38.32 1059 GLY A CA 1
ATOM 1618 C C . GLY A 1 218 ? -36.357 8.402 -31.588 1.00 41.44 1059 GLY A C 1
ATOM 1619 O O . GLY A 1 218 ? -37.508 8.370 -32.021 1.00 48.43 1059 GLY A O 1
ATOM 1620 N N . LYS A 1 219 ? -36.002 7.864 -30.425 1.00 39.40 1060 LYS A N 1
ATOM 1621 C CA . LYS A 1 219 ? -36.933 7.099 -29.601 1.00 46.74 1060 LYS A CA 1
ATOM 1622 C C . LYS A 1 219 ? -37.954 7.981 -28.875 1.00 46.53 1060 LYS A C 1
ATOM 1623 O O . LYS A 1 219 ? -38.812 7.473 -28.148 1.00 52.16 1060 LYS A O 1
ATOM 1629 N N . LEU A 1 220 ? -37.856 9.296 -29.062 1.00 41.52 1061 LEU A N 1
ATOM 1630 C CA . LEU A 1 220 ? -38.735 10.239 -28.369 1.00 40.66 1061 LEU A CA 1
ATOM 1631 C C . LEU A 1 220 ? -39.954 10.582 -29.219 1.00 44.44 1061 LEU A C 1
ATOM 1632 O O . LEU A 1 220 ? -39.938 10.397 -30.436 1.00 46.68 1061 LEU A O 1
ATOM 1637 N N . LYS A 1 221 ? -41.008 11.083 -28.579 1.00 41.30 1062 LYS A N 1
ATOM 1638 C CA . LYS A 1 221 ? -42.157 11.610 -29.314 1.00 47.64 1062 LYS A CA 1
ATOM 1639 C C . LYS A 1 221 ? -41.770 12.963 -29.920 1.00 44.80 1062 LYS A C 1
ATOM 1640 O O . LYS A 1 221 ? -40.936 13.670 -29.353 1.00 39.15 1062 LYS A O 1
ATOM 1646 N N . PRO A 1 222 ? -42.351 13.310 -31.090 1.00 47.55 1063 PRO A N 1
ATOM 1647 C CA . PRO A 1 222 ? -41.913 14.432 -31.936 1.00 47.49 1063 PRO A CA 1
ATOM 1648 C C . PRO A 1 222 ? -41.760 15.751 -31.188 1.00 48.38 1063 PRO A C 1
ATOM 1649 O O . PRO A 1 222 ? -40.851 16.537 -31.476 1.00 49.89 1063 PRO A O 1
ATOM 1653 N N . THR A 1 223 ? -42.659 15.994 -30.243 1.00 43.04 1064 THR A N 1
ATOM 1654 C CA . THR A 1 223 ? -42.624 17.212 -29.448 1.00 46.18 1064 THR A CA 1
ATOM 1655 C C . THR A 1 223 ? -41.407 17.213 -28.519 1.00 42.82 1064 THR A C 1
ATOM 1656 O O . THR A 1 223 ? -40.697 18.218 -28.400 1.00 40.95 1064 THR A O 1
ATOM 1660 N N . SER A 1 224 ? -41.181 16.079 -27.863 1.00 42.18 1065 SER A N 1
ATOM 1661 C CA . SER A 1 224 ? -40.045 15.921 -26.960 1.00 42.45 1065 SER A CA 1
ATOM 1662 C C . SER A 1 224 ? -38.742 15.936 -27.746 1.00 38.49 1065 SER A C 1
ATOM 1663 O O . SER A 1 224 ? -37.780 16.609 -27.369 1.00 38.34 1065 SER A O 1
ATOM 1666 N N . LYS A 1 225 ? -38.727 15.188 -28.843 1.00 34.56 1066 LYS A N 1
ATOM 1667 C CA . LYS A 1 225 ? -37.587 15.159 -29.751 1.00 37.42 1066 LYS A CA 1
ATOM 1668 C C . LYS A 1 225 ? -37.181 16.572 -30.146 1.00 34.82 1066 LYS A C 1
ATOM 1669 O O . LYS A 1 225 ? -35.994 16.904 -30.174 1.00 31.60 1066 LYS A O 1
ATOM 1675 N N . ASP A 1 226 ? -38.171 17.415 -30.418 1.00 39.28 1067 ASP A N 1
ATOM 1676 C CA . ASP A 1 226 ? -37.891 18.771 -30.873 1.00 40.17 1067 ASP A CA 1
ATOM 1677 C C . ASP A 1 226 ? -37.205 19.631 -29.817 1.00 36.60 1067 ASP A C 1
ATOM 1678 O O . ASP A 1 226 ? -36.258 20.352 -30.135 1.00 37.24 1067 ASP A O 1
ATOM 1683 N N . GLN A 1 227 ? -37.679 19.574 -28.572 1.00 39.13 1068 GLN A N 1
ATOM 1684 C CA . GLN A 1 227 ? -37.069 20.389 -27.523 1.00 36.26 1068 GLN A CA 1
ATOM 1685 C C . GLN A 1 227 ? -35.661 19.896 -27.194 1.00 34.64 1068 GLN A C 1
ATOM 1686 O O . GLN A 1 227 ? -34.726 20.697 -27.099 1.00 32.38 1068 GLN A O 1
ATOM 1692 N N . VAL A 1 228 ? -35.511 18.580 -27.053 1.00 34.62 1069 VAL A N 1
ATOM 1693 C CA . VAL A 1 228 ? -34.209 17.992 -26.722 1.00 33.12 1069 VAL A CA 1
ATOM 1694 C C . VAL A 1 228 ? -33.129 18.344 -27.754 1.00 31.34 1069 VAL A C 1
ATOM 1695 O O . VAL A 1 228 ? -32.024 18.741 -27.384 1.00 32.06 1069 VAL A O 1
ATOM 1699 N N . LEU A 1 229 ? -33.454 18.215 -29.041 1.00 30.56 1070 LEU A N 1
ATOM 1700 C CA . LEU A 1 229 ? -32.522 18.583 -30.109 1.00 28.77 1070 LEU A CA 1
ATOM 1701 C C . LEU A 1 229 ? -32.071 20.034 -29.975 1.00 31.20 1070 LEU A C 1
ATOM 1702 O O . LEU A 1 229 ? -30.893 20.348 -30.161 1.00 31.03 1070 LEU A O 1
ATOM 1707 N N . ALA A 1 230 ? -33.010 20.912 -29.637 1.00 30.71 1071 ALA A N 1
ATOM 1708 C CA . ALA A 1 230 ? -32.710 22.328 -29.430 1.00 32.37 1071 ALA A CA 1
ATOM 1709 C C . ALA A 1 230 ? -31.785 22.546 -28.236 1.00 37.51 1071 ALA A C 1
ATOM 1710 O O . ALA A 1 230 ? -30.902 23.407 -28.279 1.00 39.44 1071 ALA A O 1
ATOM 1712 N N . MET A 1 231 ? -31.996 21.783 -27.164 1.00 30.93 1072 MET A N 1
ATOM 1713 C CA . MET A 1 231 ? -31.085 21.825 -26.019 1.00 33.25 1072 MET A CA 1
ATOM 1714 C C . MET A 1 231 ? -29.705 21.291 -26.415 1.00 31.55 1072 MET A C 1
ATOM 1715 O O . MET A 1 231 ? -28.674 21.787 -25.951 1.00 33.08 1072 MET A O 1
ATOM 1720 N N . LEU A 1 232 ? -29.696 20.280 -27.281 1.00 28.43 1073 LEU A N 1
ATOM 1721 C CA . LEU A 1 232 ? -28.445 19.690 -27.757 1.00 32.40 1073 LEU A CA 1
ATOM 1722 C C . LEU A 1 232 ? -27.621 20.677 -28.593 1.00 35.77 1073 LEU A C 1
ATOM 1723 O O . LEU A 1 232 ? -26.398 20.743 -28.451 1.00 33.80 1073 LEU A O 1
ATOM 1728 N N . GLU A 1 233 ? -28.290 21.440 -29.460 1.00 41.49 1074 GLU A N 1
ATOM 1729 C CA . GLU A 1 233 ? -27.606 22.416 -30.313 1.00 43.12 1074 GLU A CA 1
ATOM 1730 C C . GLU A 1 233 ? -26.840 23.421 -29.470 1.00 43.47 1074 GLU A C 1
ATOM 1731 O O . GLU A 1 233 ? -25.701 23.776 -29.781 1.00 52.95 1074 GLU A O 1
ATOM 1737 N N . LYS A 1 234 ? -27.479 23.875 -28.397 1.00 43.17 1075 LYS A N 1
ATOM 1738 C CA . LYS A 1 234 ? -26.910 24.895 -27.521 1.00 48.24 1075 LYS A CA 1
ATOM 1739 C C . LYS A 1 234 ? -25.714 24.383 -26.713 1.00 54.15 1075 LYS A C 1
ATOM 1740 O O . LYS A 1 234 ? -24.799 25.143 -26.394 1.00 56.36 1075 LYS A O 1
ATOM 1746 N N . ALA A 1 235 ? -25.728 23.096 -26.377 1.00 50.70 1076 ALA A N 1
ATOM 1747 C CA . ALA A 1 235 ? -24.628 22.487 -25.633 1.00 47.64 1076 ALA A CA 1
ATOM 1748 C C . ALA A 1 235 ? -23.441 22.182 -26.547 1.00 51.45 1076 ALA A C 1
ATOM 1749 O O . ALA A 1 235 ? -22.331 21.929 -26.078 1.00 54.36 1076 ALA A O 1
ATOM 1751 N N . LYS A 1 236 ? -23.698 22.207 -27.854 1.00 49.86 1077 LYS A N 1
ATOM 1752 C CA . LYS A 1 236 ? -22.692 21.977 -28.891 1.00 51.43 1077 LYS A CA 1
ATOM 1753 C C . LYS A 1 236 ? -21.832 23.231 -29.063 1.00 58.08 1077 LYS A C 1
A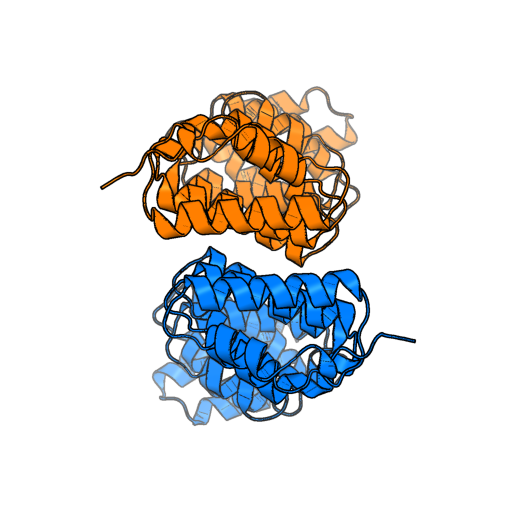TOM 1754 O O . LYS A 1 236 ? -20.816 23.222 -29.763 1.00 59.71 1077 LYS A O 1
ATOM 1760 N N . VAL A 1 237 ? -22.259 24.310 -28.414 1.00 57.24 1078 VAL A N 1
ATOM 1761 C CA . VAL A 1 237 ? -21.468 25.532 -28.313 1.00 61.76 1078 VAL A CA 1
ATOM 1762 C C . VAL A 1 237 ? -20.229 25.274 -27.458 1.00 65.23 1078 VAL A C 1
ATOM 1763 O O . VAL A 1 237 ? -19.123 25.715 -27.785 1.00 68.37 1078 VAL A O 1
ATOM 1767 N N . ASN A 1 238 ? -20.424 24.535 -26.369 1.00 63.90 1079 ASN A N 1
ATOM 1768 C CA . ASN A 1 238 ? -19.353 24.233 -25.422 1.00 63.99 1079 ASN A CA 1
ATOM 1769 C C . ASN A 1 238 ? -18.461 23.063 -25.850 1.00 65.54 1079 ASN A C 1
ATOM 1770 O O . ASN A 1 238 ? -17.659 22.558 -25.057 1.00 65.93 1079 ASN A O 1
ATOM 1775 N N . MET A 1 239 ? -18.604 22.635 -27.103 1.00 65.81 1080 MET A N 1
ATOM 1776 C CA . MET A 1 239 ? -17.773 21.564 -27.651 1.00 64.19 1080 MET A CA 1
ATOM 1777 C C . MET A 1 239 ? -16.589 22.121 -28.441 1.00 69.37 1080 MET A C 1
ATOM 1778 O O . MET A 1 239 ? -16.130 21.512 -29.411 1.00 74.16 1080 MET A O 1
ATOM 1783 N N . PRO B 1 12 ? -47.128 12.562 22.299 1.00 49.30 853 PRO B N 1
ATOM 1784 C CA . PRO B 1 12 ? -46.706 12.845 23.678 1.00 47.63 853 PRO B CA 1
ATOM 1785 C C . PRO B 1 12 ? -45.211 13.142 23.753 1.00 36.07 853 PRO B C 1
ATOM 1786 O O . PRO B 1 12 ? -44.417 12.294 23.345 1.00 41.83 853 PRO B O 1
ATOM 1790 N N . ARG B 1 13 ? -44.837 14.315 24.260 1.00 32.05 854 ARG B N 1
ATOM 1791 C CA . ARG B 1 13 ? -43.425 14.668 24.385 1.00 27.48 854 ARG B CA 1
ATOM 1792 C C . ARG B 1 13 ? -42.852 14.241 25.724 1.00 31.72 854 ARG B C 1
ATOM 1793 O O . ARG B 1 13 ? -43.307 14.686 26.781 1.00 31.81 854 ARG B O 1
ATOM 1801 N N . THR B 1 14 ? -41.845 13.375 25.659 1.00 23.12 855 THR B N 1
ATOM 1802 C CA . THR B 1 14 ? -41.135 12.878 26.832 1.00 23.66 855 THR B CA 1
ATOM 1803 C C . THR B 1 14 ? -40.081 13.882 27.260 1.00 25.21 855 THR B C 1
ATOM 1804 O O . THR B 1 14 ? -39.330 14.387 26.417 1.00 17.86 855 THR B O 1
ATOM 1808 N N . GLU B 1 15 ? -39.997 14.182 28.554 1.00 20.78 856 GLU B N 1
ATOM 1809 C CA . GLU B 1 15 ? -38.829 14.913 29.024 1.00 20.27 856 GLU B CA 1
ATOM 1810 C C . GLU B 1 15 ? -37.725 13.900 29.275 1.00 24.33 856 GLU B C 1
ATOM 1811 O O . GLU B 1 15 ? -37.916 12.938 30.016 1.00 26.40 856 GLU B O 1
ATOM 1817 N N . ILE B 1 16 ? -36.570 14.110 28.657 1.00 18.03 857 ILE B N 1
ATOM 1818 C CA . ILE B 1 16 ? -35.476 13.159 28.801 1.00 18.02 857 ILE B CA 1
ATOM 1819 C C . ILE B 1 16 ? -34.331 13.721 29.625 1.00 18.28 857 ILE B C 1
ATOM 1820 O O . ILE B 1 16 ? -33.261 13.117 29.697 1.00 17.54 857 ILE B O 1
ATOM 1825 N N . SER B 1 17 ? -34.548 14.881 30.237 1.00 18.15 858 SER B N 1
ATOM 1826 C CA . SER B 1 17 ? -33.494 15.534 31.000 1.00 16.03 858 SER B CA 1
ATOM 1827 C C . SER B 1 17 ? -32.961 14.637 32.123 1.00 17.33 858 SER B C 1
ATOM 1828 O O . SER B 1 17 ? -31.757 14.622 32.391 1.00 15.73 858 SER B O 1
ATOM 1831 N N . ASP B 1 18 ? -33.847 13.891 32.778 1.00 15.59 859 ASP B N 1
ATOM 1832 C CA . ASP B 1 18 ? -33.402 13.006 33.862 1.00 21.68 859 ASP B CA 1
ATOM 1833 C C . ASP B 1 18 ? -32.647 11.772 33.351 1.00 23.28 859 ASP B C 1
ATOM 1834 O O . ASP B 1 18 ? -31.910 11.133 34.098 1.00 19.69 859 ASP B O 1
ATOM 1839 N N . LYS B 1 19 ? -32.829 11.429 32.081 1.00 16.89 860 LYS B N 1
ATOM 1840 C CA . LYS B 1 19 ? -32.053 10.330 31.503 1.00 18.87 860 LYS B CA 1
ATOM 1841 C C . LYS B 1 19 ? -30.626 10.756 31.173 1.00 17.30 860 LYS B C 1
ATOM 1842 O O . LYS B 1 19 ? -29.749 9.916 30.964 1.00 18.49 860 LYS B O 1
ATOM 1848 N N . ILE B 1 20 ? -30.400 12.066 31.117 1.00 17.99 861 ILE B N 1
ATOM 1849 C CA . ILE B 1 20 ? -29.064 12.605 30.855 1.00 15.55 861 ILE B CA 1
ATOM 1850 C C . ILE B 1 20 ? -28.345 12.735 32.194 1.00 19.87 861 ILE B C 1
ATOM 1851 O O . ILE B 1 20 ? -28.223 13.829 32.747 1.00 21.99 861 ILE B O 1
ATOM 1856 N N . THR B 1 21 ? -27.887 11.603 32.724 1.00 18.43 862 THR B N 1
ATOM 1857 C CA . THR B 1 21 ? -27.301 11.565 34.056 1.00 20.23 862 THR B CA 1
ATOM 1858 C C . THR B 1 21 ? -25.883 12.095 34.021 1.00 22.52 862 THR B C 1
ATOM 1859 O O . THR B 1 21 ? -25.258 12.161 32.958 1.00 15.92 862 THR B O 1
ATOM 1863 N N . SER B 1 22 ? -25.360 12.448 35.188 1.00 19.03 863 SER B N 1
ATOM 1864 C CA . SER B 1 22 ? -23.966 12.857 35.281 1.00 20.68 863 SER B CA 1
ATOM 1865 C C . SER B 1 22 ? -23.052 11.724 34.833 1.00 17.99 863 SER B C 1
ATOM 1866 O O . SER B 1 22 ? -21.970 11.969 34.301 1.00 19.06 863 SER B O 1
ATOM 1869 N N . GLU B 1 23 ? -23.468 10.481 35.054 1.00 18.64 864 GLU B N 1
ATOM 1870 C CA . GLU B 1 23 ? -22.650 9.351 34.615 1.00 23.97 864 GLU B CA 1
ATOM 1871 C C . GLU B 1 23 ? -22.587 9.304 33.090 1.00 16.49 864 GLU B C 1
ATOM 1872 O O . GLU B 1 23 ? -21.525 9.097 32.509 1.00 18.39 864 GLU B O 1
ATOM 1878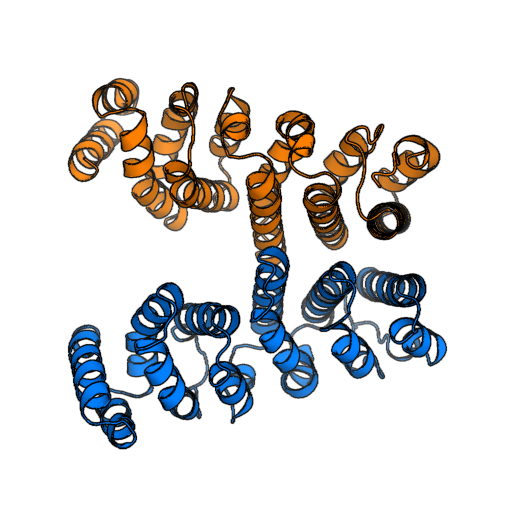 N N . LEU B 1 24 ? -23.735 9.487 32.451 1.00 16.95 865 LEU B N 1
ATOM 1879 C CA . LEU B 1 24 ? -23.791 9.506 30.994 1.00 19.45 865 LEU B CA 1
ATOM 1880 C C . LEU B 1 24 ? -22.978 10.677 30.429 1.00 15.98 865 LEU B C 1
ATOM 1881 O O . LEU B 1 24 ? -22.227 10.516 29.460 1.00 15.38 865 LEU B O 1
ATOM 1886 N N . VAL B 1 25 ? -23.106 11.848 31.047 1.00 18.41 866 VAL B N 1
ATOM 1887 C CA . VAL B 1 25 ? -22.344 13.020 30.607 1.00 18.57 866 VAL B CA 1
ATOM 1888 C C . VAL B 1 25 ? -20.851 12.754 30.745 1.00 19.47 866 VAL B C 1
ATOM 1889 O O . VAL B 1 25 ? -20.052 13.115 29.876 1.00 14.84 866 VAL B O 1
ATOM 1893 N N . SER B 1 26 ? -20.481 12.093 31.835 1.00 16.54 867 SER B N 1
ATOM 1894 C CA . SER B 1 26 ? -19.083 11.751 32.062 1.00 17.41 867 SER B CA 1
ATOM 1895 C C . SER B 1 26 ? -18.548 10.776 31.015 1.00 16.06 867 SER B C 1
ATOM 1896 O O . SER B 1 26 ? -17.406 10.904 30.577 1.00 15.41 867 SER B O 1
ATOM 1899 N N . LYS B 1 27 ? -19.360 9.800 30.616 1.00 13.08 868 LYS B N 1
ATOM 1900 C CA . LYS B 1 27 ? -18.940 8.861 29.567 1.00 15.03 868 LYS B CA 1
ATOM 1901 C C . LYS B 1 27 ? -18.689 9.588 28.239 1.00 14.25 868 LYS B C 1
ATOM 1902 O O . LYS B 1 27 ? -17.674 9.363 27.568 1.00 12.56 868 LYS B O 1
ATOM 1908 N N . ILE B 1 28 ? -19.610 10.469 27.864 1.00 10.75 869 ILE B N 1
ATOM 1909 C CA . ILE B 1 28 ? -19.486 11.198 26.599 1.00 11.42 869 ILE B CA 1
ATOM 1910 C C . ILE B 1 28 ? -18.200 12.025 26.539 1.00 14.63 869 ILE B C 1
ATOM 1911 O O . ILE B 1 28 ? -17.579 12.144 25.481 1.00 11.06 869 ILE B O 1
ATOM 1916 N N . GLY B 1 29 ? -17.774 12.564 27.683 1.00 14.70 870 GLY B N 1
ATOM 1917 C CA . GLY B 1 29 ? -16.556 13.360 27.731 1.00 13.37 870 GLY B CA 1
ATOM 1918 C C . GLY B 1 29 ? -15.278 12.603 28.073 1.00 17.38 870 GLY B C 1
ATOM 1919 O O . GLY B 1 29 ? -14.210 13.213 28.212 1.00 13.88 870 GLY B O 1
ATOM 1920 N N . ASP B 1 30 ? -15.379 11.283 28.202 1.00 13.09 871 ASP B N 1
ATOM 1921 C CA . ASP B 1 30 ? -14.248 10.459 28.650 1.00 15.04 871 ASP B CA 1
ATOM 1922 C C . ASP B 1 30 ? -13.056 10.519 27.706 1.00 18.38 871 ASP B C 1
ATOM 1923 O O . ASP B 1 30 ? -13.205 10.817 26.525 1.00 15.72 871 ASP B O 1
ATOM 1928 N N . LYS B 1 31 ? -11.872 10.211 28.229 1.00 15.44 872 LYS B N 1
ATOM 1929 C CA . LYS B 1 31 ? -10.644 10.205 27.439 1.00 12.91 872 LYS B CA 1
ATOM 1930 C C . LYS B 1 31 ? -10.603 9.076 26.423 1.00 11.75 872 LYS B C 1
ATOM 1931 O O . LYS B 1 31 ? -9.909 9.165 25.405 1.00 11.85 872 LYS B O 1
ATOM 1937 N N . ASN B 1 32 ? -11.332 8.004 26.719 1.00 12.12 873 ASN B N 1
ATOM 1938 C CA . ASN B 1 32 ? -11.331 6.787 25.901 1.00 14.66 873 ASN B CA 1
ATOM 1939 C C . ASN B 1 32 ? -12.418 6.883 24.832 1.00 9.24 873 ASN B C 1
ATOM 1940 O O . ASN B 1 32 ? -13.590 6.987 25.179 1.00 9.90 873 ASN B O 1
ATOM 1945 N N . TRP B 1 33 ? -12.060 6.837 23.546 1.00 9.29 874 TRP B N 1
ATOM 1946 C CA . TRP B 1 33 ? -13.082 6.973 22.499 1.00 12.30 874 TRP B CA 1
ATOM 1947 C C . TRP B 1 33 ? -14.148 5.891 22.577 1.00 10.29 874 TRP B C 1
ATOM 1948 O O . TRP B 1 33 ? -15.312 6.126 22.240 1.00 10.02 874 TRP B O 1
ATOM 1959 N N . LYS B 1 34 ? -13.757 4.693 23.006 1.00 9.96 875 LYS B N 1
ATOM 1960 C CA . LYS B 1 34 ? -14.728 3.592 23.083 1.00 10.71 875 LYS B CA 1
ATOM 1961 C C . LYS B 1 34 ? -15.834 3.882 24.099 1.00 12.11 875 LYS B C 1
ATOM 1962 O O . LYS B 1 34 ? -16.986 3.455 23.931 1.00 9.91 875 LYS B O 1
ATOM 1968 N N . ILE B 1 35 ? -15.477 4.611 25.154 1.00 8.99 876 ILE B N 1
ATOM 1969 C CA . ILE B 1 35 ? -16.444 5.008 26.174 1.00 8.58 876 ILE B CA 1
ATOM 1970 C C . ILE B 1 35 ? -17.272 6.196 25.696 1.00 8.32 876 ILE B C 1
ATOM 1971 O O . ILE B 1 35 ? -18.492 6.243 25.899 1.00 9.61 876 ILE B O 1
ATOM 1976 N N . ARG B 1 36 ? -16.620 7.160 25.055 1.00 7.46 877 ARG B N 1
ATOM 1977 C CA . ARG B 1 36 ? -17.364 8.255 24.428 1.00 9.73 877 ARG B CA 1
ATOM 1978 C C . ARG B 1 36 ? -18.398 7.694 23.465 1.00 10.30 877 ARG B C 1
ATOM 1979 O O . ARG B 1 36 ? -19.538 8.157 23.428 1.00 8.75 877 ARG B O 1
ATOM 1987 N N . LYS B 1 37 ? -18.009 6.683 22.698 1.00 8.71 878 LYS B N 1
ATOM 1988 C CA . LYS B 1 37 ? -18.934 6.078 21.736 1.00 7.80 878 LYS B CA 1
ATOM 1989 C C . LYS B 1 37 ? -20.133 5.420 22.418 1.00 11.29 878 LYS B C 1
ATOM 1990 O O . LYS B 1 37 ? -21.277 5.604 21.979 1.00 10.12 878 LYS B O 1
ATOM 1996 N N . GLU B 1 38 ? -19.888 4.656 23.489 1.00 8.66 879 GLU B N 1
ATOM 1997 C CA . GLU B 1 38 ? -20.987 4.056 24.251 1.00 11.17 879 GLU B CA 1
ATOM 1998 C C . GLU B 1 38 ? -21.966 5.109 24.742 1.00 9.82 879 GLU B C 1
ATOM 1999 O O . GLU B 1 38 ? -23.184 4.890 24.733 1.00 13.00 879 GLU B O 1
ATOM 2005 N N . GLY B 1 39 ? -21.437 6.243 25.199 1.00 8.61 880 GLY B N 1
ATOM 2006 C CA . GLY B 1 39 ? -22.276 7.334 25.671 1.00 9.78 880 GLY B CA 1
ATOM 2007 C C . GLY B 1 39 ? -23.159 7.911 24.580 1.00 11.48 880 GLY B C 1
ATOM 2008 O O . GLY B 1 39 ? -24.365 8.120 24.777 1.00 9.09 880 GLY B O 1
ATOM 2009 N N . LEU B 1 40 ? -22.560 8.190 23.425 1.00 8.90 881 LEU B N 1
ATOM 2010 C CA . LEU B 1 40 ? -23.314 8.725 22.298 1.00 11.03 881 LEU B CA 1
ATOM 2011 C C . LEU B 1 40 ? -24.291 7.686 21.736 1.00 9.13 881 LEU B C 1
ATOM 2012 O O . LEU B 1 40 ? -25.391 8.043 21.306 1.00 10.71 881 LEU B O 1
ATOM 2017 N N . ASP B 1 41 ? -23.885 6.412 21.710 1.00 9.99 882 ASP B N 1
ATOM 2018 C CA . ASP B 1 41 ? -24.790 5.329 21.292 1.00 11.46 882 ASP B CA 1
ATOM 2019 C C . ASP B 1 41 ? -26.040 5.338 22.167 1.00 14.34 882 ASP B C 1
ATOM 2020 O O . ASP B 1 41 ? -27.167 5.192 21.677 1.00 9.40 882 ASP B O 1
ATOM 2025 N N . GLU B 1 42 ? -25.846 5.526 23.472 1.00 11.66 883 GLU B N 1
ATOM 2026 C CA . GLU B 1 42 ? -26.981 5.521 24.391 1.00 10.79 883 GLU B CA 1
ATOM 2027 C C . GLU B 1 42 ? -27.902 6.728 24.173 1.00 8.58 883 GLU B C 1
ATOM 2028 O O . GLU B 1 42 ? -29.134 6.600 24.183 1.00 11.58 883 GLU B O 1
ATOM 2034 N N . VAL B 1 43 ? -27.311 7.900 23.971 1.00 8.33 884 VAL B N 1
ATOM 2035 C CA . VAL B 1 43 ? -28.096 9.121 23.727 1.00 11.02 884 VAL B CA 1
ATOM 2036 C C . VAL B 1 43 ? -28.948 8.989 22.471 1.00 10.45 884 VAL B C 1
ATOM 2037 O O . VAL B 1 43 ? -30.123 9.376 22.459 1.00 9.65 884 VAL B O 1
ATOM 2041 N N . ALA B 1 44 ? -28.362 8.441 21.408 1.00 8.70 885 ALA B N 1
ATOM 2042 C CA . ALA B 1 44 ? -29.128 8.237 20.177 1.00 8.89 885 ALA B CA 1
ATOM 2043 C C . ALA B 1 44 ? -30.323 7.325 20.439 1.00 10.31 885 ALA B C 1
ATOM 2044 O O . ALA B 1 44 ? -31.426 7.583 19.954 1.00 11.66 885 ALA B O 1
ATOM 2046 N N . GLY B 1 45 ? -30.112 6.257 21.202 1.00 9.02 886 GLY B N 1
ATOM 2047 C CA . GLY B 1 45 ? -31.205 5.339 21.512 1.00 10.26 886 GLY B CA 1
ATOM 2048 C C . GLY B 1 45 ? -32.298 5.984 22.343 1.00 12.39 886 GLY B C 1
ATOM 2049 O O . GLY B 1 45 ? -33.489 5.728 22.127 1.00 11.69 886 GLY B O 1
ATOM 2050 N N . ILE B 1 46 ? -31.896 6.819 23.299 1.00 8.29 887 ILE B N 1
ATOM 2051 C CA . ILE B 1 46 ? -32.845 7.540 24.154 1.00 11.85 887 ILE B CA 1
ATOM 2052 C C . ILE B 1 46 ? -33.780 8.446 23.348 1.00 12.46 887 ILE B C 1
ATOM 2053 O O . ILE B 1 46 ? -34.997 8.452 23.560 1.00 11.47 887 ILE B O 1
ATOM 2058 N N . ILE B 1 47 ? -33.221 9.218 22.424 1.00 9.70 888 ILE B N 1
ATOM 2059 C CA . ILE B 1 47 ? -34.030 10.137 21.627 1.00 10.84 888 ILE B CA 1
ATOM 2060 C C . ILE B 1 47 ? -34.953 9.376 20.683 1.00 12.75 888 ILE B C 1
ATOM 2061 O O . ILE B 1 47 ? -36.139 9.699 20.568 1.00 12.15 888 ILE B O 1
ATOM 2066 N N . ASN B 1 48 ? -34.421 8.363 20.005 1.00 9.82 889 ASN B N 1
ATOM 2067 C CA . ASN B 1 48 ? -35.243 7.596 19.072 1.00 10.63 889 ASN B CA 1
ATOM 2068 C C . ASN B 1 48 ? -36.375 6.830 19.765 1.00 12.99 889 ASN B C 1
ATOM 2069 O O . ASN B 1 48 ? -37.468 6.665 19.206 1.00 12.23 889 ASN B O 1
ATOM 2074 N N . ASP B 1 49 ? -36.117 6.361 20.979 1.00 11.18 890 ASP B N 1
ATOM 2075 C CA . ASP B 1 49 ? -37.153 5.667 21.746 1.00 15.16 890 ASP B CA 1
ATOM 2076 C C . ASP B 1 49 ? -38.264 6.637 22.146 1.00 16.65 890 ASP B C 1
ATOM 2077 O O . ASP B 1 49 ? -39.458 6.300 22.103 1.00 17.82 890 ASP B O 1
ATOM 2082 N N . ALA B 1 50 ? -37.873 7.850 22.531 1.00 14.64 891 ALA B N 1
ATOM 2083 C CA . ALA B 1 50 ? -38.835 8.868 22.974 1.00 15.94 891 ALA B CA 1
ATOM 2084 C C . ALA B 1 50 ? -39.627 9.449 21.807 1.00 20.54 891 ALA B C 1
ATOM 2085 O O . ALA B 1 50 ? -40.792 9.825 21.966 1.00 17.19 891 ALA B O 1
ATOM 2087 N N . LYS B 1 51 ? -38.965 9.541 20.654 1.00 14.03 892 LYS B N 1
ATOM 2088 C CA . LYS B 1 51 ? -39.527 10.031 19.392 1.00 16.46 892 LYS B CA 1
ATOM 2089 C C . LYS B 1 51 ? -39.722 11.542 19.335 1.00 18.76 892 LYS B C 1
ATOM 2090 O O . LYS B 1 51 ? -39.237 12.204 18.403 1.00 13.59 892 LYS B O 1
ATOM 2096 N N . PHE B 1 52 ? -40.442 12.077 20.317 1.00 15.42 893 PHE B N 1
ATOM 2097 C CA . PHE B 1 52 ? -40.632 13.513 20.454 1.00 16.11 893 PHE B CA 1
ATOM 2098 C C . PHE B 1 52 ? -40.312 13.912 21.887 1.00 17.10 893 PHE B C 1
ATOM 2099 O O . PHE B 1 52 ? -40.707 13.225 22.826 1.00 18.82 893 PHE B O 1
ATOM 2107 N N . ILE B 1 53 ? -39.586 15.011 22.062 1.00 16.39 894 ILE B N 1
ATOM 2108 C CA . ILE B 1 53 ? -39.098 15.371 23.394 1.00 17.57 894 ILE B CA 1
ATOM 2109 C C . ILE B 1 53 ? -39.340 16.827 23.746 1.00 19.84 894 ILE B C 1
ATOM 2110 O O . ILE B 1 53 ? -39.561 17.667 22.870 1.00 14.74 894 ILE B O 1
ATOM 2115 N N . GLN B 1 54 ? -39.256 17.124 25.039 1.00 19.47 895 GLN B N 1
ATOM 2116 C CA . GLN B 1 54 ? -39.306 18.498 25.524 1.00 18.03 895 GLN B CA 1
ATOM 2117 C C . GLN B 1 54 ? -37.944 19.171 25.341 1.00 17.32 895 GLN B C 1
ATOM 2118 O O . GLN B 1 54 ? -36.941 18.482 25.137 1.00 19.55 895 GLN B O 1
ATOM 2124 N N . PRO B 1 55 ? -37.902 20.517 25.410 1.00 18.73 896 PRO B N 1
ATOM 2125 C CA . PRO B 1 55 ? -36.668 21.270 25.135 1.00 21.61 896 PRO B CA 1
ATOM 2126 C C . PRO B 1 55 ? -35.592 21.149 26.207 1.00 20.16 896 PRO B C 1
ATOM 2127 O O . PRO B 1 55 ? -34.416 21.369 25.908 1.00 19.25 896 PRO B O 1
ATOM 2131 N N . ASN B 1 56 ? -35.982 20.842 27.440 1.00 19.99 897 ASN B N 1
ATOM 2132 C CA . ASN B 1 56 ? -35.011 20.698 28.519 1.00 20.26 897 ASN B CA 1
ATOM 2133 C C . ASN B 1 56 ? -34.283 19.364 28.391 1.00 16.03 897 ASN B C 1
ATOM 2134 O O . ASN B 1 56 ? -34.855 18.294 28.643 1.00 18.23 897 ASN B O 1
ATOM 2139 N N . ILE B 1 57 ? -33.021 19.435 27.993 1.00 12.38 898 ILE B N 1
ATOM 2140 C CA . ILE B 1 57 ? -32.212 18.232 27.844 1.00 15.69 898 ILE B CA 1
ATOM 2141 C C . ILE B 1 57 ? -30.976 18.261 28.743 1.00 16.94 898 ILE B C 1
ATOM 2142 O O . ILE B 1 57 ? -29.920 17.741 28.384 1.00 14.37 898 ILE B O 1
ATOM 2147 N N . GLY B 1 58 ? -31.105 18.884 29.911 1.00 19.49 899 GLY B N 1
ATOM 2148 C CA . GLY B 1 58 ? -30.034 18.864 30.897 1.00 20.85 899 GLY B CA 1
ATOM 2149 C C . GLY B 1 58 ? -28.695 19.363 30.386 1.00 19.38 899 GLY B C 1
ATOM 2150 O O . GLY B 1 58 ? -28.626 20.370 29.681 1.00 19.52 899 GLY B O 1
ATOM 2151 N N . GLU B 1 59 ? -27.627 18.653 30.744 1.00 15.98 900 GLU B N 1
ATOM 2152 C CA . GLU B 1 59 ? -26.288 19.028 30.332 1.00 19.93 900 GLU B CA 1
ATOM 2153 C C . GLU B 1 59 ? -25.890 18.362 29.020 1.00 16.56 900 GLU B C 1
ATOM 2154 O O . GLU B 1 59 ? -24.716 18.339 28.665 1.00 15.62 900 GLU B O 1
ATOM 2160 N N . LEU B 1 60 ? -26.859 17.817 28.300 1.00 15.98 901 LEU B N 1
ATOM 2161 C CA . LEU B 1 60 ? -26.553 17.234 26.990 1.00 15.42 901 LEU B CA 1
ATOM 2162 C C . LEU B 1 60 ? -25.897 18.233 26.009 1.00 13.02 901 LEU B C 1
ATOM 2163 O O . LEU B 1 60 ? -24.939 17.869 25.312 1.00 16.52 901 LEU B O 1
ATOM 2168 N N . PRO B 1 61 ? -26.388 19.492 25.954 1.00 13.63 902 PRO B N 1
ATOM 2169 C CA . PRO B 1 61 ? -25.727 20.429 25.033 1.00 14.97 902 PRO B CA 1
ATOM 2170 C C . PRO B 1 61 ? -24.245 20.614 25.320 1.00 17.27 902 PRO B C 1
ATOM 2171 O O . PRO B 1 61 ? -23.457 20.682 24.381 1.00 17.67 902 PRO B O 1
ATOM 2175 N N . THR B 1 62 ? -23.868 20.702 26.590 1.00 17.04 903 THR B N 1
ATOM 2176 C CA . THR B 1 62 ? -22.459 20.822 26.943 1.00 16.57 903 THR B CA 1
ATOM 2177 C C . THR B 1 62 ? -21.676 19.599 26.467 1.00 16.81 903 THR B C 1
ATOM 2178 O O . THR B 1 62 ? -20.599 19.731 25.889 1.00 16.33 903 THR B O 1
ATOM 2182 N N . ALA B 1 63 ? -22.225 18.413 26.722 1.00 16.08 904 ALA B N 1
ATOM 2183 C CA . ALA B 1 63 ? -21.591 17.159 26.320 1.00 16.44 904 ALA B CA 1
ATOM 2184 C C . ALA B 1 63 ? -21.405 17.059 24.801 1.00 14.56 904 ALA B C 1
ATOM 2185 O O . ALA B 1 63 ? -20.311 16.730 24.322 1.00 15.26 904 ALA B O 1
ATOM 2187 N N . LEU B 1 64 ? -22.464 17.339 24.047 1.00 13.98 905 LEU B N 1
ATOM 2188 C CA . LEU B 1 64 ? -22.398 17.228 22.581 1.00 13.01 905 LEU B CA 1
ATOM 2189 C C . LEU B 1 64 ? -21.482 18.276 21.938 1.00 15.14 905 LEU B C 1
ATOM 2190 O O . LEU B 1 64 ? -20.789 17.967 20.968 1.00 12.14 905 LEU B O 1
ATOM 2195 N N . LYS B 1 65 ? -21.483 19.508 22.461 1.00 14.67 906 LYS B N 1
ATOM 2196 C CA . LYS B 1 65 ? -20.580 20.563 21.966 1.00 15.88 906 LYS B CA 1
ATOM 2197 C C . LYS B 1 65 ? -19.137 20.091 21.963 1.00 15.86 906 LYS B C 1
ATOM 2198 O O . LYS B 1 65 ? -18.382 20.349 21.020 1.00 14.85 906 LYS B O 1
ATOM 2204 N N . GLY B 1 66 ? -18.743 19.421 23.042 1.00 19.05 907 GLY B N 1
ATOM 2205 C CA . GLY B 1 66 ? -17.404 18.868 23.135 1.00 17.77 907 GLY B CA 1
ATOM 2206 C C . GLY B 1 66 ? -17.057 17.889 22.018 1.00 18.39 907 GLY B C 1
ATOM 2207 O O . GLY B 1 66 ? -15.918 17.859 21.550 1.00 24.50 907 GLY B O 1
ATOM 2208 N N . ARG B 1 67 ? -18.024 17.092 21.568 1.00 12.97 908 ARG B N 1
ATOM 2209 C CA . ARG B 1 67 ? -17.715 16.043 20.589 1.00 11.91 908 ARG B CA 1
ATOM 2210 C C . ARG B 1 67 ? -17.715 16.541 19.150 1.00 13.64 908 ARG B C 1
ATOM 2211 O O . ARG B 1 67 ? -17.347 15.801 18.232 1.00 11.88 908 ARG B O 1
ATOM 2219 N N . LEU B 1 68 ? -18.128 17.789 18.949 1.00 12.42 909 LEU B N 1
ATOM 2220 C CA . LEU B 1 68 ? -18.123 18.362 17.598 1.00 13.76 909 LEU B CA 1
ATOM 2221 C C . LEU B 1 68 ? -16.709 18.468 17.050 1.00 15.73 909 LEU B C 1
ATOM 2222 O O . LEU B 1 68 ? -16.505 18.558 15.835 1.00 12.56 909 LEU B O 1
ATOM 2227 N N . ASN B 1 69 ? -15.729 18.443 17.944 1.00 11.70 910 ASN B N 1
ATOM 2228 C CA . ASN B 1 69 ? -14.337 18.374 17.513 1.00 14.00 910 ASN B CA 1
ATOM 2229 C C . ASN B 1 69 ? -13.605 17.132 18.036 1.00 13.91 910 ASN B C 1
ATOM 2230 O O . ASN B 1 69 ? -12.436 17.207 18.435 1.00 14.32 910 ASN B O 1
ATOM 2235 N N . ASP B 1 70 ? -14.293 15.990 18.026 1.00 11.70 911 ASP B N 1
ATOM 2236 C CA . ASP B 1 70 ? -13.716 14.745 18.527 1.00 11.98 911 ASP B CA 1
ATOM 2237 C C . ASP B 1 70 ? -12.531 14.338 17.667 1.00 11.04 911 ASP B C 1
ATOM 2238 O O . ASP B 1 70 ? -12.533 14.571 16.456 1.00 11.29 911 ASP B O 1
ATOM 2243 N N . SER B 1 71 ? -11.530 13.714 18.287 1.00 10.30 912 SER B N 1
ATOM 2244 C CA . SER B 1 71 ? -10.359 13.215 17.570 1.00 12.84 912 SER B CA 1
ATOM 2245 C C . SER B 1 71 ? -10.723 12.059 16.644 1.00 14.80 912 SER B C 1
ATOM 2246 O O . SER B 1 71 ? -10.021 11.784 15.671 1.00 13.11 912 SER B O 1
ATOM 2249 N N . ASN B 1 72 ? -11.815 11.366 16.956 1.00 11.29 913 ASN B N 1
ATOM 2250 C CA . ASN B 1 72 ? -12.289 10.279 16.102 1.00 8.97 913 ASN B CA 1
ATOM 2251 C C . ASN B 1 72 ? -13.437 10.797 15.260 1.00 10.83 913 ASN B C 1
ATOM 2252 O O . ASN B 1 72 ? -14.494 11.112 15.795 1.00 9.68 913 ASN B O 1
ATOM 2257 N N . LYS B 1 73 ? -13.241 10.897 13.951 1.00 8.89 914 LYS B N 1
ATOM 2258 C CA . LYS B 1 73 ? -14.289 11.452 13.085 1.00 10.62 914 LYS B CA 1
ATOM 2259 C C . LYS B 1 73 ? -15.621 10.715 13.139 1.00 8.90 914 LYS B C 1
ATOM 2260 O O . LYS B 1 73 ? -16.656 11.330 12.922 1.00 10.14 914 LYS B O 1
ATOM 2266 N N . ILE B 1 74 ? -15.628 9.413 13.422 1.00 7.56 915 ILE B N 1
ATOM 2267 C CA . ILE B 1 74 ? -16.922 8.726 13.485 1.00 8.31 915 ILE B CA 1
ATOM 2268 C C . ILE B 1 74 ? -17.777 9.298 14.617 1.00 9.08 915 ILE B C 1
ATOM 2269 O O . ILE B 1 74 ? -19.012 9.269 14.558 1.00 9.06 915 ILE B O 1
ATOM 2274 N N . LEU B 1 75 ? -17.123 9.822 15.652 1.00 7.03 916 LEU B N 1
ATOM 2275 C CA . LEU B 1 75 ? -17.860 10.380 16.780 1.00 8.42 916 LEU B CA 1
ATOM 2276 C C . LEU B 1 75 ? -18.371 11.783 16.457 1.00 10.29 916 LEU B C 1
ATOM 2277 O O . LEU B 1 75 ? -19.429 12.194 16.943 1.00 8.76 916 LEU B O 1
ATOM 2282 N N . VAL B 1 76 ? -17.632 12.516 15.622 1.00 9.29 917 VAL B N 1
ATOM 2283 C CA . VAL B 1 76 ? -18.154 13.774 15.095 1.00 9.87 917 VAL B CA 1
ATOM 2284 C C . VAL B 1 76 ? -19.414 13.468 14.300 1.00 9.47 917 VAL B C 1
ATOM 2285 O O . VAL B 1 76 ? -20.450 14.110 14.477 1.00 10.24 917 VAL B O 1
ATOM 2289 N N . GLN B 1 77 ? -19.331 12.471 13.425 1.00 8.79 918 GLN B N 1
ATOM 2290 C CA . GLN B 1 77 ? -20.490 12.120 12.604 1.00 10.64 918 GLN B CA 1
ATOM 2291 C C . GLN B 1 77 ? -21.660 11.623 13.442 1.00 12.32 918 GLN B C 1
ATOM 2292 O O . GLN B 1 77 ? -22.819 11.949 13.155 1.00 8.72 918 GLN B O 1
ATOM 2298 N N . GLN B 1 78 ? -21.365 10.855 14.490 1.00 10.69 919 GLN B N 1
ATOM 2299 C CA . GLN B 1 78 ? -22.422 10.362 15.373 1.00 11.82 919 GLN B CA 1
ATOM 2300 C C . GLN B 1 78 ? -23.105 11.522 16.113 1.00 10.40 919 GLN B C 1
ATOM 2301 O O . GLN B 1 78 ? -24.324 11.536 16.282 1.00 8.03 919 GLN B O 1
ATOM 2307 N N . THR B 1 79 ? -22.317 12.504 16.535 1.00 6.08 920 THR B N 1
ATOM 2308 C CA . THR B 1 79 ? -22.852 13.697 17.200 1.00 6.88 920 THR B CA 1
ATOM 2309 C C . THR B 1 79 ? -23.751 14.512 16.247 1.00 11.01 920 THR B C 1
ATOM 2310 O O . THR B 1 79 ? -24.86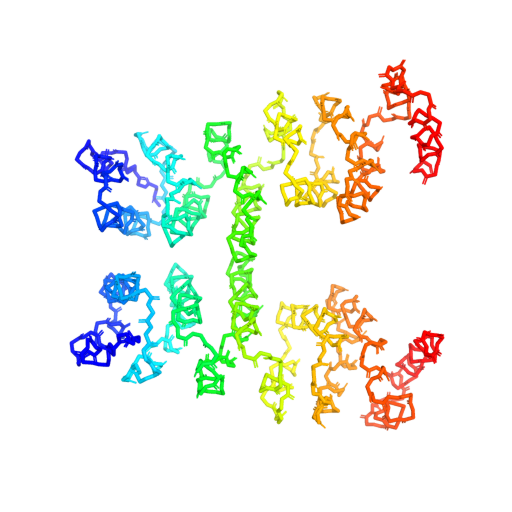7 14.892 16.604 1.00 9.33 920 THR B O 1
ATOM 2314 N N . LEU B 1 80 ? -23.289 14.750 15.022 1.00 8.00 921 LEU B N 1
ATOM 2315 C CA . LEU B 1 80 ? -24.127 15.442 14.028 1.00 7.69 921 LEU B CA 1
ATOM 2316 C C . LEU B 1 80 ? -25.463 14.713 13.792 1.00 10.23 921 LEU B C 1
ATOM 2317 O O . LEU B 1 80 ? -26.521 15.345 13.696 1.00 10.49 921 LEU B O 1
ATOM 2322 N N . ASN B 1 81 ? -25.420 13.385 13.697 1.00 10.60 922 ASN B N 1
ATOM 2323 C CA . ASN B 1 81 ? -26.645 12.602 13.527 1.00 9.56 922 ASN B CA 1
ATOM 2324 C C . ASN B 1 81 ? -27.568 12.763 14.735 1.00 10.20 922 ASN B C 1
ATOM 2325 O O . ASN B 1 81 ? -28.789 12.884 14.581 1.00 10.06 922 ASN B O 1
ATOM 2330 N N . ILE B 1 82 ? -26.991 12.750 15.932 1.00 8.44 923 ILE B N 1
ATOM 2331 C CA . ILE B 1 82 ? -27.765 13.012 17.155 1.00 10.08 923 ILE B CA 1
ATOM 2332 C C . ILE B 1 82 ? -28.398 14.398 17.133 1.00 10.59 923 ILE B C 1
ATOM 2333 O O . ILE B 1 82 ? -29.568 14.561 17.498 1.00 9.48 923 ILE B O 1
ATOM 2338 N N . LEU B 1 83 ? -27.638 15.397 16.688 1.00 8.58 924 LEU B N 1
ATOM 2339 C CA . LEU B 1 83 ? -28.166 16.762 16.578 1.00 8.71 924 LEU B CA 1
ATOM 2340 C C . LEU B 1 83 ? -29.299 16.853 15.544 1.00 10.21 924 LEU B C 1
ATOM 2341 O O . LEU B 1 83 ? -30.243 17.638 15.711 1.00 7.79 924 LEU B O 1
ATOM 2346 N N . GLN B 1 84 ? -29.215 16.051 14.486 1.00 7.68 925 GLN B N 1
ATOM 2347 C CA . GLN B 1 84 ? -30.329 15.927 13.550 1.00 7.97 925 GLN B CA 1
ATOM 2348 C C . GLN B 1 84 ? -31.548 15.282 14.215 1.00 13.44 925 GLN B C 1
ATOM 2349 O O . GLN B 1 84 ? -32.680 15.727 14.000 1.00 9.18 925 GLN B O 1
ATOM 2355 N N . GLN B 1 85 ? -31.329 14.244 15.025 1.00 9.90 926 GLN B N 1
ATOM 2356 C CA . GLN B 1 85 ? -32.442 13.647 15.782 1.00 9.46 926 GLN B CA 1
ATOM 2357 C C . GLN B 1 85 ? -33.119 14.684 16.673 1.00 11.02 926 GLN B C 1
ATOM 2358 O O . GLN B 1 85 ? -34.352 14.727 16.764 1.00 11.35 926 GLN B O 1
ATOM 2364 N N . LEU B 1 86 ? -32.312 15.512 17.335 1.00 9.32 927 LEU B N 1
ATOM 2365 C CA . LEU B 1 86 ? -32.840 16.494 18.282 1.00 10.92 927 LEU B CA 1
ATOM 2366 C C . LEU B 1 86 ? -33.730 17.514 17.587 1.00 13.19 927 LEU B C 1
ATOM 2367 O O . LEU B 1 86 ? -34.774 17.904 18.119 1.00 13.63 927 LEU B O 1
ATOM 2372 N N . ALA B 1 87 ? -33.328 17.945 16.396 1.00 11.20 928 ALA B N 1
ATOM 2373 C CA . ALA B 1 87 ? -34.132 18.909 15.646 1.00 12.37 928 ALA B CA 1
ATOM 2374 C C . ALA B 1 87 ? -35.528 18.368 15.354 1.00 12.88 928 ALA B C 1
ATOM 2375 O O . ALA B 1 87 ? -36.529 19.055 15.572 1.00 12.04 928 ALA B O 1
ATOM 2377 N N . VAL B 1 88 ? -35.594 17.140 14.853 1.00 11.78 929 VAL B N 1
ATOM 2378 C CA . VAL B 1 88 ? -36.882 16.520 14.541 1.00 11.91 929 VAL B CA 1
ATOM 2379 C C . VAL B 1 88 ? -37.675 16.183 15.813 1.00 13.33 929 VAL B C 1
ATOM 2380 O O . VAL B 1 88 ? -38.889 16.380 15.873 1.00 12.69 929 VAL B O 1
ATOM 2384 N N . ALA B 1 89 ? -36.990 15.678 16.835 1.00 10.64 930 ALA B N 1
ATOM 2385 C CA . ALA B 1 89 ? -37.673 15.276 18.070 1.00 13.14 930 ALA B CA 1
ATOM 2386 C C . ALA B 1 89 ? -38.187 16.479 18.864 1.00 14.81 930 ALA B C 1
ATOM 2387 O O . ALA B 1 89 ? -39.266 16.431 19.475 1.00 13.84 930 ALA B O 1
ATOM 2389 N N . MET B 1 90 ? -37.418 17.560 18.855 1.00 11.85 931 MET B N 1
ATOM 2390 C CA . MET B 1 90 ? -37.757 18.729 19.658 1.00 15.32 931 MET B CA 1
ATOM 2391 C C . MET B 1 90 ? -38.638 19.726 18.909 1.00 17.65 931 MET B C 1
ATOM 2392 O O . MET B 1 90 ? -39.457 20.417 19.512 1.00 16.87 931 MET B O 1
ATOM 2397 N N . GLY B 1 91 ? -38.480 19.800 17.590 1.00 15.12 932 GLY B N 1
ATOM 2398 C CA . GLY B 1 91 ? -39.234 20.773 16.818 1.00 17.92 932 GLY B CA 1
ATOM 2399 C C . GLY B 1 91 ? -38.704 22.186 16.996 1.00 14.66 932 GLY B C 1
ATOM 2400 O O . GLY B 1 91 ? -37.555 22.375 17.416 1.00 13.34 932 GLY B O 1
ATOM 2401 N N . PRO B 1 92 ? -39.534 23.196 16.675 1.00 16.90 933 PRO B N 1
ATOM 2402 C CA . PRO B 1 92 ? -39.096 24.601 16.696 1.00 12.85 933 PRO B CA 1
ATOM 2403 C C . PRO B 1 92 ? -38.549 25.048 18.055 1.00 14.22 933 PRO B C 1
ATOM 2404 O O . PRO B 1 92 ? -37.763 25.996 18.102 1.00 14.21 933 PRO B O 1
ATOM 2408 N N . ASN B 1 93 ? -38.928 24.366 19.135 1.00 11.30 934 ASN B N 1
ATOM 2409 C CA . ASN B 1 93 ? -38.358 24.657 20.457 1.00 16.00 934 ASN B CA 1
ATOM 2410 C C . ASN B 1 93 ? -36.834 24.547 20.510 1.00 13.96 934 ASN B C 1
ATOM 2411 O O . ASN B 1 93 ? -36.199 25.053 21.434 1.00 15.85 934 ASN B O 1
ATOM 2416 N N . ILE B 1 94 ? -36.245 23.881 19.528 1.00 12.30 935 ILE B N 1
ATOM 2417 C CA . ILE B 1 94 ? -34.788 23.785 19.469 1.00 11.45 935 ILE B CA 1
ATOM 2418 C C . ILE B 1 94 ? -34.122 25.151 19.249 1.00 12.89 935 ILE B C 1
ATOM 2419 O O . ILE B 1 94 ? -32.896 25.297 19.383 1.00 12.19 935 ILE B O 1
ATOM 2424 N N . LYS B 1 95 ? -34.927 26.168 18.942 1.00 10.44 936 LYS B N 1
ATOM 2425 C CA . LYS B 1 95 ? -34.398 27.520 18.798 1.00 11.30 936 LYS B CA 1
ATOM 2426 C C . LYS B 1 95 ? -33.665 27.967 20.056 1.00 13.83 936 LYS B C 1
ATOM 2427 O O . LYS B 1 95 ? -32.704 28.736 19.988 1.00 15.31 936 LYS B O 1
ATOM 2433 N N . GLN B 1 96 ? -34.110 27.460 21.203 1.00 15.82 937 GLN B N 1
ATOM 2434 C CA . GLN B 1 96 ? -33.494 27.768 22.486 1.00 18.58 937 GLN B CA 1
ATOM 2435 C C . GLN B 1 96 ? -32.010 27.379 22.501 1.00 15.17 937 GLN B C 1
ATOM 2436 O O . GLN B 1 96 ? -31.210 27.959 23.239 1.00 17.59 937 GLN B O 1
ATOM 2442 N N . HIS B 1 97 ? -31.635 26.421 21.659 1.00 12.37 938 HIS B N 1
ATOM 2443 C CA . HIS B 1 97 ? -30.258 25.907 21.666 1.00 12.39 938 HIS B CA 1
ATOM 2444 C C . HIS B 1 97 ? -29.358 26.432 20.552 1.00 13.84 938 HIS B C 1
ATOM 2445 O O . HIS B 1 97 ? -28.205 26.001 20.441 1.00 11.04 938 HIS B O 1
ATOM 2452 N N . VAL B 1 98 ? -29.868 27.344 19.722 1.00 10.32 939 VAL B N 1
ATOM 2453 C CA . VAL B 1 98 ? -29.122 27.808 18.540 1.00 10.58 939 VAL B CA 1
ATOM 2454 C C . VAL B 1 98 ? -27.780 28.475 18.874 1.00 14.45 939 VAL B C 1
ATOM 2455 O O . VAL B 1 98 ? -26.746 28.130 18.294 1.00 14.34 939 VAL B O 1
ATOM 2459 N N . LYS B 1 99 ? -27.775 29.421 19.808 1.00 11.94 940 LYS B N 1
ATOM 2460 C CA . LYS B 1 99 ? -26.514 30.097 20.129 1.00 12.93 940 LYS B CA 1
ATOM 2461 C C . LYS B 1 99 ? -25.514 29.189 20.836 1.00 15.32 940 LYS B C 1
ATOM 2462 O O . LYS B 1 99 ? -24.313 29.239 20.562 1.00 16.52 940 LYS B O 1
ATOM 2468 N N . ASN B 1 100 ? -26.003 28.350 21.741 1.00 10.98 941 ASN B N 1
ATOM 2469 C CA . ASN B 1 100 ? -25.102 27.530 22.549 1.00 14.39 941 ASN B CA 1
ATOM 2470 C C . ASN B 1 100 ? -24.593 26.289 21.811 1.00 16.64 941 ASN B C 1
ATOM 2471 O O . ASN B 1 100 ? -23.429 25.908 21.943 1.00 17.14 941 ASN B O 1
ATOM 2476 N N . LEU B 1 101 ? -25.468 25.674 21.022 1.00 12.27 942 LEU B N 1
ATOM 2477 C CA . LEU B 1 101 ? -25.178 24.387 20.389 1.00 13.49 942 LEU B CA 1
ATOM 2478 C C . LEU B 1 101 ? -25.228 24.457 18.854 1.00 15.22 942 LEU B C 1
ATOM 2479 O O . LEU B 1 101 ? -24.495 23.740 18.168 1.00 15.18 942 LEU B O 1
ATOM 2484 N N . GLY B 1 102 ? -26.086 25.318 18.312 1.00 12.86 943 GLY B N 1
ATOM 2485 C CA . GLY B 1 102 ? -26.243 25.400 16.866 1.00 13.94 943 GLY B CA 1
ATOM 2486 C C . GLY B 1 102 ? -25.043 26.040 16.197 1.00 14.54 943 GLY B C 1
ATOM 2487 O O . GLY B 1 102 ? -24.489 25.522 15.225 1.00 11.71 943 GLY B O 1
ATOM 2488 N N . ILE B 1 103 ? -24.635 27.189 16.716 1.00 13.66 944 ILE B N 1
ATOM 2489 C CA . ILE B 1 103 ? -23.482 27.884 16.160 1.00 14.09 944 ILE B CA 1
ATOM 2490 C C . ILE B 1 103 ? -22.202 27.021 16.109 1.00 16.25 944 ILE B C 1
ATOM 2491 O O . ILE B 1 103 ? -21.504 27.018 15.085 1.00 14.08 944 ILE B O 1
ATOM 2496 N N . PRO B 1 104 ? -21.888 26.278 17.193 1.00 13.07 945 PRO B N 1
ATOM 2497 C CA . PRO B 1 104 ? -20.755 25.346 17.096 1.00 15.13 945 PRO B CA 1
ATOM 2498 C C . PRO B 1 104 ? -20.842 24.343 15.935 1.00 15.22 945 PRO B C 1
ATOM 2499 O O . PRO B 1 104 ? -19.801 23.901 15.443 1.00 11.62 945 PRO B O 1
ATOM 2503 N N . ILE B 1 105 ? -22.042 23.982 15.492 1.00 9.93 946 ILE B N 1
ATOM 2504 C CA . ILE B 1 105 ? -22.142 23.101 14.325 1.00 9.26 946 ILE B CA 1
ATOM 2505 C C . ILE B 1 105 ? -21.545 23.755 13.068 1.00 11.26 946 ILE B C 1
ATOM 2506 O O . ILE B 1 105 ? -20.966 23.067 12.205 1.00 10.85 946 ILE B O 1
ATOM 2511 N N . ILE B 1 106 ? -21.688 25.074 12.957 1.00 10.95 947 ILE B N 1
ATOM 2512 C CA . ILE B 1 106 ? -21.076 25.840 11.861 1.00 9.37 947 ILE B CA 1
ATOM 2513 C C . ILE B 1 106 ? -19.559 25.629 11.799 1.00 12.54 947 ILE B C 1
ATOM 2514 O O . ILE B 1 106 ? -18.984 25.526 10.716 1.00 11.37 947 ILE B O 1
ATOM 2519 N N . THR B 1 107 ? -18.911 25.550 12.960 1.00 11.40 948 THR B N 1
ATOM 2520 C CA . THR B 1 107 ? -17.475 25.266 13.012 1.00 14.29 948 THR B CA 1
ATOM 2521 C C . THR B 1 107 ? -17.076 23.963 12.281 1.00 10.70 948 THR B C 1
ATOM 2522 O O . THR B 1 107 ? -15.983 23.865 11.727 1.00 12.63 948 THR B O 1
ATOM 2526 N N . VAL B 1 108 ? -17.965 22.973 12.270 1.00 8.43 949 VAL B N 1
ATOM 2527 C CA . VAL B 1 108 ? -17.679 21.691 11.617 1.00 9.28 949 VAL B CA 1
ATOM 2528 C C . VAL B 1 108 ? -17.659 21.811 10.085 1.00 10.91 949 VAL B C 1
ATOM 2529 O O . VAL B 1 108 ? -17.085 20.959 9.385 1.00 11.66 949 VAL B O 1
ATOM 2533 N N . LEU B 1 109 ? -18.250 22.884 9.554 1.00 8.66 950 LEU B N 1
ATOM 2534 C CA . LEU B 1 109 ? -18.124 23.162 8.116 1.00 8.52 950 LEU B CA 1
ATOM 2535 C C . LEU B 1 109 ? -16.663 23.381 7.718 1.00 12.33 950 LEU B C 1
ATOM 2536 O O . LEU B 1 109 ? -16.314 23.300 6.537 1.00 14.06 950 LEU B O 1
ATOM 2541 N N . GLY B 1 110 ? -15.811 23.658 8.701 1.00 11.47 951 GLY B N 1
ATOM 2542 C CA . GLY B 1 110 ? -14.389 23.835 8.441 1.00 12.73 951 GLY B CA 1
ATOM 2543 C C . GLY B 1 110 ? -13.595 22.536 8.401 1.00 13.53 951 GLY B C 1
ATOM 2544 O O . GLY B 1 110 ? -12.363 22.556 8.293 1.00 15.64 951 GLY B O 1
ATOM 2545 N N . ASP B 1 111 ? -14.279 21.396 8.478 1.00 10.43 952 ASP B N 1
ATOM 2546 C CA . ASP B 1 111 ? -13.584 20.106 8.404 1.00 13.29 952 ASP B CA 1
ATOM 2547 C C . ASP B 1 111 ? -12.986 19.842 7.020 1.00 13.41 952 ASP B C 1
ATOM 2548 O O . ASP B 1 111 ? -13.625 20.119 6.012 1.00 14.49 952 ASP B O 1
ATOM 2553 N N . SER B 1 112 ? -11.766 19.298 6.976 1.00 11.58 953 SER B N 1
ATOM 2554 C CA . SER B 1 112 ? -11.110 18.954 5.713 1.00 16.14 953 SER B CA 1
ATOM 2555 C C . SER B 1 112 ? -11.780 17.779 5.000 1.00 15.99 953 SER B C 1
ATOM 2556 O O . SER B 1 112 ? -11.642 17.628 3.781 1.00 19.91 953 SER B O 1
ATOM 2559 N N . LYS B 1 113 ? -12.499 16.946 5.754 1.00 14.65 954 LYS B N 1
ATOM 2560 C CA . LYS B 1 113 ? -13.115 15.749 5.182 1.00 13.65 954 LYS B CA 1
ATOM 2561 C C . LYS B 1 113 ? -14.471 16.066 4.583 1.00 16.99 954 LYS B C 1
ATOM 2562 O O . LYS B 1 113 ? -15.354 16.594 5.266 1.00 13.29 954 LYS B O 1
ATOM 2568 N N . ASN B 1 114 ? -14.646 15.724 3.315 1.00 14.14 955 ASN B N 1
ATOM 2569 C CA . ASN B 1 114 ? -15.865 16.071 2.602 1.00 16.95 955 ASN B CA 1
ATOM 2570 C C . ASN B 1 114 ? -17.129 15.429 3.194 1.00 12.10 955 ASN B C 1
ATOM 2571 O O . ASN B 1 114 ? -18.202 16.041 3.203 1.00 12.20 955 ASN B O 1
ATOM 2576 N N . ASN B 1 115 ? -17.015 14.198 3.683 1.00 10.61 956 ASN B N 1
ATOM 2577 C CA . ASN B 1 115 ? -18.193 13.534 4.250 1.00 12.33 956 ASN B CA 1
ATOM 2578 C C . ASN B 1 115 ? -18.631 14.168 5.578 1.00 14.07 956 ASN B C 1
ATOM 2579 O O . ASN B 1 115 ? -19.822 14.193 5.908 1.00 11.33 956 ASN B O 1
ATOM 2584 N N . VAL B 1 116 ? -17.669 14.688 6.332 1.00 10.15 957 VAL B N 1
ATOM 2585 C CA . VAL B 1 116 ? -17.976 15.364 7.595 1.00 11.51 957 VAL B CA 1
ATOM 2586 C C . VAL B 1 116 ? -18.585 16.751 7.349 1.00 13.90 957 VAL B C 1
ATOM 2587 O O . VAL B 1 116 ? -19.587 17.111 7.976 1.00 10.54 957 VAL B O 1
ATOM 2591 N N . ARG B 1 117 ? -17.995 17.524 6.435 1.00 9.23 958 ARG B N 1
ATOM 2592 C CA . ARG B 1 117 ? -18.566 18.823 6.038 1.00 10.06 958 ARG B CA 1
ATOM 2593 C C . ARG B 1 117 ? -19.995 18.685 5.545 1.00 11.36 958 ARG B C 1
ATOM 2594 O O . ARG B 1 117 ? -20.869 19.507 5.864 1.00 10.43 958 ARG B O 1
ATOM 2602 N N . ALA B 1 118 ? -20.238 17.659 4.734 1.00 8.90 959 ALA B N 1
ATOM 2603 C CA . ALA B 1 118 ? -21.575 17.439 4.185 1.00 10.96 959 ALA B CA 1
ATOM 2604 C C . ALA B 1 118 ? -22.590 17.158 5.284 1.00 11.59 959 ALA B C 1
ATOM 2605 O O . ALA B 1 118 ? -23.746 17.616 5.216 1.00 10.52 959 ALA B O 1
ATOM 2607 N N . ALA B 1 119 ? -22.179 16.381 6.281 1.00 8.42 960 ALA B N 1
ATOM 2608 C CA . ALA B 1 119 ? -23.069 16.067 7.393 1.00 14.05 960 ALA B CA 1
ATOM 2609 C C . ALA B 1 119 ? -23.328 17.313 8.227 1.00 8.36 960 ALA B C 1
ATOM 2610 O O . ALA B 1 119 ? -24.428 17.497 8.750 1.00 9.89 960 ALA B O 1
ATOM 2612 N N . ALA B 1 120 ? -22.311 18.160 8.368 1.00 7.94 961 ALA B N 1
ATOM 2613 C CA . ALA B 1 120 ? -22.471 19.389 9.143 1.00 9.51 961 ALA B CA 1
ATOM 2614 C C . ALA B 1 120 ? -23.469 20.318 8.457 1.00 9.13 961 ALA B C 1
ATOM 2615 O O . ALA B 1 120 ? -24.318 20.918 9.114 1.00 8.41 961 ALA B O 1
ATOM 2617 N N . LEU B 1 121 ? -23.384 20.427 7.134 1.00 9.92 962 LEU B N 1
ATOM 2618 C CA . LEU B 1 121 ? -24.322 21.274 6.397 1.00 8.58 962 LEU B CA 1
ATOM 2619 C C . LEU B 1 121 ? -25.748 20.734 6.500 1.00 9.82 962 LEU B C 1
ATOM 2620 O O . LEU B 1 121 ? -26.702 21.496 6.685 1.00 9.09 962 LEU B O 1
ATOM 2625 N N . ALA B 1 122 ? -25.891 19.418 6.408 1.00 7.51 963 ALA B N 1
ATOM 2626 C CA . ALA B 1 122 ? -27.215 18.805 6.502 1.00 11.68 963 ALA B CA 1
ATOM 2627 C C . ALA B 1 122 ? -27.815 19.037 7.887 1.00 11.26 963 ALA B C 1
ATOM 2628 O O . ALA B 1 122 ? -29.040 19.156 8.039 1.00 9.41 963 ALA B O 1
ATOM 2630 N N . THR B 1 123 ? -26.950 19.108 8.894 1.00 8.85 964 THR B N 1
ATOM 2631 C CA . THR B 1 123 ? -27.414 19.348 10.263 1.00 7.73 964 THR B CA 1
ATOM 2632 C C . THR B 1 123 ? -27.882 20.782 10.490 1.00 8.27 964 THR B C 1
ATOM 2633 O O . THR B 1 123 ? -28.946 20.992 11.085 1.00 9.03 964 THR B O 1
ATOM 2637 N N . VAL B 1 124 ? -27.116 21.778 10.040 1.00 8.70 965 VAL B N 1
ATOM 2638 C CA . VAL B 1 124 ? -27.620 23.152 10.167 1.00 10.57 965 VAL B CA 1
ATOM 2639 C C . VAL B 1 124 ? -28.902 23.371 9.354 1.00 11.43 965 VAL B C 1
ATOM 2640 O O . VAL B 1 124 ? -29.796 24.100 9.792 1.00 10.19 965 VAL B O 1
ATOM 2644 N N . ASN B 1 125 ? -29.015 22.735 8.189 1.00 11.11 966 ASN B N 1
ATOM 2645 C CA . ASN B 1 125 ? -30.279 22.801 7.446 1.00 11.24 966 ASN B CA 1
ATOM 2646 C C . ASN B 1 125 ? -31.447 22.155 8.197 1.00 13.57 966 ASN B C 1
ATOM 2647 O O . ASN B 1 125 ? -32.563 22.679 8.202 1.00 12.06 966 ASN B O 1
ATOM 2652 N N . ALA B 1 126 ? -31.185 21.027 8.846 1.00 9.92 967 ALA B N 1
ATOM 2653 C CA . ALA B 1 126 ? -32.213 20.353 9.635 1.00 14.02 967 ALA B CA 1
ATOM 2654 C C . ALA B 1 126 ? -32.663 21.221 10.813 1.00 16.10 967 ALA B C 1
ATOM 2655 O O . ALA B 1 126 ? -33.847 21.247 11.158 1.00 11.05 967 ALA B O 1
ATOM 2657 N N . TRP B 1 127 ? -31.729 21.923 11.443 1.00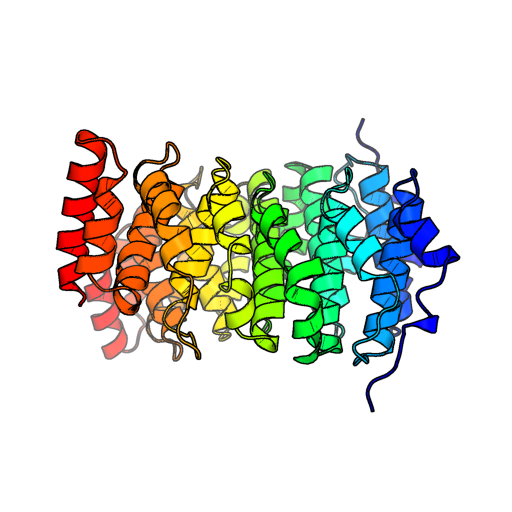 11.51 968 TRP B N 1
ATOM 2658 C CA . TRP B 1 127 ? -32.113 22.869 12.497 1.00 10.88 968 TRP B CA 1
ATOM 2659 C C . TRP B 1 127 ? -32.881 24.062 11.922 1.00 12.12 968 TRP B C 1
ATOM 2660 O O . TRP B 1 127 ? -33.935 24.442 12.434 1.00 11.58 968 TRP B O 1
ATOM 2671 N N . ALA B 1 128 ? -32.360 24.655 10.856 1.00 10.67 969 ALA B N 1
ATOM 2672 C CA . ALA B 1 128 ? -32.993 25.849 10.281 1.00 12.65 969 ALA B CA 1
ATOM 2673 C C . ALA B 1 128 ? -34.419 25.597 9.799 1.00 17.52 969 ALA B C 1
ATOM 2674 O O . ALA B 1 128 ? -35.256 26.512 9.835 1.00 14.07 969 ALA B O 1
ATOM 2676 N N . GLU B 1 129 ? -34.701 24.374 9.338 1.00 15.85 970 GLU B N 1
ATOM 2677 C CA . GLU B 1 129 ? -36.079 23.997 8.988 1.00 18.03 970 GLU B CA 1
ATOM 2678 C C . GLU B 1 129 ? -37.009 24.176 10.185 1.00 18.59 970 GLU B C 1
ATOM 2679 O O . GLU B 1 129 ? -38.212 24.433 10.020 1.00 14.80 970 GLU B O 1
ATOM 2685 N N . GLN B 1 130 ? -36.467 24.012 11.389 1.00 13.59 971 GLN B N 1
ATOM 2686 C CA . GLN B 1 130 ? -37.281 24.135 12.602 1.00 13.60 971 GLN B CA 1
ATOM 2687 C C . GLN B 1 130 ? -37.305 25.558 13.143 1.00 16.55 971 GLN B C 1
ATOM 2688 O O . GLN B 1 130 ? -38.338 26.027 13.611 1.00 18.42 971 GLN B O 1
ATOM 2694 N N . THR B 1 131 ? -36.162 26.240 13.082 1.00 11.20 972 THR B N 1
ATOM 2695 C CA . THR B 1 131 ? -35.990 27.504 13.794 1.00 14.79 972 THR B CA 1
ATOM 2696 C C . THR B 1 131 ? -36.205 28.745 12.940 1.00 15.10 972 THR B C 1
ATOM 2697 O O . THR B 1 131 ? -36.493 29.819 13.466 1.00 13.92 972 THR B O 1
ATOM 2701 N N . GLY B 1 132 ? -36.042 28.606 11.630 1.00 13.84 973 GLY B N 1
ATOM 2702 C CA . GLY B 1 132 ? -35.946 29.772 10.771 1.00 13.51 973 GLY B CA 1
ATOM 2703 C C . GLY B 1 132 ? -34.555 30.356 10.935 1.00 16.82 973 GLY B C 1
ATOM 2704 O O . GLY B 1 132 ? -33.773 29.877 11.769 1.00 14.83 973 GLY B O 1
ATOM 2705 N N . MET B 1 133 ? -34.243 31.386 10.152 1.00 13.84 974 MET B N 1
ATOM 2706 C CA . MET B 1 133 ? -32.885 31.930 10.101 1.00 14.72 974 MET B CA 1
ATOM 2707 C C . MET B 1 133 ? -32.610 33.080 11.066 1.00 16.16 974 MET B C 1
ATOM 2708 O O . MET B 1 133 ? -31.446 33.411 11.305 1.00 15.22 974 MET B O 1
ATOM 2713 N N . LYS B 1 134 ? -33.661 33.687 11.621 1.00 17.72 975 LYS B N 1
ATOM 2714 C CA . LYS B 1 134 ? -33.494 34.901 12.434 1.00 20.17 975 LYS B CA 1
ATOM 2715 C C . LYS B 1 134 ? -32.455 34.756 13.544 1.00 17.16 975 LYS B C 1
ATOM 2716 O O . LYS B 1 134 ? -31.533 35.564 13.646 1.00 16.97 975 LYS B O 1
ATOM 2722 N N . GLU B 1 135 ? -32.589 33.716 14.357 1.00 18.11 976 GLU B N 1
ATOM 2723 C CA . GLU B 1 135 ? -31.681 33.516 15.483 1.00 19.38 976 GLU B CA 1
ATOM 2724 C C . GLU B 1 135 ? -30.233 33.264 15.061 1.00 17.69 976 GLU B C 1
ATOM 2725 O O . GLU B 1 135 ? -29.300 33.628 15.780 1.00 16.87 976 GLU B O 1
ATOM 2731 N N . TRP B 1 136 ? -30.044 32.636 13.906 1.00 12.71 977 TRP B N 1
ATOM 2732 C CA . TRP B 1 136 ? -28.695 32.351 13.414 1.00 12.67 977 TRP B CA 1
ATOM 2733 C C . TRP B 1 136 ? -27.962 33.624 13.017 1.00 14.73 977 TRP B C 1
ATOM 2734 O O . TRP B 1 136 ? -26.728 33.672 13.055 1.00 13.65 977 TRP B O 1
ATOM 2745 N N . LEU B 1 137 ? -28.713 34.646 12.604 1.00 10.30 978 LEU B N 1
ATOM 2746 C CA . LEU B 1 137 ? -28.109 35.867 12.060 1.00 12.12 978 LEU B CA 1
ATOM 2747 C C . LEU B 1 137 ? -28.012 37.007 13.074 1.00 13.64 978 LEU B C 1
ATOM 2748 O O . LEU B 1 137 ? -27.338 38.008 12.842 1.00 13.86 978 LEU B O 1
ATOM 2753 N N . GLU B 1 138 ? -28.677 36.852 14.209 1.00 17.65 979 GLU B N 1
ATOM 2754 C CA . GLU B 1 138 ? -28.642 37.888 15.238 1.00 16.71 979 GLU B CA 1
ATOM 2755 C C . GLU B 1 138 ? -27.357 37.773 16.046 1.00 18.91 979 GLU B C 1
ATOM 2756 O O . GLU B 1 138 ? -26.882 36.664 16.330 1.00 17.36 979 GLU B O 1
ATOM 2762 N N . GLY B 1 139 ? -26.794 38.918 16.417 1.00 18.23 980 GLY B N 1
ATOM 2763 C CA . GLY B 1 139 ? -25.607 38.939 17.250 1.00 21.70 980 GLY B CA 1
ATOM 2764 C C . GLY B 1 139 ? -24.364 38.759 16.408 1.00 18.22 980 GLY B C 1
ATOM 2765 O O . GLY B 1 139 ? -24.452 38.641 15.186 1.00 19.29 980 GLY B O 1
ATOM 2766 N N . GLU B 1 140 ? -23.201 38.733 17.048 1.00 15.44 981 GLU B N 1
ATOM 2767 C CA . GLU B 1 140 ? -21.963 38.652 16.297 1.00 19.20 981 GLU B CA 1
ATOM 2768 C C . GLU B 1 140 ? -21.491 37.216 16.056 1.00 15.92 981 GLU B C 1
ATOM 2769 O O . GLU B 1 140 ? -20.492 37.019 15.376 1.00 14.89 981 GLU B O 1
ATOM 2775 N N . ASP B 1 141 ? -22.206 36.227 16.592 1.00 16.16 982 ASP B N 1
ATOM 2776 C CA . ASP B 1 141 ? -21.723 34.836 16.601 1.00 15.92 982 ASP B CA 1
ATOM 2777 C C . ASP B 1 141 ? -21.397 34.277 15.214 1.00 16.40 982 ASP B C 1
ATOM 2778 O O . ASP B 1 141 ? -20.321 33.717 15.001 1.00 12.46 982 ASP B O 1
ATOM 2783 N N . LEU B 1 142 ? -22.327 34.422 14.274 1.00 13.70 983 LEU B N 1
ATOM 2784 C CA . LEU B 1 142 ? -22.113 33.880 12.945 1.00 14.77 983 LEU B CA 1
ATOM 2785 C C . LEU B 1 142 ? -20.982 34.618 12.256 1.00 13.54 983 LEU B C 1
ATOM 2786 O O . LEU B 1 142 ? -20.151 34.002 11.581 1.00 13.86 983 LEU B O 1
ATOM 2791 N N . SER B 1 143 ? -20.936 35.935 12.440 1.00 11.34 984 SER B N 1
ATOM 2792 C CA . SER B 1 143 ? -19.887 36.748 11.821 1.00 13.52 984 SER B CA 1
ATOM 2793 C C . SER B 1 143 ? -18.509 36.322 12.317 1.00 16.08 984 SER B C 1
ATOM 2794 O O . SER B 1 143 ? -17.524 36.424 11.585 1.00 14.84 984 SER B O 1
ATOM 2797 N N . GLU B 1 144 ? -18.437 35.855 13.564 1.00 15.33 985 GLU B N 1
ATOM 2798 C CA . GLU B 1 144 ? -17.163 35.420 14.135 1.00 14.21 985 GLU B CA 1
ATOM 2799 C C . GLU B 1 144 ? -16.696 34.103 13.521 1.00 15.28 985 GLU B C 1
ATOM 2800 O O . GLU B 1 144 ? -15.507 33.782 13.559 1.00 15.90 985 GLU B O 1
ATOM 2806 N N . GLU B 1 145 ? -17.623 33.341 12.952 1.00 11.66 986 GLU B N 1
ATOM 2807 C CA . GLU B 1 145 ? -17.243 32.117 12.246 1.00 13.21 986 GLU B CA 1
ATOM 2808 C C . GLU B 1 145 ? -16.723 32.443 10.864 1.00 15.08 986 GLU B C 1
ATOM 2809 O O . GLU B 1 145 ? -15.698 31.910 10.434 1.00 13.17 986 GLU B O 1
ATOM 2815 N N . LEU B 1 146 ? -17.429 33.324 10.166 1.00 11.51 987 LEU B N 1
ATOM 2816 C CA . LEU B 1 146 ? -17.014 33.748 8.827 1.00 11.58 987 LEU B CA 1
ATOM 2817 C C . LEU B 1 146 ? -15.645 34.435 8.856 1.00 14.40 987 LEU B C 1
ATOM 2818 O O . LEU B 1 146 ? -14.896 34.407 7.879 1.00 13.14 987 LEU B O 1
ATOM 2823 N N . LYS B 1 147 ? -15.329 35.060 9.981 1.00 13.24 988 LYS B N 1
ATOM 2824 C CA . LYS B 1 147 ? -14.035 35.711 10.171 1.00 16.63 988 LYS B CA 1
ATOM 2825 C C . LYS B 1 147 ? -12.855 34.730 10.109 1.00 14.70 988 LYS B C 1
ATOM 2826 O O . LYS B 1 147 ? -11.743 35.106 9.718 1.00 14.18 988 LYS B O 1
ATOM 2832 N N . LYS B 1 148 ? -13.092 33.476 10.493 1.00 14.94 989 LYS B N 1
ATOM 2833 C CA . LYS B 1 148 ? -12.020 32.479 10.539 1.00 14.37 989 LYS B CA 1
ATOM 2834 C C . LYS B 1 148 ? -11.429 32.191 9.166 1.00 16.35 989 LYS B C 1
ATOM 2835 O O . LYS B 1 148 ? -12.154 31.995 8.194 1.00 10.27 989 LYS B O 1
ATOM 2841 N N . GLU B 1 149 ? -10.105 32.156 9.085 1.00 15.71 990 GLU B N 1
ATOM 2842 C CA . GLU B 1 149 ? -9.456 31.963 7.795 1.00 13.55 990 GLU B CA 1
ATOM 2843 C C . GLU B 1 149 ? -9.357 30.484 7.428 1.00 14.19 990 GLU B C 1
ATOM 2844 O O . GLU B 1 149 ? -8.276 29.966 7.119 1.00 16.05 990 GLU B O 1
ATOM 2850 N N . ASN B 1 150 ? -10.504 29.808 7.466 1.00 12.83 991 ASN B N 1
ATOM 2851 C CA . ASN B 1 150 ? -10.606 28.412 7.047 1.00 10.41 991 ASN B CA 1
ATOM 2852 C C . ASN B 1 150 ? -11.375 28.412 5.739 1.00 11.75 991 ASN B C 1
ATOM 2853 O O . ASN B 1 150 ? -12.545 28.818 5.720 1.00 10.71 991 ASN B O 1
ATOM 2858 N N . PRO B 1 151 ? -10.730 27.978 4.636 1.00 10.32 992 PRO B N 1
ATOM 2859 C CA . PRO B 1 151 ? -11.378 28.059 3.323 1.00 10.16 992 PRO B CA 1
ATOM 2860 C C . PRO B 1 151 ? -12.561 27.114 3.191 1.00 11.02 992 PRO B C 1
ATOM 2861 O O . PRO B 1 151 ? -13.467 27.413 2.425 1.00 10.95 992 PRO B O 1
ATOM 2865 N N . PHE B 1 152 ? -12.550 25.985 3.899 1.00 9.71 993 PHE B N 1
ATOM 2866 C CA . PHE B 1 152 ? -13.691 2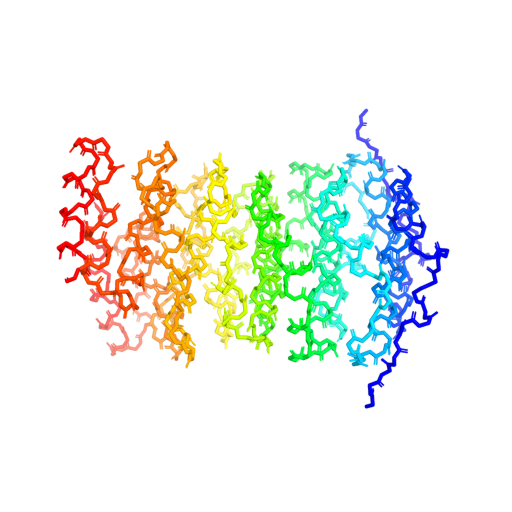5.083 3.862 1.00 12.00 993 PHE B CA 1
ATOM 2867 C C . PHE B 1 152 ? -14.894 25.729 4.550 1.00 10.89 993 PHE B C 1
ATOM 2868 O O . PHE B 1 152 ? -16.009 25.693 4.037 1.00 11.63 993 PHE B O 1
ATOM 2876 N N . LEU B 1 153 ? -14.664 26.316 5.718 1.00 10.85 994 LEU B N 1
ATOM 2877 C CA . LEU B 1 153 ? -15.749 26.963 6.462 1.00 13.45 994 LEU B CA 1
ATOM 2878 C C . LEU B 1 153 ? -16.322 28.131 5.642 1.00 15.44 994 LEU B C 1
ATOM 2879 O O . LEU B 1 153 ? -17.547 28.259 5.473 1.00 9.37 994 LEU B O 1
ATOM 2884 N N . ARG B 1 154 ? -15.437 28.979 5.124 1.00 10.62 995 ARG B N 1
ATOM 2885 C CA . ARG B 1 154 ? -15.872 30.166 4.389 1.00 12.03 995 ARG B CA 1
ATOM 2886 C C . ARG B 1 154 ? -16.726 29.833 3.187 1.00 11.30 995 ARG B C 1
ATOM 2887 O O . ARG B 1 154 ? -17.780 30.450 2.971 1.00 10.21 995 ARG B O 1
ATOM 2895 N N . GLN B 1 155 ? -16.268 28.847 2.423 1.00 11.37 996 GLN B N 1
ATOM 2896 C CA . GLN B 1 155 ? -16.951 28.329 1.242 1.00 15.06 996 GLN B CA 1
ATOM 2897 C C . GLN B 1 155 ? -18.362 27.884 1.574 1.00 13.32 996 GLN B C 1
ATOM 2898 O O . GLN B 1 155 ? -19.347 28.313 0.953 1.00 12.53 996 GLN B O 1
ATOM 2904 N N . GLU B 1 156 ? -18.447 26.973 2.535 1.00 11.11 997 GLU B N 1
ATOM 2905 C CA . GLU B 1 156 ? -19.719 26.366 2.889 1.00 10.68 997 GLU B CA 1
ATOM 2906 C C . GLU B 1 156 ? -20.667 27.390 3.492 1.00 10.51 997 GLU B C 1
ATOM 2907 O O . GLU B 1 156 ? -21.855 27.391 3.176 1.00 11.65 997 GLU B O 1
ATOM 2913 N N . LEU B 1 157 ? -20.151 28.249 4.372 1.00 9.69 998 LEU B N 1
ATOM 2914 C CA . LEU B 1 157 ? -21.004 29.215 5.071 1.00 9.82 998 LEU B CA 1
ATOM 2915 C C . LEU B 1 157 ? -21.549 30.274 4.105 1.00 14.03 998 LEU B C 1
ATOM 2916 O O . LEU B 1 157 ? -22.721 30.647 4.176 1.00 12.61 998 LEU B O 1
ATOM 2921 N N . LEU B 1 158 ? -20.718 30.741 3.182 1.00 10.47 999 LEU B N 1
ATOM 2922 C CA . LEU B 1 158 ? -21.189 31.700 2.181 1.00 9.69 999 LEU B CA 1
ATOM 2923 C C . LEU B 1 158 ? -22.204 31.061 1.238 1.00 11.60 999 LEU B C 1
ATOM 2924 O O . LEU B 1 158 ? -23.172 31.708 0.812 1.00 14.06 999 LEU B O 1
ATOM 2929 N N . GLY B 1 159 ? -21.997 29.788 0.914 1.00 10.87 1000 GLY B N 1
ATOM 2930 C CA . GLY B 1 159 ? -22.947 29.062 0.087 1.00 12.31 1000 GLY B CA 1
ATOM 2931 C C . GLY B 1 159 ? -24.274 28.892 0.798 1.00 15.15 1000 GLY B C 1
ATOM 2932 O O . GLY B 1 159 ? -25.350 29.018 0.191 1.00 14.67 1000 GLY B O 1
ATOM 2933 N N . TRP B 1 160 ? -24.205 28.605 2.094 1.00 13.21 1001 TRP B N 1
ATOM 2934 C CA . TRP B 1 160 ? -25.416 28.474 2.908 1.00 13.37 1001 TRP B CA 1
ATOM 2935 C C . TRP B 1 160 ? -26.197 29.798 2.974 1.00 12.79 1001 TRP B C 1
ATOM 2936 O O . TRP B 1 160 ? -27.433 29.817 2.852 1.00 14.62 1001 TRP B O 1
ATOM 2947 N N . LEU B 1 161 ? -25.476 30.902 3.158 1.00 11.48 1002 LEU B N 1
ATOM 2948 C CA . LEU B 1 161 ? -26.097 32.226 3.231 1.00 13.25 1002 LEU B CA 1
ATOM 2949 C C . LEU B 1 161 ? -26.770 32.644 1.917 1.00 17.13 1002 LEU B C 1
ATOM 2950 O O . LEU B 1 161 ? -27.833 33.274 1.919 1.00 14.36 1002 LEU B O 1
ATOM 2955 N N . ALA B 1 162 ? -26.156 32.303 0.792 1.00 14.13 1003 ALA B N 1
ATOM 2956 C CA . ALA B 1 162 ? -26.749 32.646 -0.496 1.00 17.41 1003 ALA B CA 1
ATOM 2957 C C . ALA B 1 162 ? -28.096 31.938 -0.646 1.00 19.07 1003 ALA B C 1
ATOM 2958 O O . ALA B 1 162 ? -29.055 32.484 -1.196 1.00 21.37 1003 ALA B O 1
ATOM 2960 N N . GLU B 1 163 ? -28.157 30.719 -0.132 1.00 15.56 1004 GLU B N 1
ATOM 2961 C CA . GLU B 1 163 ? -29.343 29.889 -0.232 1.00 22.59 1004 GLU B CA 1
ATOM 2962 C C . GLU B 1 163 ? -30.423 30.347 0.750 1.00 20.76 1004 GLU B C 1
ATOM 2963 O O . GLU B 1 163 ? -31.611 30.332 0.436 1.00 17.56 1004 GLU B O 1
ATOM 2969 N N . LYS B 1 164 ? -30.001 30.795 1.924 1.00 14.72 1005 LYS B N 1
ATOM 2970 C CA . LYS B 1 164 ? -30.931 31.043 3.025 1.00 19.97 1005 LYS B CA 1
ATOM 2971 C C . LYS B 1 164 ? -31.412 32.483 3.155 1.00 16.91 1005 LYS B C 1
ATOM 2972 O O . LYS B 1 164 ? -32.522 32.733 3.636 1.00 20.29 1005 LYS B O 1
ATOM 2978 N N . LEU B 1 165 ? -30.591 33.433 2.722 1.00 13.15 1006 LEU B N 1
ATOM 2979 C CA . LEU B 1 165 ? -30.952 34.843 2.856 1.00 15.81 1006 LEU B CA 1
ATOM 2980 C C . LEU B 1 165 ? -32.296 35.246 2.224 1.00 19.75 1006 LEU B C 1
ATOM 2981 O O . LEU B 1 165 ? -32.941 36.174 2.725 1.00 17.62 1006 LEU B O 1
ATOM 2986 N N . PRO B 1 166 ? -32.725 34.571 1.132 1.00 16.37 1007 PRO B N 1
ATOM 2987 C CA . PRO B 1 166 ? -34.053 34.945 0.613 1.00 17.32 1007 PRO B CA 1
ATOM 2988 C C . PRO B 1 166 ? -35.231 34.476 1.468 1.00 21.95 1007 PRO B C 1
ATOM 2989 O O . PRO B 1 166 ? -36.357 34.908 1.215 1.00 19.84 1007 PRO B O 1
ATOM 2993 N N . THR B 1 167 ? -34.994 33.591 2.432 1.00 17.87 1008 THR B N 1
ATOM 2994 C CA . THR B 1 167 ? -36.084 32.990 3.195 1.00 19.23 1008 THR B CA 1
ATOM 2995 C C . THR B 1 167 ? -36.372 33.752 4.472 1.00 17.74 1008 THR B C 1
ATOM 2996 O O . THR B 1 167 ? -37.265 33.378 5.248 1.00 17.16 1008 THR B O 1
ATOM 3000 N N . LEU B 1 168 ? -35.603 34.812 4.698 1.00 16.19 1009 LEU B N 1
ATOM 3001 C CA . LEU B 1 168 ? -35.665 35.542 5.961 1.00 16.87 1009 LEU B CA 1
ATOM 3002 C C . LEU B 1 168 ? -37.021 36.198 6.179 1.00 16.45 1009 LEU B C 1
ATOM 3003 O O . LEU B 1 168 ? -37.501 36.948 5.332 1.00 12.93 1009 LEU B O 1
ATOM 3008 N N . ARG B 1 169 ? -37.633 35.916 7.325 1.00 15.25 1010 ARG B N 1
ATOM 3009 C CA . ARG B 1 169 ? -38.954 36.455 7.624 1.00 16.96 1010 ARG B CA 1
ATOM 3010 C C . ARG B 1 169 ? -38.921 37.812 8.328 1.00 22.25 1010 ARG B C 1
ATOM 3011 O O . ARG B 1 169 ? -39.934 38.520 8.373 1.00 20.43 1010 ARG B O 1
ATOM 3019 N N . SER B 1 170 ? -37.757 38.184 8.857 1.00 16.41 1011 SER B N 1
ATOM 3020 C CA . SER B 1 170 ? -37.574 39.536 9.386 1.00 22.10 1011 SER B CA 1
ATOM 3021 C C . SER B 1 170 ? -36.204 40.069 8.976 1.00 23.09 1011 SER B C 1
ATOM 3022 O O . SER B 1 170 ? -35.293 39.285 8.683 1.00 17.12 1011 SER B O 1
ATOM 3025 N N . THR B 1 171 ? -36.067 41.393 8.932 1.00 21.70 1012 THR B N 1
ATOM 3026 C CA . THR B 1 171 ? -34.835 42.011 8.437 1.00 21.33 1012 THR B CA 1
ATOM 3027 C C . THR B 1 171 ? -33.661 41.624 9.329 1.00 23.42 1012 THR B C 1
ATOM 3028 O O . THR B 1 171 ? -33.727 41.741 10.550 1.00 19.41 1012 THR B O 1
ATOM 3032 N N . PRO B 1 172 ? -32.589 41.116 8.714 1.00 20.82 1013 PRO B N 1
ATOM 3033 C CA . PRO B 1 172 ? -31.429 40.676 9.493 1.00 22.06 1013 PRO B CA 1
ATOM 3034 C C . PRO B 1 172 ? -30.561 41.866 9.890 1.00 19.80 1013 PRO B C 1
ATOM 3035 O O . PRO B 1 172 ? -29.556 42.129 9.235 1.00 19.26 1013 PRO B O 1
ATOM 3039 N N . THR B 1 173 ? -30.938 42.566 10.955 1.00 19.09 1014 THR B N 1
ATOM 3040 C CA . THR B 1 173 ? -30.247 43.798 11.331 1.00 22.61 1014 THR B CA 1
ATOM 3041 C C . THR B 1 173 ? -28.736 43.623 11.550 1.00 24.52 1014 THR B C 1
ATOM 3042 O O . THR B 1 173 ? -27.938 44.496 11.184 1.00 28.73 1014 THR B O 1
ATOM 3046 N N . ASP B 1 174 ? -28.339 42.495 12.129 1.00 17.02 1015 ASP B N 1
ATOM 3047 C CA . ASP B 1 174 ? -26.922 42.268 12.410 1.00 15.55 1015 ASP B CA 1
ATOM 3048 C C . ASP B 1 174 ? -26.157 41.681 11.224 1.00 19.76 1015 ASP B C 1
ATOM 3049 O O . ASP B 1 174 ? -24.969 41.355 11.346 1.00 17.16 1015 ASP B O 1
ATOM 3054 N N . LEU B 1 175 ? -26.815 41.556 10.074 1.00 17.19 1016 LEU B N 1
ATOM 3055 C CA . LEU B 1 175 ? -26.135 41.020 8.895 1.00 20.61 1016 LEU B CA 1
ATOM 3056 C C . LEU B 1 175 ? -24.928 41.881 8.526 1.00 21.67 1016 LEU B C 1
ATOM 3057 O O . LEU B 1 175 ? -23.946 41.384 7.959 1.00 19.27 1016 LEU B O 1
ATOM 3062 N N . ILE B 1 176 ? -24.995 43.166 8.875 1.00 16.54 1017 ILE B N 1
ATOM 3063 C CA . ILE B 1 176 ? -23.911 44.104 8.598 1.00 19.85 1017 ILE B CA 1
ATOM 3064 C C . ILE B 1 176 ? -22.572 43.654 9.222 1.00 18.93 1017 ILE B C 1
ATOM 3065 O O . ILE B 1 176 ? -21.494 43.952 8.693 1.00 18.81 1017 ILE B O 1
ATOM 3070 N N . LEU B 1 177 ? -22.648 42.919 10.331 1.00 14.70 1018 LEU B N 1
ATOM 3071 C CA . LEU B 1 177 ? -21.459 42.425 11.027 1.00 17.09 1018 LEU B CA 1
ATOM 3072 C C . LEU B 1 177 ? -20.652 41.404 10.213 1.00 15.61 1018 LEU B C 1
ATOM 3073 O O . LEU B 1 177 ? -19.458 41.226 10.450 1.00 19.03 1018 LEU B O 1
ATOM 3078 N N . CYS B 1 178 ? -21.309 40.716 9.283 1.00 15.96 1019 CYS B N 1
ATOM 3079 C CA . CYS B 1 178 ? -20.629 39.753 8.407 1.00 14.92 1019 CYS B CA 1
ATOM 3080 C C . CYS B 1 178 ? -19.883 40.452 7.269 1.00 16.44 1019 CYS B C 1
ATOM 3081 O O . CYS B 1 178 ? -18.999 39.868 6.645 1.00 16.70 1019 CYS B O 1
ATOM 3084 N N . VAL B 1 179 ? -20.248 41.699 6.989 1.00 16.99 1020 VAL B N 1
ATOM 3085 C CA . VAL B 1 179 ? -19.760 42.384 5.783 1.00 17.26 1020 VAL B CA 1
ATOM 3086 C C . VAL B 1 179 ? -18.232 42.549 5.683 1.00 18.13 1020 VAL B C 1
ATOM 3087 O O . VAL B 1 179 ? -17.658 42.261 4.633 1.00 22.84 1020 VAL B O 1
ATOM 3091 N N . PRO B 1 180 ? -17.564 42.993 6.764 1.00 21.65 1021 PRO B N 1
ATOM 3092 C CA . PRO B 1 180 ? -16.100 43.057 6.654 1.00 21.12 1021 PRO B CA 1
ATOM 3093 C C . PRO B 1 180 ? -15.454 41.715 6.288 1.00 24.12 1021 PRO B C 1
ATOM 3094 O O . PRO B 1 180 ? -14.438 41.695 5.581 1.00 18.46 1021 PRO B O 1
ATOM 3098 N N . HIS B 1 181 ? -16.033 40.610 6.756 1.00 20.92 1022 HIS B N 1
ATOM 3099 C CA . HIS B 1 181 ? -15.455 39.290 6.496 1.00 19.29 1022 HIS B CA 1
ATOM 3100 C C . HIS B 1 181 ? -15.860 38.781 5.123 1.00 18.41 1022 HIS B C 1
ATOM 3101 O O . HIS B 1 181 ? -15.084 38.106 4.439 1.00 17.74 1022 HIS B O 1
ATOM 3108 N N . LEU B 1 182 ? -17.072 39.123 4.712 1.00 15.46 1023 LEU B N 1
ATOM 3109 C CA . LEU B 1 182 ? -17.485 38.889 3.336 1.00 16.43 1023 LEU B CA 1
ATOM 3110 C C . LEU B 1 182 ? -16.505 39.554 2.371 1.00 20.39 1023 LEU B C 1
ATOM 3111 O O . LEU B 1 182 ? -16.128 38.971 1.349 1.00 18.22 1023 LEU B O 1
ATOM 3116 N N . TYR B 1 183 ? -16.077 40.769 2.705 1.00 20.88 1024 TYR B N 1
ATOM 3117 C CA . TYR B 1 183 ? -15.142 41.493 1.847 1.00 21.31 1024 TYR B CA 1
ATOM 3118 C C . TYR B 1 183 ? -13.754 40.848 1.851 1.00 24.37 1024 TYR B C 1
ATOM 3119 O O . TYR B 1 183 ? -13.077 40.812 0.820 1.00 23.90 1024 TYR B O 1
ATOM 3128 N N . SER B 1 184 ? -13.339 40.319 2.999 1.00 20.32 1025 SER B N 1
ATOM 3129 C CA . SER B 1 184 ? -12.091 39.568 3.066 1.00 22.02 1025 SER B CA 1
ATOM 3130 C C . SER B 1 184 ? -12.163 38.320 2.205 1.00 21.71 1025 SER B C 1
ATOM 3131 O O . SER B 1 184 ? -11.165 37.914 1.604 1.00 19.60 1025 SER B O 1
ATOM 3134 N N . CYS B 1 185 ? -13.349 37.717 2.148 1.00 18.05 1026 CYS B N 1
ATOM 3135 C CA . CYS B 1 185 ? -13.557 36.489 1.382 1.00 19.21 1026 CYS B CA 1
ATOM 3136 C C . CYS B 1 185 ? -13.428 36.714 -0.122 1.00 21.37 1026 CYS B C 1
ATOM 3137 O O . CYS B 1 185 ? -13.006 35.816 -0.850 1.00 16.39 1026 CYS B O 1
ATOM 3140 N N . LEU B 1 186 ? -13.806 37.904 -0.587 1.00 18.02 1027 LEU B N 1
ATOM 3141 C CA . LEU B 1 186 ? -13.650 38.254 -2.002 1.00 23.31 1027 LEU B CA 1
ATOM 3142 C C . LEU B 1 186 ? -12.189 38.191 -2.461 1.00 24.88 1027 LEU B C 1
ATOM 3143 O O . LEU B 1 186 ? -11.916 38.018 -3.651 1.00 27.10 1027 LEU B O 1
ATOM 3148 N N . GLU B 1 187 ? -11.263 38.318 -1.512 1.00 23.01 1028 GLU B N 1
ATOM 3149 C CA . GLU B 1 187 ? -9.825 38.248 -1.798 1.00 27.21 1028 GLU B CA 1
ATOM 3150 C C . GLU B 1 187 ? -9.163 37.026 -1.178 1.00 26.92 1028 GLU B C 1
ATOM 3151 O O . GLU B 1 187 ? -7.946 37.007 -0.975 1.00 25.68 1028 GLU B O 1
ATOM 3157 N N . ASP B 1 188 ? -9.956 36.010 -0.863 1.00 23.13 1029 ASP B N 1
ATOM 3158 C CA . ASP B 1 188 ? -9.401 34.811 -0.256 1.00 24.17 1029 ASP B CA 1
ATOM 3159 C C . ASP B 1 188 ? -8.450 34.132 -1.243 1.00 19.24 1029 ASP B C 1
ATOM 3160 O O . ASP B 1 188 ? -8.584 34.280 -2.459 1.00 21.11 1029 ASP B O 1
ATOM 3165 N N . ARG B 1 189 ? -7.497 33.386 -0.703 1.00 21.81 1030 ARG B N 1
ATOM 3166 C CA . ARG B 1 189 ? -6.556 32.620 -1.506 1.00 20.18 1030 ARG B CA 1
ATOM 3167 C C . ARG B 1 189 ? -7.297 31.534 -2.295 1.00 21.04 1030 ARG B C 1
ATOM 3168 O O . ARG B 1 189 ? -6.945 31.212 -3.436 1.00 21.92 1030 ARG B O 1
ATOM 3176 N N . ASN B 1 190 ? -8.364 31.010 -1.695 1.00 18.04 1031 ASN B N 1
ATOM 3177 C CA . ASN B 1 190 ? -9.128 29.920 -2.286 1.00 16.84 1031 ASN B CA 1
ATOM 3178 C C . ASN B 1 190 ? -10.165 30.436 -3.291 1.00 20.98 1031 ASN B C 1
ATOM 3179 O O . ASN B 1 190 ? -11.008 31.278 -2.960 1.00 15.95 1031 ASN B O 1
ATOM 3184 N N . GLY B 1 191 ? -10.104 29.932 -4.523 1.00 18.28 1032 GLY B N 1
ATOM 3185 C CA . GLY B 1 191 ? -10.969 30.420 -5.586 1.00 18.74 1032 GLY B CA 1
ATOM 3186 C C . GLY B 1 191 ? -12.436 30.064 -5.395 1.00 18.97 1032 GLY B C 1
ATOM 3187 O O . GLY B 1 191 ? -13.323 30.788 -5.861 1.00 18.02 1032 GLY B O 1
ATOM 3188 N N . ASP B 1 192 ? -12.702 28.948 -4.719 1.00 17.54 1033 ASP B N 1
ATOM 3189 C CA . ASP B 1 192 ? -14.079 28.584 -4.395 1.00 22.39 1033 ASP B CA 1
ATOM 3190 C C . ASP B 1 192 ? -14.657 29.574 -3.385 1.00 20.52 1033 ASP B C 1
ATOM 3191 O O . ASP B 1 192 ? -15.833 29.935 -3.472 1.00 20.14 1033 ASP B O 1
ATOM 3196 N N . VAL B 1 193 ? -13.834 30.014 -2.432 1.00 16.68 1034 VAL B N 1
ATOM 3197 C CA . VAL B 1 193 ? -14.277 31.037 -1.477 1.00 14.92 1034 VAL B CA 1
ATOM 3198 C C . VAL B 1 193 ? -14.597 32.346 -2.203 1.00 16.43 1034 VAL B C 1
ATOM 3199 O O . VAL B 1 193 ? -15.649 32.940 -1.982 1.00 13.63 1034 VAL B O 1
ATOM 3203 N N . ARG B 1 194 ? -13.699 32.782 -3.086 1.00 14.72 1035 ARG B N 1
ATOM 3204 C CA . ARG B 1 194 ? -13.913 34.029 -3.823 1.00 18.49 1035 ARG B CA 1
ATOM 3205 C C . ARG B 1 194 ? -15.217 33.983 -4.607 1.00 16.91 1035 ARG B C 1
ATOM 3206 O O . ARG B 1 194 ? -15.972 34.956 -4.640 1.00 19.40 1035 ARG B O 1
ATOM 3214 N N . LYS B 1 195 ? -15.483 32.840 -5.229 1.00 20.07 1036 LYS B N 1
ATOM 3215 C CA . LYS B 1 195 ? -16.672 32.681 -6.055 1.00 23.26 1036 LYS B CA 1
ATO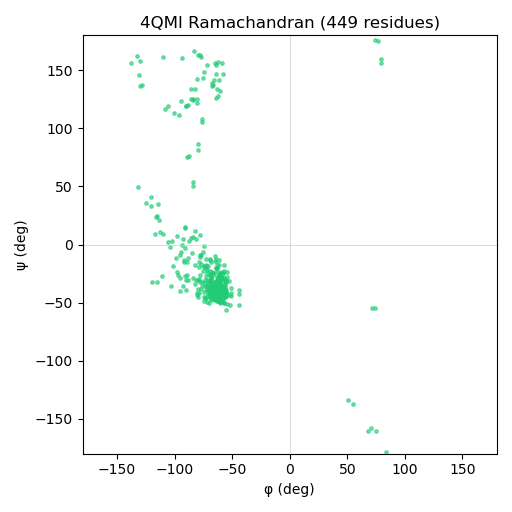M 3216 C C . LYS B 1 195 ? -17.942 32.635 -5.209 1.00 19.16 1036 LYS B C 1
ATOM 3217 O O . LYS B 1 195 ? -18.976 33.174 -5.606 1.00 17.99 1036 LYS B O 1
ATOM 3223 N N . LYS B 1 196 ? -17.873 31.971 -4.058 1.00 16.76 1037 LYS B N 1
ATOM 3224 C CA . LYS B 1 196 ? -19.019 31.931 -3.144 1.00 17.45 1037 LYS B CA 1
ATOM 3225 C C . LYS B 1 196 ? -19.300 33.313 -2.581 1.00 15.35 1037 LYS B C 1
ATOM 3226 O O . LYS B 1 196 ? -20.463 33.694 -2.395 1.00 17.99 1037 LYS B O 1
ATOM 3232 N N . ALA B 1 197 ? -18.235 34.063 -2.303 1.00 13.05 1038 ALA B N 1
ATOM 3233 C CA . ALA B 1 197 ? -18.373 35.435 -1.817 1.00 14.85 1038 ALA B CA 1
ATOM 3234 C C . ALA B 1 197 ? -19.005 36.338 -2.872 1.00 20.78 1038 ALA B C 1
ATOM 3235 O O . ALA B 1 197 ? -19.827 37.206 -2.549 1.00 18.91 1038 ALA B O 1
ATOM 3237 N N . GLN B 1 198 ? -18.606 36.154 -4.128 1.00 19.16 1039 GLN B N 1
ATOM 3238 C CA . GLN B 1 198 ? -19.197 36.926 -5.220 1.00 19.93 1039 GLN B CA 1
ATOM 3239 C C . GLN B 1 198 ? -20.675 36.584 -5.390 1.00 18.97 1039 GLN B C 1
ATOM 3240 O O . GLN B 1 198 ? -21.508 37.476 -5.572 1.00 24.48 1039 GLN B O 1
ATOM 3246 N N . ASP B 1 199 ? -21.004 35.297 -5.318 1.00 19.74 1040 ASP B N 1
ATOM 3247 C CA . ASP B 1 199 ? -22.393 34.866 -5.426 1.00 20.96 1040 ASP B CA 1
ATOM 3248 C C . ASP B 1 199 ? -23.242 35.399 -4.270 1.00 24.96 1040 ASP B C 1
ATOM 3249 O O . ASP B 1 199 ? -24.422 35.682 -4.445 1.00 21.97 1040 ASP B O 1
ATOM 3254 N N . ALA B 1 200 ? -22.653 35.505 -3.082 1.00 20.23 1041 ALA B N 1
ATOM 3255 C CA . ALA B 1 200 ? -23.432 35.877 -1.897 1.00 22.82 1041 ALA B CA 1
ATOM 3256 C C . ALA B 1 200 ? -23.751 37.373 -1.884 1.00 20.31 1041 ALA B C 1
ATOM 3257 O O . ALA B 1 200 ? -24.798 37.789 -1.392 1.00 21.67 1041 ALA B O 1
ATOM 3259 N N . LEU B 1 201 ? -22.834 38.164 -2.435 1.00 24.00 1042 LEU B N 1
ATOM 3260 C CA . LEU B 1 201 ? -22.905 39.630 -2.422 1.00 26.03 1042 LEU B CA 1
ATOM 3261 C C . LEU B 1 201 ? -24.289 40.257 -2.756 1.00 27.64 1042 LEU B C 1
ATOM 3262 O O . LEU B 1 201 ? -24.710 41.204 -2.077 1.00 24.38 1042 LEU B O 1
ATOM 3267 N N . PRO B 1 202 ? -25.001 39.738 -3.781 1.00 28.88 1043 PRO B N 1
ATOM 3268 C CA . PRO B 1 202 ? -26.318 40.328 -4.074 1.00 30.75 1043 PRO B CA 1
ATOM 3269 C C . PRO B 1 202 ? -27.350 40.055 -2.991 1.00 26.89 1043 PRO B C 1
ATOM 3270 O O . PRO B 1 202 ? -28.263 40.860 -2.801 1.00 27.63 1043 PRO B O 1
ATOM 3274 N N . PHE B 1 203 ? -27.229 38.919 -2.311 1.00 21.99 1044 PHE B N 1
ATOM 3275 C CA . PHE B 1 203 ? -28.188 38.560 -1.272 1.00 23.91 1044 PHE B CA 1
ATOM 3276 C C . PHE B 1 203 ? -27.986 39.399 -0.010 1.00 25.46 1044 PHE B C 1
ATOM 3277 O O . PHE B 1 203 ? -28.945 39.680 0.713 1.00 25.30 1044 PHE B O 1
ATOM 3285 N N . PHE B 1 204 ? -26.746 39.809 0.248 1.00 20.15 1045 PHE B N 1
ATOM 3286 C CA . PHE B 1 204 ? -26.486 40.797 1.298 1.00 19.32 1045 PHE B CA 1
ATOM 3287 C C . PHE B 1 204 ? -27.120 42.147 0.930 1.00 24.99 1045 PHE B C 1
ATOM 3288 O O . PHE B 1 204 ? -27.716 42.822 1.777 1.00 26.08 1045 PHE B O 1
ATOM 3296 N N . MET B 1 205 ? -26.996 42.536 -0.337 1.00 24.11 1046 MET B N 1
ATOM 3297 C CA . MET B 1 205 ? -27.474 43.852 -0.765 1.00 29.97 1046 MET B CA 1
ATOM 3298 C C . MET B 1 205 ? -28.995 43.997 -0.691 1.00 28.11 1046 MET B C 1
ATOM 3299 O O . MET B 1 205 ? -29.507 45.066 -0.346 1.00 28.37 1046 MET B O 1
ATOM 3304 N N . MET B 1 206 ? -29.712 42.916 -0.995 1.00 27.21 1047 MET B N 1
ATOM 3305 C CA . MET B 1 206 ? -31.173 42.932 -0.973 1.00 30.88 1047 MET B CA 1
ATOM 3306 C C . MET B 1 206 ? -31.713 43.211 0.433 1.00 30.88 1047 MET B C 1
ATOM 3307 O O . MET B 1 206 ? -32.858 43.632 0.601 1.00 31.60 1047 MET B O 1
ATOM 3312 N N . HIS B 1 207 ? -30.878 42.990 1.442 1.00 27.45 1048 HIS B N 1
ATOM 3313 C CA . HIS B 1 207 ? -31.267 43.273 2.820 1.00 25.73 1048 HIS B CA 1
ATOM 3314 C C . HIS B 1 207 ? -30.647 44.565 3.348 1.00 29.92 1048 HIS B C 1
ATOM 3315 O O . HIS B 1 207 ? -31.275 45.281 4.126 1.00 32.41 1048 HIS B O 1
ATOM 3322 N N . LEU B 1 208 ? -29.412 44.852 2.939 1.00 26.93 1049 LEU B N 1
ATOM 3323 C CA . LEU B 1 208 ? -28.681 45.994 3.487 1.00 30.73 1049 LEU B CA 1
ATOM 3324 C C . LEU B 1 208 ? -28.753 47.248 2.614 1.00 33.89 1049 LEU B C 1
ATOM 3325 O O . LEU B 1 208 ? -28.614 48.366 3.119 1.00 35.86 1049 LEU B O 1
ATOM 3330 N N . GLY B 1 209 ? -28.951 47.064 1.310 1.00 32.68 1050 GLY B N 1
ATOM 3331 C CA . GLY B 1 209 ? -28.992 48.180 0.375 1.00 30.30 1050 GLY B CA 1
ATOM 3332 C C . GLY B 1 209 ? -27.598 48.667 0.028 1.00 37.76 1050 GLY B C 1
ATOM 3333 O O . GLY B 1 209 ? -26.668 48.471 0.812 1.00 34.44 1050 GLY B O 1
ATOM 3334 N N . TYR B 1 210 ? -27.452 49.308 -1.132 1.00 37.90 1051 TYR B N 1
ATOM 3335 C CA . TYR B 1 210 ? -26.143 49.746 -1.629 1.00 39.23 1051 TYR B CA 1
ATOM 3336 C C . TYR B 1 210 ? -25.319 50.548 -0.630 1.00 41.47 1051 TYR B C 1
ATOM 3337 O O . TYR B 1 210 ? -24.112 50.324 -0.481 1.00 40.70 1051 TYR B O 1
ATOM 3346 N N . GLU B 1 211 ? -25.967 51.491 0.043 1.00 42.12 1052 GLU B N 1
ATOM 3347 C CA . GLU B 1 211 ? -25.239 52.512 0.790 1.00 46.10 1052 GLU B CA 1
ATOM 3348 C C . GLU B 1 211 ? -24.489 51.983 2.018 1.00 42.38 1052 GLU B C 1
ATOM 3349 O O . GLU B 1 211 ? -23.346 52.377 2.261 1.00 44.76 1052 GLU B O 1
ATOM 3355 N N . LYS B 1 212 ? -25.116 51.087 2.776 1.00 37.75 1053 LYS B N 1
ATOM 3356 C CA . LYS B 1 212 ? -24.460 50.476 3.932 1.00 37.87 1053 LYS B CA 1
ATOM 3357 C C . LYS B 1 212 ? -23.273 49.612 3.510 1.00 41.32 1053 LYS B C 1
ATOM 3358 O O . LYS B 1 212 ? -22.232 49.595 4.177 1.00 40.95 1053 LYS B O 1
ATOM 3364 N N . MET B 1 213 ? -23.438 48.899 2.398 1.00 36.23 1054 MET B N 1
ATOM 3365 C CA . MET B 1 213 ? -22.374 48.061 1.853 1.00 38.40 1054 MET B CA 1
ATOM 3366 C C . MET B 1 213 ? -21.238 48.939 1.374 1.00 39.42 1054 MET B C 1
ATOM 3367 O O . MET B 1 213 ? -20.068 48.631 1.592 1.00 38.65 1054 MET B O 1
ATOM 3372 N N . ALA B 1 214 ? -21.599 50.041 0.722 1.00 40.29 1055 ALA B N 1
ATOM 3373 C CA . ALA B 1 214 ? -20.625 50.960 0.144 1.00 39.04 1055 ALA B CA 1
ATOM 3374 C C . ALA B 1 214 ? -19.787 51.654 1.209 1.00 42.77 1055 ALA B C 1
ATOM 3375 O O . ALA B 1 214 ? -18.563 51.740 1.080 1.00 39.06 1055 ALA B O 1
ATOM 3377 N N . LYS B 1 215 ? -20.451 52.165 2.244 1.00 44.39 1056 LYS B N 1
ATOM 3378 C CA . LYS B 1 215 ? -19.756 52.804 3.360 1.00 47.70 1056 LYS B CA 1
ATOM 3379 C C . LYS B 1 215 ? -18.738 51.852 3.975 1.00 46.95 1056 LYS B C 1
ATOM 3380 O O . LYS B 1 215 ? -17.640 52.257 4.350 1.00 47.24 1056 LYS B O 1
ATOM 3386 N N . ALA B 1 216 ? -19.114 50.579 4.062 1.00 46.37 1057 ALA B N 1
ATOM 3387 C CA . ALA B 1 216 ? -18.277 49.556 4.688 1.00 43.52 1057 ALA B CA 1
ATOM 3388 C C . ALA B 1 216 ? -16.941 49.322 3.983 1.00 41.31 1057 ALA B C 1
ATOM 3389 O O . ALA B 1 216 ? -16.013 48.780 4.578 1.00 47.03 1057 ALA B O 1
ATOM 3391 N N . THR B 1 217 ? -16.848 49.715 2.715 1.00 42.93 1058 THR B N 1
ATOM 3392 C CA . THR B 1 217 ? -15.587 49.630 1.982 1.00 42.84 1058 THR B CA 1
ATOM 3393 C C . THR B 1 217 ? -14.622 50.727 2.423 1.00 50.34 1058 THR B C 1
ATOM 3394 O O . THR B 1 217 ? -13.460 50.745 2.013 1.00 50.02 1058 THR B O 1
ATOM 3398 N N . GLY B 1 218 ? -15.111 51.633 3.266 1.00 49.87 1059 GLY B N 1
ATOM 3399 C CA . GLY B 1 218 ? -14.377 52.832 3.631 1.00 57.03 1059 GLY B CA 1
ATOM 3400 C C . GLY B 1 218 ? -13.073 52.641 4.384 1.00 60.60 1059 GLY B C 1
ATOM 3401 O O . GLY B 1 218 ? -12.304 53.590 4.536 1.00 67.37 1059 GLY B O 1
ATOM 3402 N N . LYS B 1 219 ? -12.817 51.431 4.868 1.00 58.41 1060 LYS B N 1
ATOM 3403 C CA . LYS B 1 219 ? -11.551 51.161 5.539 1.00 64.01 1060 LYS B CA 1
ATOM 3404 C C . LYS B 1 219 ? -10.891 49.881 5.022 1.00 63.62 1060 LYS B C 1
ATOM 3405 O O . LYS B 1 219 ? -10.487 49.011 5.797 1.00 67.47 1060 LYS B O 1
ATOM 3411 N N . LEU B 1 220 ? -10.801 49.780 3.698 1.00 59.12 1061 LEU B N 1
ATOM 3412 C CA . LEU B 1 220 ? -10.048 48.718 3.040 1.00 56.52 1061 LEU B CA 1
ATOM 3413 C C . LEU B 1 220 ? -8.810 49.331 2.396 1.00 59.58 1061 LEU B C 1
ATOM 3414 O O . LEU B 1 220 ? -8.755 50.546 2.193 1.00 58.87 1061 LEU B O 1
ATOM 3419 N N . LYS B 1 221 ? -7.814 48.504 2.082 1.00 56.54 1062 LYS B N 1
ATOM 3420 C CA . LYS B 1 221 ? -6.675 48.984 1.306 1.00 55.30 1062 LYS B CA 1
ATOM 3421 C C . LYS B 1 221 ? -7.207 49.336 -0.083 1.00 56.82 1062 LYS B C 1
ATOM 3422 O O . LYS B 1 221 ? -8.099 48.658 -0.597 1.00 54.93 1062 LYS B O 1
ATOM 3428 N N . PRO B 1 222 ? -6.691 50.425 -0.679 1.00 57.21 1063 PRO B N 1
ATOM 3429 C CA . PRO B 1 222 ? -7.355 51.065 -1.825 1.00 55.53 1063 PRO B CA 1
ATOM 3430 C C . PRO B 1 222 ? -7.507 50.195 -3.077 1.00 55.25 1063 PRO B C 1
ATOM 3431 O O . PRO B 1 222 ? -8.424 50.444 -3.860 1.00 56.28 1063 PRO B O 1
ATOM 3435 N N . THR B 1 223 ? -6.636 49.208 -3.270 1.00 54.05 1064 THR B N 1
ATOM 3436 C CA . THR B 1 223 ? -6.802 48.279 -4.386 1.00 59.30 1064 THR B CA 1
ATOM 3437 C C . THR B 1 223 ? -8.018 47.392 -4.141 1.00 55.35 1064 THR B C 1
ATOM 3438 O O . THR B 1 223 ? -8.749 47.049 -5.070 1.00 56.82 1064 THR B O 1
ATOM 3442 N N . SER B 1 224 ? -8.226 47.033 -2.877 1.00 55.81 1065 SER B N 1
ATOM 3443 C CA . SER B 1 224 ? -9.382 46.242 -2.466 1.00 53.54 1065 SER B CA 1
ATOM 3444 C C . SER B 1 224 ? -10.685 47.029 -2.586 1.00 48.99 1065 SER B C 1
ATOM 3445 O O . SER B 1 224 ? -11.702 46.496 -3.027 1.00 49.49 1065 SER B O 1
ATOM 3448 N N . LYS B 1 225 ? -10.650 48.298 -2.188 1.00 49.82 1066 LYS B N 1
ATOM 3449 C CA . LYS B 1 225 ? -11.850 49.134 -2.161 1.00 48.02 1066 LYS B CA 1
ATOM 3450 C C . LYS B 1 225 ? -12.482 49.350 -3.540 1.00 50.82 1066 LYS B C 1
ATOM 3451 O O . LYS B 1 225 ? -13.708 49.384 -3.672 1.00 50.88 1066 LYS B O 1
ATOM 3457 N N . ASP B 1 226 ? -11.651 49.500 -4.565 1.00 52.73 1067 ASP B N 1
ATOM 3458 C CA . ASP B 1 226 ? -12.164 49.756 -5.908 1.00 53.54 1067 ASP B CA 1
ATOM 3459 C C . ASP B 1 226 ? -12.690 48.481 -6.563 1.00 49.98 1067 ASP B C 1
ATOM 3460 O O . ASP B 1 226 ? -13.634 48.522 -7.352 1.00 51.86 1067 ASP B O 1
ATOM 3465 N N . GLN B 1 227 ? -12.080 47.349 -6.231 1.00 48.22 1068 GLN B N 1
ATOM 3466 C CA . GLN B 1 227 ? -12.592 46.068 -6.694 1.00 51.71 1068 GLN B CA 1
ATOM 3467 C C . GLN B 1 227 ? -13.970 45.811 -6.083 1.00 47.36 1068 GLN B C 1
ATOM 3468 O O . GLN B 1 227 ? -14.913 45.456 -6.790 1.00 47.57 1068 GLN B O 1
ATOM 3474 N N . VAL B 1 228 ? -14.087 46.014 -4.772 1.00 47.64 1069 VAL B N 1
ATOM 3475 C CA . VAL B 1 228 ? -15.352 45.790 -4.076 1.00 43.87 1069 VAL B CA 1
ATOM 3476 C C . VAL B 1 228 ? -16.448 46.744 -4.556 1.00 45.29 1069 VAL B C 1
ATOM 3477 O O . VAL B 1 228 ? -17.573 46.317 -4.820 1.00 44.59 1069 VAL B O 1
ATOM 3481 N N . LEU B 1 229 ? -16.120 48.030 -4.669 1.00 44.29 1070 LEU B N 1
ATOM 3482 C CA . LEU B 1 229 ? -17.107 49.039 -5.073 1.00 47.13 1070 LEU B CA 1
ATOM 3483 C C . LEU B 1 229 ? -17.666 48.797 -6.476 1.00 51.38 1070 LEU B C 1
ATOM 3484 O O . LEU B 1 229 ? -18.820 49.127 -6.760 1.00 52.23 1070 LEU B O 1
ATOM 3489 N N . ALA B 1 230 ? -16.845 48.225 -7.348 1.00 47.23 1071 ALA B N 1
ATOM 3490 C CA . ALA B 1 230 ? -17.295 47.867 -8.688 1.00 49.23 1071 ALA B CA 1
ATOM 3491 C C . ALA B 1 230 ? -18.371 46.791 -8.596 1.00 55.23 1071 ALA B C 1
ATOM 3492 O O . ALA B 1 230 ? -19.415 46.872 -9.256 1.00 50.65 1071 ALA B O 1
ATOM 3494 N N . MET B 1 231 ? -18.100 45.785 -7.768 1.00 53.41 1072 MET B N 1
ATOM 3495 C CA . MET B 1 231 ? -19.001 44.655 -7.588 1.00 49.47 1072 MET B CA 1
ATOM 3496 C C . MET B 1 231 ? -20.379 45.096 -7.108 1.00 52.42 1072 MET B C 1
ATOM 3497 O O . MET B 1 231 ? -21.395 44.596 -7.585 1.00 53.25 1072 MET B O 1
ATOM 3502 N N . LEU B 1 232 ? -20.404 46.039 -6.172 1.00 52.25 1073 LEU B N 1
ATOM 3503 C CA . LEU B 1 232 ? -21.659 46.548 -5.623 1.00 53.85 1073 LEU B CA 1
ATOM 3504 C C . LEU B 1 232 ? -22.544 47.169 -6.708 1.00 55.58 1073 LEU B C 1
ATOM 3505 O O . LEU B 1 232 ? -23.770 47.166 -6.597 1.00 56.79 1073 LEU B O 1
ATOM 3510 N N . GLU B 1 233 ? -21.920 47.687 -7.763 1.00 62.17 1074 GLU B N 1
ATOM 3511 C CA . GLU B 1 233 ? -22.668 48.141 -8.934 1.00 60.05 1074 GLU B CA 1
ATOM 3512 C C . GLU B 1 233 ? -23.153 46.929 -9.724 1.00 59.72 1074 GLU B C 1
ATOM 3513 O O . GLU B 1 233 ? -24.329 46.829 -10.080 1.00 64.98 1074 GLU B O 1
ATOM 3519 N N . LYS B 1 234 ? -22.229 46.003 -9.971 1.00 60.78 1075 LYS B N 1
ATOM 3520 C CA . LYS B 1 234 ? -22.496 44.782 -10.728 1.00 62.31 1075 LYS B CA 1
ATOM 3521 C C . LYS B 1 234 ? -23.221 43.724 -9.884 1.00 66.78 1075 LYS B C 1
ATOM 3522 O O . LYS B 1 234 ? -23.388 42.581 -10.312 1.00 70.06 1075 LYS B O 1
ATOM 3528 N N . ALA B 1 235 ? -23.644 44.106 -8.681 1.00 65.44 1076 ALA B N 1
ATOM 3529 C CA . ALA B 1 235 ? -24.484 43.240 -7.856 1.00 65.10 1076 ALA B CA 1
ATOM 3530 C C . ALA B 1 235 ? -25.889 43.819 -7.759 1.00 62.39 1076 ALA B C 1
ATOM 3531 O O . ALA B 1 235 ? -26.865 43.089 -7.566 1.00 66.90 1076 ALA B O 1
ATOM 3533 N N . LYS B 1 236 ? -25.974 45.139 -7.896 1.00 61.16 1077 LYS B N 1
ATOM 3534 C CA . LYS B 1 236 ? -27.244 45.855 -7.865 1.00 64.35 1077 LYS B CA 1
ATOM 3535 C C . LYS B 1 236 ? -27.749 46.123 -9.281 1.00 66.07 1077 LYS B C 1
ATOM 3536 O O . LYS B 1 236 ? -27.439 45.380 -10.214 1.00 64.43 1077 LYS B O 1
#